Protein AF-A0AA45W1L5-F1 (afdb_monomer_lite)

pLDDT: mean 71.57, std 27.4, range [21.08, 98.69]

Sequence (403 aa):
MCGDDVSGTFRVSSAVKREMTAEKDEILPAVSLFKTLARWLWGRVYPRSNLKRFGGHRFRHRVNFQGKWWATLESNQAWVSPAELQSAAAPCSTSPAERHRRVGVISGLIHGRQADFQGLRDNVQTRREGRATKGSEMADTPRKSKKPNWVIDKERARRAAGAETLWLFGLHAVRDALANPEREKLRLVVTRNALDRLGDLHGMTPELTDPRVFMKTVPLSDENVHQGAALEVKPLKWGSLSEVALREAPGEARPLLVALDRVSDPHNVGAILRSAEVFGARAVIAPARHSAPETGALAKTASGALERQPYLRVPNLAEALSQLKQMGFILIGLDGSGDTVLPDLLTGLSGRAVCLVMGSEGPGMRELTMKSCDHIARIPFAADFGSLNVSNAAAVALYVAAR

Secondary structure (DSSP, 8-state):
------------------SS-S-SSSHHHHHHHHHHHHHHHHHHH--TT---------------SSS------SS------HHHHHTT---S---HHHHHHHHHHHHHHHHHHHHHHHHHHHHHHHHHHTT-------------PPPPHHHHHHHHHHHHHTT--EEEESHHHHHHHHH-TTS-EEEEEE-HHHHHHH---TTPPEEE--TTTHHHHS---TTS--TTEEEEEPPP----HHHHHT---TT-SS-EEEEEES---HHHHHHHHHHHHHTT-SEEEEESSSS--SSHHHHHHHTTGGGTS-EEEES-HHHHHHHHHHTT-EEEEE-TT-SEEHHHHHHHTTT--EEEEEEBTTTBS-HHHHHH-SEEEE---SSS-----HHHHHHHHHHHHT-

Organism: NCBI:txid405559

InterPro domains:
  IPR001537 tRNA/rRNA methyltransferase, SpoU type [PF00588] (256-399)
  IPR004441 RNA methyltransferase TrmH [PTHR46429] (142-403)
  IPR013123 RNA 2-O ribose methyltransferase, substrate binding [SM00967] (167-239)
  IPR029026 tRNA (guanine-N1-)-methyltransferase, N-terminal [G3DSA:3.40.1280.10] (245-403)
  IPR029028 Alpha/beta knot methyltransferases [SSF75217] (228-402)
  IPR029064 Ribosomal protein eL30-like superfamily [SSF55315] (163-236)

Radius of gyration: 34.51 Å; chains: 1; bounding box: 106×79×68 Å

Foldseek 3Di:
DDDDDDDDDDDDDDDDDDDPDDPDPPPVVVVVVVVVVVVVVVPPPDDDDDPDDDDDDDDDDDDDDDPDDDDDDPDDDDDDDPVNVVVVDDDDDDDPVVVVVVVVVVVVVVVVVVVVVVVVVVVVVVVVVVPPDDDDDDDDDPDDDDDPVVVVVVVVVVVVLQVDKAKAADQLLQLLLQPQPQWAWDAKEFEPVSVVVNPDSNPDDYDYDDPVCSCVVDVDDPPDPRVGIMTITHQGCLDDLCCLQVPDDPPQFAAEEEEEELQADLLLVLLLLLLCVVLVHSAYEYALPNHHDPHNSNSVSVSSSSSPHHYHHHNDRLVSLVVVVVVQEAEEEEDLPFPAALLVVLVVQGRGHYYYYWYYPPPIHDPSSVVSHPGYHYHDDDDPPRDDRRSVVSNVSSVSNSD

Structure (mmCIF, N/CA/C/O backbone):
data_AF-A0AA45W1L5-F1
#
_entry.id   AF-A0AA45W1L5-F1
#
loop_
_atom_site.group_PDB
_atom_site.id
_atom_site.type_symbol
_atom_site.label_atom_id
_atom_site.label_alt_id
_atom_site.label_comp_id
_atom_site.label_asym_id
_atom_site.label_entity_id
_atom_site.label_seq_id
_atom_site.pdbx_PDB_ins_code
_atom_site.Cartn_x
_atom_site.Cartn_y
_atom_site.Cartn_z
_atom_site.occupancy
_atom_site.B_iso_or_equiv
_atom_site.auth_seq_id
_atom_site.auth_comp_id
_atom_site.auth_asym_id
_atom_site.auth_atom_id
_atom_site.pdbx_PDB_model_num
ATOM 1 N N . MET A 1 1 ? 83.461 19.642 -15.919 1.00 28.61 1 MET A N 1
ATOM 2 C CA . MET A 1 1 ? 84.311 20.304 -16.932 1.00 28.61 1 MET A CA 1
ATOM 3 C C . MET A 1 1 ? 83.868 19.789 -18.285 1.00 28.61 1 MET A C 1
ATOM 5 O O . MET A 1 1 ? 83.824 18.574 -18.377 1.00 28.61 1 MET A O 1
ATOM 9 N N . CYS A 1 2 ? 83.556 20.698 -19.224 1.00 22.66 2 CYS A N 1
ATOM 10 C CA . CYS A 1 2 ? 83.270 20.509 -20.667 1.00 22.66 2 CYS A CA 1
ATOM 11 C C . CYS A 1 2 ? 82.205 19.439 -21.045 1.00 22.66 2 CYS A C 1
ATOM 13 O O . CYS A 1 2 ? 82.014 18.458 -20.340 1.00 22.66 2 CYS A O 1
ATOM 15 N N . GLY A 1 3 ? 81.377 19.604 -22.079 1.00 23.05 3 GLY A N 1
ATOM 16 C CA . GLY A 1 3 ? 81.607 20.304 -23.354 1.00 23.05 3 GLY A CA 1
ATOM 17 C C . GLY A 1 3 ? 82.257 19.323 -24.342 1.00 23.05 3 GLY A C 1
ATOM 18 O O . GLY A 1 3 ? 83.157 18.595 -23.929 1.00 23.05 3 GLY A O 1
ATOM 19 N N . ASP A 1 4 ? 81.850 19.171 -25.604 1.00 25.53 4 ASP A N 1
ATOM 20 C CA . ASP A 1 4 ? 80.906 19.905 -26.474 1.00 25.53 4 ASP A CA 1
ATOM 21 C C . ASP A 1 4 ? 80.333 18.866 -27.492 1.00 25.53 4 ASP A C 1
ATOM 23 O O . ASP A 1 4 ? 80.993 17.862 -27.751 1.00 25.53 4 ASP A O 1
ATOM 27 N N . ASP A 1 5 ? 79.051 18.839 -27.886 1.00 24.56 5 ASP A N 1
ATOM 28 C CA . ASP A 1 5 ? 78.290 19.696 -28.829 1.00 24.56 5 ASP A CA 1
ATOM 29 C C . ASP A 1 5 ? 78.360 19.254 -30.324 1.00 24.56 5 ASP A C 1
ATOM 31 O O . ASP A 1 5 ? 79.289 18.576 -30.756 1.00 24.56 5 ASP A O 1
ATOM 35 N N . VAL A 1 6 ? 77.371 19.714 -31.108 1.00 25.06 6 VAL A N 1
ATOM 36 C CA . VAL A 1 6 ? 77.283 19.817 -32.586 1.00 25.06 6 VAL A CA 1
ATOM 37 C C . VAL A 1 6 ? 76.597 18.695 -33.412 1.00 25.06 6 VAL A C 1
ATOM 39 O O . VAL A 1 6 ? 76.945 17.519 -33.392 1.00 25.06 6 VAL A O 1
ATOM 42 N N . SER A 1 7 ? 75.701 19.176 -34.298 1.00 25.56 7 SER A N 1
ATOM 43 C CA . SER A 1 7 ? 75.003 18.550 -35.450 1.00 25.56 7 SER A CA 1
ATOM 44 C C . SER A 1 7 ? 73.735 17.712 -35.159 1.00 25.56 7 SER A C 1
ATOM 46 O O . SER A 1 7 ? 73.786 16.668 -34.528 1.00 25.56 7 SER A O 1
ATOM 48 N N . GLY A 1 8 ? 72.524 18.073 -35.608 1.00 22.89 8 GLY A N 1
ATOM 49 C CA . GLY A 1 8 ? 72.040 19.330 -36.201 1.00 22.89 8 GLY A CA 1
ATOM 50 C C . GLY A 1 8 ? 71.534 19.215 -37.647 1.00 22.89 8 GLY A C 1
ATOM 51 O O . GLY A 1 8 ? 72.327 19.266 -38.579 1.00 22.89 8 GLY A O 1
ATOM 52 N N . THR A 1 9 ? 70.205 19.193 -37.834 1.00 23.38 9 THR A N 1
ATOM 53 C CA . THR A 1 9 ? 69.555 19.528 -39.120 1.00 23.38 9 THR A CA 1
ATOM 54 C C . THR A 1 9 ? 68.146 20.106 -38.912 1.00 23.38 9 THR A C 1
ATOM 56 O O . THR A 1 9 ? 67.370 19.607 -38.102 1.00 23.38 9 THR A O 1
ATOM 59 N N . PHE A 1 10 ? 67.830 21.179 -39.646 1.00 21.08 10 PHE A N 1
ATOM 60 C CA . PHE A 1 10 ? 66.522 21.861 -39.710 1.00 21.08 10 PHE A CA 1
ATOM 61 C C . PHE A 1 10 ? 65.491 21.003 -40.506 1.00 21.08 10 PHE A C 1
ATOM 63 O O . PHE A 1 10 ? 65.891 20.047 -41.157 1.00 21.08 10 PHE A O 1
ATOM 70 N N . ARG A 1 11 ? 64.170 21.258 -40.575 1.00 21.80 11 ARG A N 1
ATOM 71 C CA . ARG A 1 11 ? 63.353 22.479 -40.375 1.00 21.80 11 ARG A CA 1
ATOM 72 C C . ARG A 1 11 ? 61.875 22.077 -40.168 1.00 21.80 11 ARG A C 1
ATOM 74 O O . ARG A 1 11 ? 61.400 21.215 -40.899 1.00 21.80 11 ARG A O 1
ATOM 81 N N . VAL A 1 12 ? 61.112 22.756 -39.301 1.00 23.58 12 VAL A N 1
ATOM 82 C CA . VAL A 1 12 ? 59.628 22.725 -39.333 1.00 23.58 12 VAL A CA 1
ATOM 83 C C . VAL A 1 12 ? 59.075 24.150 -39.237 1.00 23.58 12 VAL A C 1
ATOM 85 O O . VAL A 1 12 ? 59.485 24.936 -38.389 1.00 23.58 12 VAL A O 1
ATOM 88 N N . SER A 1 13 ? 58.146 24.466 -40.135 1.00 25.34 13 SER A N 1
ATOM 89 C CA . SER A 1 13 ? 57.371 25.706 -40.270 1.00 25.34 13 SER A CA 1
ATOM 90 C C . SER A 1 13 ? 55.988 25.265 -40.773 1.00 25.34 13 SER A C 1
ATOM 92 O O . SER A 1 13 ? 55.947 24.420 -41.661 1.00 25.34 13 SER A O 1
ATOM 94 N N . SER A 1 14 ? 54.829 25.711 -40.284 1.00 25.27 14 SER A N 1
ATOM 95 C CA . SER A 1 14 ? 54.469 26.620 -39.174 1.00 25.27 14 SER A CA 1
ATOM 96 C C . SER A 1 14 ? 53.050 26.207 -38.666 1.00 25.27 14 SER A C 1
ATOM 98 O O . SER A 1 14 ? 52.548 25.178 -39.107 1.00 25.27 14 SER A O 1
ATOM 100 N N . ALA A 1 15 ? 52.331 26.848 -37.733 1.00 24.42 15 ALA A N 1
ATOM 101 C CA . ALA A 1 15 ? 52.474 28.152 -37.079 1.00 24.42 15 ALA A CA 1
ATOM 102 C C . ALA A 1 15 ? 51.809 28.183 -35.672 1.00 24.42 15 ALA A C 1
ATOM 104 O O . ALA A 1 15 ? 51.267 27.187 -35.204 1.00 24.42 15 ALA A O 1
ATOM 105 N N . VAL A 1 16 ? 51.861 29.359 -35.030 1.00 26.44 16 VAL A N 1
ATOM 106 C CA . VAL A 1 16 ? 51.043 29.875 -33.902 1.00 26.44 16 VAL A CA 1
ATOM 107 C C . VAL A 1 16 ? 50.407 28.852 -32.939 1.00 26.44 16 VAL A C 1
ATOM 109 O O . VAL A 1 16 ? 49.287 28.385 -33.139 1.00 26.44 16 VAL A O 1
ATOM 112 N N . LYS A 1 17 ? 51.069 28.624 -31.794 1.00 27.92 17 LYS A N 1
ATOM 113 C CA . LYS A 1 17 ? 50.449 28.023 -30.599 1.00 27.92 17 LYS A CA 1
ATOM 114 C C . LYS A 1 17 ? 51.223 28.383 -29.319 1.00 27.92 17 LYS A C 1
ATOM 116 O O . LYS A 1 17 ? 52.175 27.682 -28.990 1.00 27.92 17 LYS A O 1
ATOM 121 N N . ARG A 1 18 ? 50.835 29.459 -28.612 1.00 29.17 18 ARG A N 1
ATOM 122 C CA . ARG A 1 18 ? 51.177 29.737 -27.190 1.00 29.17 18 ARG A CA 1
ATOM 123 C C . ARG A 1 18 ? 50.499 31.018 -26.675 1.00 29.17 18 ARG A C 1
ATOM 125 O O . ARG A 1 18 ? 51.095 32.082 -26.680 1.00 29.17 18 ARG A O 1
ATOM 132 N N . GLU A 1 19 ? 49.271 30.875 -26.190 1.00 31.97 19 GLU A N 1
ATOM 133 C CA . GLU A 1 19 ? 48.678 31.722 -25.145 1.00 31.97 19 GLU A CA 1
ATOM 134 C C . GLU A 1 19 ? 47.468 30.974 -24.546 1.00 31.97 19 GLU A C 1
ATOM 136 O O . GLU A 1 19 ? 46.910 30.088 -25.195 1.00 31.97 19 GLU A O 1
ATOM 141 N N . MET A 1 20 ? 47.083 31.297 -23.305 1.00 30.50 20 MET A N 1
ATOM 142 C CA . MET A 1 20 ? 45.884 30.783 -22.606 1.00 30.50 20 MET A CA 1
ATOM 143 C C . MET A 1 20 ? 45.813 29.288 -22.187 1.00 30.50 20 MET A C 1
ATOM 145 O O . MET A 1 20 ? 44.763 28.667 -22.337 1.00 30.50 20 MET A O 1
ATOM 149 N N . THR A 1 21 ? 46.834 28.726 -21.522 1.00 33.84 21 THR A N 1
ATOM 150 C CA . THR A 1 21 ? 46.635 27.571 -20.597 1.00 33.84 21 THR A CA 1
ATOM 151 C C . THR A 1 21 ? 47.593 27.595 -19.393 1.00 33.84 21 THR A C 1
ATOM 153 O O . THR A 1 21 ? 48.450 26.722 -19.278 1.00 33.84 21 THR A O 1
ATOM 156 N N . ALA A 1 22 ? 47.468 28.587 -18.501 1.00 33.34 22 ALA A N 1
ATOM 157 C CA . ALA A 1 22 ? 48.218 28.634 -17.234 1.00 33.34 22 ALA A CA 1
ATOM 158 C C . ALA A 1 22 ? 47.567 29.548 -16.164 1.00 33.34 22 ALA A C 1
ATOM 160 O O . ALA A 1 22 ? 48.253 30.351 -15.548 1.00 33.34 22 ALA A O 1
ATOM 161 N N . GLU A 1 23 ? 46.245 29.472 -15.953 1.00 40.09 23 GLU A N 1
ATOM 162 C CA . GLU A 1 23 ? 45.568 30.306 -14.935 1.00 40.09 23 GLU A CA 1
ATOM 163 C C . GLU A 1 23 ? 44.289 29.641 -14.378 1.00 40.09 23 GLU A C 1
ATOM 165 O O . GLU A 1 23 ? 43.169 30.123 -14.554 1.00 40.09 23 GLU A O 1
ATOM 170 N N . LYS A 1 24 ? 44.428 28.462 -13.749 1.00 36.38 24 LYS A N 1
ATOM 171 C CA . LYS A 1 24 ? 43.299 27.775 -13.081 1.00 36.38 24 LYS A CA 1
ATOM 172 C C . LYS A 1 24 ? 43.568 27.207 -11.686 1.00 36.38 24 LYS A C 1
ATOM 174 O O . LYS A 1 24 ? 42.598 27.018 -10.954 1.00 36.38 24 LYS A O 1
ATOM 179 N N . ASP A 1 25 ? 44.823 27.017 -11.286 1.00 37.97 25 ASP A N 1
ATOM 180 C CA . ASP A 1 25 ? 45.139 26.329 -10.024 1.00 37.97 25 ASP A CA 1
ATOM 181 C C . ASP A 1 25 ? 45.321 27.261 -8.804 1.00 37.97 25 ASP A C 1
ATOM 183 O O . ASP A 1 25 ? 45.333 26.788 -7.671 1.00 37.97 25 ASP A O 1
ATOM 187 N N . GLU A 1 26 ? 45.338 28.590 -8.984 1.00 42.00 26 GLU A N 1
ATOM 188 C CA . GLU A 1 26 ? 45.457 29.555 -7.867 1.00 42.00 26 GLU A CA 1
ATOM 189 C C . GLU A 1 26 ? 44.114 30.080 -7.310 1.00 42.00 26 GLU A C 1
ATOM 191 O O . GLU A 1 26 ? 44.074 30.723 -6.260 1.00 42.00 26 GLU A O 1
ATOM 196 N N . ILE A 1 27 ? 42.979 29.801 -7.962 1.00 40.66 27 ILE A N 1
ATOM 197 C CA . ILE A 1 27 ? 41.685 30.433 -7.612 1.00 40.66 27 ILE A CA 1
ATOM 198 C C . ILE A 1 27 ? 40.943 29.696 -6.474 1.00 40.66 27 ILE A C 1
ATOM 200 O O . ILE A 1 27 ? 40.120 30.285 -5.765 1.00 40.66 27 ILE A O 1
ATOM 204 N N . LEU A 1 28 ? 41.238 28.413 -6.242 1.00 37.81 28 LEU A N 1
ATOM 205 C CA . LEU A 1 28 ? 40.533 27.589 -5.248 1.00 37.81 28 LEU A CA 1
ATOM 206 C C . LEU A 1 28 ? 40.857 27.918 -3.767 1.00 37.81 28 LEU A C 1
ATOM 208 O O . LEU A 1 28 ? 39.914 27.922 -2.965 1.00 37.81 28 LEU A O 1
ATOM 212 N N . PRO A 1 29 ? 42.099 28.265 -3.365 1.00 35.72 29 PRO A N 1
ATOM 213 C CA . PRO A 1 29 ? 42.401 28.646 -1.978 1.00 35.72 29 PRO A CA 1
ATOM 214 C C . PRO A 1 29 ? 41.716 29.951 -1.528 1.00 35.72 29 PRO A C 1
ATOM 216 O O . PRO A 1 29 ? 41.206 30.040 -0.406 1.00 35.72 29 PRO A O 1
ATOM 219 N N . ALA A 1 30 ? 41.637 30.955 -2.411 1.00 35.06 30 ALA A N 1
ATOM 220 C CA . ALA A 1 30 ? 41.132 32.293 -2.080 1.00 35.06 30 ALA A CA 1
ATOM 221 C C . ALA A 1 30 ? 39.644 32.300 -1.672 1.00 35.06 30 ALA A C 1
ATOM 223 O O . ALA A 1 30 ? 39.245 32.982 -0.721 1.00 35.06 30 ALA A O 1
ATOM 224 N N . VAL A 1 31 ? 38.816 31.484 -2.334 1.00 36.06 31 VAL A N 1
ATOM 225 C CA . VAL A 1 31 ? 37.373 31.367 -2.039 1.00 36.06 31 VAL A CA 1
ATOM 226 C C . VAL A 1 31 ? 37.118 30.721 -0.666 1.00 36.06 31 VAL A C 1
ATOM 228 O O . VAL A 1 31 ? 36.102 31.011 -0.026 1.00 36.06 31 VAL A O 1
ATOM 231 N N . SER A 1 32 ? 38.036 29.876 -0.185 1.00 37.44 32 SER A N 1
ATOM 232 C CA . SER A 1 32 ? 37.969 29.277 1.155 1.00 37.44 32 SER A CA 1
ATOM 233 C C . SER A 1 32 ? 38.319 30.293 2.251 1.00 37.44 32 SER A C 1
ATOM 235 O O . SER A 1 32 ? 37.590 30.423 3.244 1.00 37.44 32 SER A O 1
ATOM 237 N N . LEU A 1 33 ? 39.372 31.094 2.033 1.00 35.19 33 LEU A N 1
ATOM 238 C CA . LEU A 1 33 ? 39.775 32.160 2.957 1.00 35.19 33 LEU A CA 1
ATOM 239 C C . LEU A 1 33 ? 38.658 33.198 3.144 1.00 35.19 33 LEU A C 1
ATOM 241 O O . LEU A 1 33 ? 38.297 33.523 4.276 1.00 35.19 33 LEU A O 1
ATOM 245 N N . PHE A 1 34 ? 38.046 33.658 2.047 1.00 34.62 34 PHE A N 1
ATOM 246 C CA . PHE A 1 34 ? 37.012 34.701 2.088 1.00 34.62 34 PHE A CA 1
ATOM 247 C C . PHE A 1 34 ? 35.747 34.253 2.847 1.00 34.62 34 PHE A C 1
ATOM 249 O O . PHE A 1 34 ? 35.188 35.009 3.644 1.00 34.62 34 PHE A O 1
ATOM 256 N N . LYS A 1 35 ? 35.325 32.990 2.675 1.00 37.06 35 LYS A N 1
ATOM 257 C CA . LYS A 1 35 ? 34.198 32.394 3.426 1.00 37.06 35 LYS A CA 1
ATOM 258 C C . LYS A 1 35 ? 34.492 32.261 4.923 1.00 37.06 35 LYS A C 1
ATOM 260 O O . LYS A 1 35 ? 33.581 32.405 5.740 1.00 37.06 35 LYS A O 1
ATOM 265 N N . THR A 1 36 ? 35.747 31.998 5.279 1.00 38.28 36 THR A N 1
ATOM 266 C CA . THR A 1 36 ? 36.187 31.861 6.674 1.00 38.28 36 THR A CA 1
ATOM 267 C C . THR A 1 36 ? 36.270 33.228 7.360 1.00 38.28 36 THR A C 1
ATOM 269 O O . THR A 1 36 ? 35.719 33.396 8.450 1.00 38.28 36 THR A O 1
ATOM 272 N N . LEU A 1 37 ? 36.829 34.238 6.681 1.00 33.84 37 LEU A N 1
ATOM 273 C CA . LEU A 1 37 ? 36.889 35.618 7.176 1.00 33.84 37 LEU A CA 1
ATOM 274 C C . LEU A 1 37 ? 35.486 36.219 7.375 1.00 33.84 37 LEU A C 1
ATOM 276 O O . LEU A 1 37 ? 35.209 36.814 8.415 1.00 33.84 37 LEU A O 1
ATOM 280 N N . ALA A 1 38 ? 34.574 36.004 6.419 1.00 37.00 38 ALA A N 1
ATOM 281 C CA . ALA A 1 38 ? 33.192 36.476 6.511 1.00 37.00 38 ALA A CA 1
ATOM 282 C C . ALA A 1 38 ? 32.430 35.846 7.693 1.00 37.00 38 ALA A C 1
ATOM 284 O O . ALA A 1 38 ? 31.716 36.548 8.408 1.00 37.00 38 ALA A O 1
ATOM 285 N N . ARG A 1 39 ? 32.619 34.541 7.954 1.00 39.69 39 ARG A N 1
ATOM 286 C CA . ARG A 1 39 ? 32.043 33.864 9.133 1.00 39.69 39 ARG A CA 1
ATOM 287 C C . ARG A 1 39 ? 32.611 34.394 10.452 1.00 39.69 39 ARG A C 1
ATOM 289 O O . ARG A 1 39 ? 31.851 34.564 11.403 1.00 39.69 39 ARG A O 1
ATOM 296 N N . TRP A 1 40 ? 33.914 34.675 10.506 1.00 36.47 40 TRP A N 1
ATOM 297 C CA . TRP A 1 40 ? 34.573 35.222 11.696 1.00 36.47 40 TRP A CA 1
ATOM 298 C C . TRP A 1 40 ? 34.117 36.657 12.009 1.00 36.47 40 TRP A C 1
ATOM 300 O O . TRP A 1 40 ? 33.777 36.960 13.152 1.00 36.47 40 TRP A O 1
ATOM 310 N N . LEU A 1 41 ? 34.014 37.516 10.987 1.00 34.31 41 LEU A N 1
ATOM 311 C CA . LEU A 1 41 ? 33.507 38.887 11.126 1.00 34.31 41 LEU A CA 1
ATOM 312 C C . LEU A 1 41 ? 32.035 38.918 11.569 1.00 34.31 41 LEU A C 1
ATOM 314 O O . LEU A 1 41 ? 31.684 39.668 12.479 1.00 34.31 41 LEU A O 1
ATOM 318 N N . TRP A 1 42 ? 31.178 38.066 10.992 1.00 37.66 42 TRP A N 1
ATOM 319 C CA . TRP A 1 42 ? 29.750 38.030 11.337 1.00 37.66 42 TRP A CA 1
ATOM 320 C C . TRP A 1 42 ? 29.492 37.584 12.786 1.00 37.66 42 TRP A C 1
ATOM 322 O O . TRP A 1 42 ? 28.558 38.063 13.428 1.00 37.66 42 TRP A O 1
ATOM 332 N N . GLY A 1 43 ? 30.344 36.708 13.330 1.00 36.84 43 GLY A N 1
ATOM 333 C CA . GLY A 1 43 ? 30.249 36.232 14.714 1.00 36.84 43 GLY A CA 1
ATOM 334 C C . GLY A 1 43 ? 30.612 37.269 15.784 1.00 36.84 43 GLY A C 1
ATOM 335 O O . GLY A 1 43 ? 30.306 37.046 16.953 1.00 36.84 43 GLY A O 1
ATOM 336 N N . ARG A 1 44 ? 31.248 38.390 15.411 1.00 36.06 44 ARG A N 1
ATOM 337 C CA . ARG A 1 44 ? 31.757 39.401 16.360 1.00 36.06 44 ARG A CA 1
ATOM 338 C C . ARG A 1 44 ? 30.909 40.677 16.442 1.00 36.06 44 ARG A C 1
ATOM 340 O O . ARG A 1 44 ? 31.107 41.461 17.361 1.00 36.06 44 ARG A O 1
ATOM 347 N N . VAL A 1 45 ? 29.978 40.877 15.504 1.00 37.62 45 VAL A N 1
ATOM 348 C CA . VAL A 1 45 ? 29.142 42.094 15.399 1.00 37.62 45 VAL A CA 1
ATOM 349 C C . VAL A 1 45 ? 27.731 41.902 15.982 1.00 37.62 45 VAL A C 1
ATOM 351 O O . VAL A 1 45 ? 27.100 42.880 16.368 1.00 37.62 45 VAL A O 1
ATOM 354 N N . TYR A 1 46 ? 27.246 40.660 16.115 1.00 33.50 46 TYR A N 1
ATOM 355 C CA . TYR A 1 46 ? 25.903 40.360 16.636 1.00 33.50 46 TYR A CA 1
ATOM 356 C C . TYR A 1 46 ? 25.926 39.312 17.768 1.00 33.50 46 TYR A C 1
ATOM 358 O O . TYR A 1 46 ? 26.030 38.114 17.486 1.00 33.50 46 TYR A O 1
ATOM 366 N N . PRO A 1 47 ? 25.788 39.711 19.051 1.00 32.94 47 PRO A N 1
ATOM 367 C CA . PRO A 1 47 ? 25.571 38.765 20.144 1.00 32.94 47 PRO A CA 1
ATOM 368 C C . PRO A 1 47 ? 24.197 38.075 20.031 1.00 32.94 47 PRO A C 1
ATOM 370 O O . PRO A 1 47 ? 23.208 38.657 19.588 1.00 32.94 47 PRO A O 1
ATOM 373 N N . ARG A 1 48 ? 24.135 36.801 20.438 1.00 35.88 48 ARG A N 1
ATOM 374 C CA . ARG A 1 48 ? 23.058 35.837 20.112 1.00 35.88 48 ARG A CA 1
ATOM 375 C C . ARG A 1 48 ? 21.681 36.055 20.779 1.00 35.88 48 ARG A C 1
ATOM 377 O O . ARG A 1 48 ? 20.834 35.173 20.676 1.00 35.88 48 ARG A O 1
ATOM 384 N N . SER A 1 49 ? 21.421 37.172 21.455 1.00 37.00 49 SER A N 1
ATOM 385 C CA . SER A 1 49 ? 20.253 37.320 22.345 1.00 37.00 49 SER A CA 1
ATOM 386 C C . SER A 1 49 ? 18.958 37.863 21.713 1.00 37.00 49 SER A C 1
ATOM 388 O O . SER A 1 49 ? 17.923 37.776 22.363 1.00 37.00 49 SER A O 1
ATOM 390 N N . ASN A 1 50 ? 18.958 38.365 20.468 1.00 31.11 50 ASN A N 1
ATOM 391 C CA . ASN A 1 50 ? 17.780 39.019 19.857 1.00 31.11 50 ASN A CA 1
ATOM 392 C C . ASN A 1 50 ? 17.357 38.457 18.478 1.00 31.11 50 ASN A C 1
ATOM 394 O O . ASN A 1 50 ? 17.164 39.204 17.523 1.00 31.11 50 ASN A O 1
ATOM 398 N N . LEU A 1 51 ? 17.140 37.138 18.367 1.00 31.89 51 LEU A N 1
ATOM 399 C CA . LEU A 1 51 ? 16.361 36.553 17.257 1.00 31.89 51 LEU A CA 1
ATOM 400 C C . LEU A 1 51 ? 14.943 36.147 17.703 1.00 31.89 51 LEU A C 1
ATOM 402 O O . LEU A 1 51 ? 14.639 34.972 17.906 1.00 31.89 51 LEU A O 1
ATOM 406 N N . LYS A 1 52 ? 14.039 37.129 17.772 1.00 30.55 52 LYS A N 1
ATOM 407 C CA . LYS A 1 52 ? 12.587 36.915 17.634 1.00 30.55 52 LYS A CA 1
ATOM 408 C C . LYS A 1 52 ? 12.013 37.968 16.682 1.00 30.55 52 LYS A C 1
ATOM 410 O O . LYS A 1 52 ? 12.287 39.146 16.853 1.00 30.55 52 LYS A O 1
ATOM 415 N N . ARG A 1 53 ? 11.179 37.507 15.737 1.00 32.25 53 ARG A N 1
ATOM 416 C CA . ARG A 1 53 ? 10.546 38.257 14.626 1.00 32.25 53 ARG A CA 1
ATOM 417 C C . ARG A 1 53 ? 11.524 38.868 13.607 1.00 32.25 53 ARG A C 1
ATOM 419 O O . ARG A 1 53 ? 12.074 39.930 13.835 1.00 32.25 53 ARG A O 1
ATOM 426 N N . PHE A 1 54 ? 11.624 38.251 12.430 1.00 25.36 54 PHE A N 1
ATOM 427 C CA . PHE A 1 54 ? 11.035 38.786 11.189 1.00 25.36 54 PHE A CA 1
ATOM 428 C C . PHE A 1 54 ? 10.924 37.663 10.136 1.00 25.36 54 PHE A C 1
ATOM 430 O O . PHE A 1 54 ? 11.515 36.597 10.305 1.00 25.36 54 PHE A O 1
ATOM 437 N N . GLY A 1 55 ? 10.067 37.851 9.126 1.00 27.06 55 GLY A N 1
ATOM 438 C CA . GLY A 1 55 ? 9.648 36.804 8.182 1.00 27.06 55 GLY A CA 1
ATOM 439 C C . GLY A 1 55 ? 10.762 36.273 7.271 1.00 27.06 55 GLY A C 1
ATOM 440 O O . GLY A 1 55 ? 11.737 36.960 6.981 1.00 27.06 55 GLY A O 1
ATOM 441 N N . GLY A 1 56 ? 10.619 35.023 6.825 1.00 29.50 56 GLY A N 1
ATOM 442 C CA . GLY A 1 56 ? 11.651 34.330 6.054 1.00 29.50 56 GLY A CA 1
ATOM 443 C C . GLY A 1 56 ? 11.621 34.623 4.552 1.00 29.50 56 GLY A C 1
ATOM 444 O O . GLY A 1 56 ? 10.583 34.492 3.910 1.00 29.50 56 GLY A O 1
ATOM 445 N N . HIS A 1 57 ? 12.799 34.872 3.976 1.00 30.95 57 HIS A N 1
ATOM 446 C CA . HIS A 1 57 ? 13.042 34.873 2.531 1.00 30.95 57 HIS A CA 1
ATOM 447 C C . HIS A 1 57 ? 14.243 33.960 2.222 1.00 30.95 57 HIS A C 1
ATOM 449 O O . HIS A 1 57 ? 15.253 33.998 2.925 1.00 30.95 57 HIS A O 1
ATOM 455 N N . ARG A 1 58 ? 14.135 33.095 1.201 1.00 27.77 58 ARG A N 1
ATOM 456 C CA . ARG A 1 58 ? 15.197 32.152 0.793 1.00 27.77 58 ARG A CA 1
ATOM 457 C C . ARG A 1 58 ? 15.802 32.561 -0.549 1.00 27.77 58 ARG A C 1
ATOM 459 O O . ARG A 1 58 ? 15.087 32.638 -1.542 1.00 27.77 58 ARG A O 1
ATOM 466 N N . PHE A 1 59 ? 17.123 32.724 -0.588 1.00 28.06 59 PHE A N 1
ATOM 467 C CA . PHE A 1 59 ? 17.886 32.889 -1.829 1.00 28.06 59 PHE A CA 1
ATOM 468 C C . PHE A 1 59 ? 17.958 31.572 -2.630 1.00 28.06 59 PHE A C 1
ATOM 470 O O . PHE A 1 59 ? 18.022 30.483 -2.056 1.00 28.06 59 PHE A O 1
ATOM 477 N N . ARG A 1 60 ? 18.008 31.670 -3.966 1.00 26.67 60 ARG A N 1
ATOM 478 C CA . ARG A 1 60 ? 18.349 30.573 -4.892 1.00 26.67 60 ARG A CA 1
ATOM 479 C C . ARG A 1 60 ? 19.422 31.053 -5.870 1.00 26.67 60 ARG A C 1
ATOM 481 O O . ARG A 1 60 ? 19.247 32.089 -6.499 1.00 26.67 60 ARG A O 1
ATOM 488 N N . HIS A 1 61 ? 20.492 30.278 -6.036 1.00 28.12 61 HIS A N 1
ATOM 489 C CA . HIS A 1 61 ? 21.521 30.534 -7.047 1.00 28.12 61 HIS A CA 1
ATOM 490 C C . HIS A 1 61 ? 21.223 29.794 -8.362 1.00 28.12 61 HIS A C 1
ATOM 492 O O . HIS A 1 61 ? 20.756 28.654 -8.355 1.00 28.12 61 HIS A O 1
ATOM 498 N N . ARG A 1 62 ? 21.579 30.422 -9.486 1.00 26.06 62 ARG A N 1
ATOM 499 C CA . ARG A 1 62 ? 21.863 29.785 -10.783 1.00 26.06 62 ARG A CA 1
ATOM 500 C C . ARG A 1 62 ? 23.112 30.444 -11.371 1.00 26.06 62 ARG A C 1
ATOM 502 O O . ARG A 1 62 ? 23.374 31.610 -11.093 1.00 26.06 62 ARG A O 1
ATOM 509 N N . VAL A 1 63 ? 23.864 29.694 -12.169 1.00 31.50 63 VAL A N 1
ATOM 510 C CA . VAL A 1 63 ? 25.103 30.132 -12.831 1.00 31.50 63 VAL A CA 1
ATOM 511 C C . VAL A 1 63 ? 24.923 29.980 -14.337 1.00 31.50 63 VAL A C 1
ATOM 513 O O . VAL A 1 63 ? 24.435 28.933 -14.761 1.00 31.50 63 VAL A O 1
ATOM 516 N N . ASN A 1 64 ? 25.353 30.963 -15.139 1.00 27.56 64 ASN A N 1
ATOM 517 C CA . ASN A 1 64 ? 25.965 30.667 -16.438 1.00 27.56 64 ASN A CA 1
ATOM 518 C C . ASN A 1 64 ? 26.902 31.788 -16.950 1.00 27.56 64 ASN A C 1
ATOM 520 O O . ASN A 1 64 ? 26.988 32.859 -16.355 1.00 27.56 64 ASN A O 1
ATOM 524 N N . PHE A 1 65 ? 27.626 31.457 -18.021 1.00 34.72 65 PHE A N 1
ATOM 525 C CA . PHE A 1 65 ? 28.785 32.099 -18.656 1.00 34.72 65 PHE A CA 1
ATOM 526 C C . PHE A 1 65 ? 28.688 33.591 -19.060 1.00 34.72 65 PHE A C 1
ATOM 528 O O . PHE A 1 65 ? 27.612 34.167 -19.161 1.00 34.72 65 PHE A O 1
ATOM 535 N N . GLN A 1 66 ? 29.863 34.153 -19.402 1.00 31.48 66 GLN A N 1
ATOM 536 C CA . GLN A 1 66 ? 30.133 35.511 -19.932 1.00 31.48 66 GLN A CA 1
ATOM 537 C C . GLN A 1 66 ? 30.229 36.682 -18.927 1.00 31.48 66 GLN A C 1
ATOM 539 O O . GLN A 1 66 ? 29.869 37.814 -19.239 1.00 31.48 66 GLN A O 1
ATOM 544 N N . GLY A 1 67 ? 30.808 36.449 -17.744 1.00 33.53 67 GLY A N 1
ATOM 545 C CA . GLY A 1 67 ? 31.544 37.497 -17.007 1.00 33.53 67 GLY A CA 1
ATOM 546 C C . GLY A 1 67 ? 30.754 38.702 -16.471 1.00 33.53 67 GLY A C 1
ATOM 547 O O . GLY A 1 67 ? 31.369 39.681 -16.057 1.00 33.53 67 GLY A O 1
ATOM 548 N N . LYS A 1 68 ? 29.416 38.657 -16.446 1.00 28.98 68 LYS A N 1
ATOM 549 C CA . LYS A 1 68 ? 28.562 39.706 -15.863 1.00 28.98 68 LYS A CA 1
ATOM 550 C C . LYS A 1 68 ? 27.738 39.150 -14.704 1.00 28.98 68 LYS A C 1
ATOM 552 O O . LYS A 1 68 ? 27.033 38.156 -14.858 1.00 28.98 68 LYS A O 1
ATOM 557 N N . TRP A 1 69 ? 27.815 39.812 -13.552 1.00 28.34 69 TRP A N 1
ATOM 558 C CA . TRP A 1 69 ? 27.029 39.470 -12.367 1.00 28.34 69 TRP A CA 1
ATOM 559 C C . TRP A 1 69 ? 25.646 40.121 -12.424 1.00 28.34 69 TRP A C 1
ATOM 561 O O . TRP A 1 69 ? 25.510 41.274 -12.823 1.00 28.34 69 TRP A O 1
ATOM 571 N N . TRP A 1 70 ? 24.630 39.383 -11.980 1.00 28.53 70 TRP A N 1
ATOM 572 C CA . TRP A 1 70 ? 23.253 39.855 -11.846 1.00 28.53 70 TRP A CA 1
ATOM 573 C C . TRP A 1 70 ? 22.841 39.699 -10.383 1.00 28.53 70 TRP A C 1
ATOM 575 O O . TRP A 1 70 ? 22.999 38.618 -9.814 1.00 28.53 70 TRP A O 1
ATOM 585 N N . ALA A 1 71 ? 22.289 40.751 -9.783 1.00 30.64 71 ALA A N 1
ATOM 586 C CA . ALA A 1 71 ? 21.686 40.697 -8.457 1.00 30.64 71 ALA A CA 1
ATOM 587 C C . ALA A 1 71 ? 20.272 41.279 -8.530 1.00 30.64 71 ALA A C 1
ATOM 589 O O . ALA A 1 71 ? 20.093 42.466 -8.790 1.00 30.64 71 ALA A O 1
ATOM 590 N N . THR A 1 72 ? 19.263 40.440 -8.307 1.00 27.55 72 THR A N 1
ATOM 591 C CA . THR A 1 72 ? 17.873 40.873 -8.130 1.00 27.55 72 THR A CA 1
ATOM 592 C C . THR A 1 72 ? 17.544 40.935 -6.647 1.00 27.55 72 THR A C 1
ATOM 594 O O . THR A 1 72 ? 17.340 39.902 -6.009 1.00 27.55 72 THR A O 1
ATOM 597 N N . LEU A 1 73 ? 17.452 42.154 -6.123 1.00 30.25 73 LEU A N 1
ATOM 598 C CA . LEU A 1 73 ? 16.498 42.479 -5.067 1.00 30.25 73 LEU A CA 1
ATOM 599 C C . LEU A 1 73 ? 15.159 42.782 -5.750 1.00 30.25 73 LEU A C 1
ATOM 601 O O . LEU A 1 73 ? 15.137 43.377 -6.830 1.00 30.25 73 LEU A O 1
ATOM 605 N N . GLU A 1 74 ? 14.042 42.340 -5.171 1.00 32.78 74 GLU A N 1
ATOM 606 C CA . GLU A 1 74 ? 12.734 42.751 -5.682 1.00 32.78 74 GLU A CA 1
ATOM 607 C C . GLU A 1 74 ? 12.529 44.242 -5.379 1.00 32.78 74 GLU A C 1
ATOM 609 O O . GLU A 1 74 ? 12.633 44.672 -4.233 1.00 32.78 74 GLU A O 1
ATOM 614 N N . SER A 1 75 ? 12.224 45.001 -6.438 1.00 35.16 75 SER A N 1
ATOM 615 C CA . SER A 1 75 ? 12.199 46.471 -6.560 1.00 35.16 75 SER A CA 1
ATOM 616 C C . SER A 1 75 ? 13.557 47.176 -6.789 1.00 35.16 75 SER A C 1
ATOM 618 O O . SER A 1 75 ? 14.513 47.034 -6.037 1.00 35.16 75 SER A O 1
ATOM 620 N N . ASN A 1 76 ? 13.564 47.992 -7.854 1.00 33.12 76 ASN A N 1
ATOM 621 C CA . ASN A 1 76 ? 14.608 48.898 -8.367 1.00 33.12 76 ASN A CA 1
ATOM 622 C C . ASN A 1 76 ? 15.878 48.270 -8.983 1.00 33.12 76 ASN A C 1
ATOM 624 O O . ASN A 1 76 ? 16.788 47.805 -8.306 1.00 33.12 76 ASN A O 1
ATOM 628 N N . GLN A 1 77 ? 15.968 48.367 -10.316 1.00 33.62 77 GLN A N 1
ATOM 629 C CA . GLN A 1 77 ? 17.194 48.137 -11.084 1.00 33.62 77 GLN A CA 1
ATOM 630 C C . GLN A 1 77 ? 18.017 49.430 -11.152 1.00 33.62 77 GLN A C 1
ATOM 632 O O . GLN A 1 77 ? 17.502 50.461 -11.581 1.00 33.62 77 GLN A O 1
ATOM 637 N N . ALA A 1 78 ? 19.301 49.362 -10.806 1.00 37.47 78 ALA A N 1
ATOM 638 C CA . ALA A 1 78 ? 20.279 50.409 -11.087 1.00 37.47 78 ALA A CA 1
ATOM 639 C C . ALA A 1 78 ? 21.584 49.765 -11.573 1.00 37.47 78 ALA A C 1
ATOM 641 O O . ALA A 1 78 ? 22.024 48.755 -11.025 1.00 37.47 78 ALA A O 1
ATOM 642 N N . TRP A 1 79 ? 22.190 50.341 -12.611 1.00 36.16 79 TRP A N 1
ATOM 643 C CA . TRP A 1 79 ? 23.488 49.906 -13.123 1.00 36.16 79 TRP A CA 1
ATOM 644 C C . TRP A 1 79 ? 24.600 50.624 -12.354 1.00 36.16 79 TRP A C 1
ATOM 646 O O . TRP A 1 79 ? 24.554 51.845 -12.223 1.00 36.16 79 TRP A O 1
ATOM 656 N N . VAL A 1 80 ? 25.592 49.872 -11.876 1.00 39.72 80 VAL A N 1
ATOM 657 C CA . VAL A 1 80 ? 26.816 50.403 -11.255 1.00 39.72 80 VAL A CA 1
ATOM 658 C C . VAL A 1 80 ? 28.009 49.762 -11.956 1.00 39.72 80 VAL A C 1
ATOM 660 O O . VAL A 1 80 ? 28.033 48.546 -12.170 1.00 39.72 80 VAL A O 1
ATOM 663 N N . SER A 1 81 ? 28.978 50.577 -12.356 1.00 37.66 81 SER A N 1
ATOM 664 C CA . SER A 1 81 ? 30.183 50.133 -13.053 1.00 37.66 81 SER A CA 1
ATOM 665 C C . SER A 1 81 ? 31.262 49.626 -12.076 1.00 37.66 81 SER A C 1
ATOM 667 O O . SER A 1 81 ? 31.311 50.055 -10.919 1.00 37.66 81 SER A O 1
ATOM 669 N N . PRO A 1 82 ? 32.186 48.748 -12.516 1.00 38.69 82 PRO A N 1
ATOM 670 C CA . PRO A 1 82 ? 33.291 48.287 -11.668 1.00 38.69 82 PRO A CA 1
ATOM 671 C C . PRO A 1 82 ? 34.188 49.417 -11.131 1.00 38.69 82 PRO A C 1
ATOM 673 O O . PRO A 1 82 ? 34.705 49.308 -10.022 1.00 38.69 82 PRO A O 1
ATOM 676 N N . ALA A 1 83 ? 34.327 50.520 -11.877 1.00 43.62 83 ALA A N 1
ATOM 677 C CA . ALA A 1 83 ? 35.113 51.686 -11.469 1.00 43.62 83 ALA A CA 1
ATOM 678 C C . ALA A 1 83 ? 34.479 52.454 -10.290 1.00 43.62 83 ALA A C 1
ATOM 680 O O . ALA A 1 83 ? 35.192 52.929 -9.405 1.00 43.62 83 ALA A O 1
ATOM 681 N N . GLU A 1 84 ? 33.145 52.526 -10.227 1.00 44.12 84 GLU A N 1
ATOM 682 C CA . GLU A 1 84 ? 32.413 53.149 -9.110 1.00 44.12 84 GLU A CA 1
ATOM 683 C C . GLU A 1 84 ? 32.509 52.323 -7.815 1.00 44.12 84 GLU A C 1
ATOM 685 O O . GLU A 1 84 ? 32.466 52.881 -6.722 1.00 44.12 84 GLU A O 1
ATOM 690 N N . LEU A 1 85 ? 32.693 51.002 -7.922 1.00 43.84 85 LEU A N 1
ATOM 691 C CA . LEU A 1 85 ? 32.973 50.135 -6.772 1.00 43.84 85 LEU A CA 1
ATOM 692 C C . LEU A 1 85 ? 34.431 50.240 -6.295 1.00 43.84 85 LEU A C 1
ATOM 694 O O . LEU A 1 85 ? 34.688 50.118 -5.098 1.00 43.84 85 LEU A O 1
ATOM 698 N N . GLN A 1 86 ? 35.382 50.490 -7.200 1.00 43.56 86 GLN A N 1
ATOM 699 C CA . GLN A 1 86 ? 36.800 50.632 -6.850 1.00 43.56 86 GLN A CA 1
ATOM 700 C C . GLN A 1 86 ? 37.130 51.977 -6.186 1.00 43.56 86 GLN A C 1
ATOM 702 O O . GLN A 1 86 ? 37.951 52.004 -5.271 1.00 43.56 86 GLN A O 1
ATOM 707 N N . SER A 1 87 ? 36.455 53.078 -6.539 1.00 42.75 87 SER A N 1
ATOM 708 C CA . SER A 1 87 ? 36.670 54.381 -5.875 1.00 42.75 87 SER A CA 1
ATOM 709 C C . SER A 1 87 ? 36.234 54.410 -4.398 1.00 42.75 87 SER A C 1
ATOM 711 O O . SER A 1 87 ? 36.658 55.285 -3.642 1.00 42.75 87 SER A O 1
ATOM 713 N N . ALA A 1 88 ? 35.437 53.429 -3.960 1.00 42.69 88 ALA A N 1
ATOM 714 C CA . ALA A 1 88 ? 35.041 53.237 -2.566 1.00 42.69 88 ALA A CA 1
ATOM 715 C C . ALA A 1 88 ? 36.061 52.434 -1.725 1.00 42.69 88 ALA A C 1
ATOM 717 O O . ALA A 1 88 ? 35.896 52.340 -0.506 1.00 42.69 88 ALA A O 1
ATOM 718 N N . ALA A 1 89 ? 37.105 51.862 -2.339 1.00 42.97 89 ALA A N 1
ATOM 719 C CA . ALA A 1 89 ? 38.071 50.976 -1.688 1.00 42.97 89 ALA A CA 1
ATOM 720 C C . ALA A 1 89 ? 39.504 51.542 -1.745 1.00 42.97 89 ALA A C 1
ATOM 722 O O . ALA A 1 89 ? 40.249 51.308 -2.692 1.00 42.97 89 ALA A O 1
ATOM 723 N N . ALA A 1 90 ? 39.907 52.252 -0.688 1.00 37.22 90 ALA A N 1
ATOM 724 C CA . ALA A 1 90 ? 41.271 52.745 -0.474 1.00 37.22 90 ALA A CA 1
ATOM 725 C C . ALA A 1 90 ? 41.713 52.480 0.988 1.00 37.22 90 ALA A C 1
ATOM 727 O O . ALA A 1 90 ? 40.847 52.316 1.853 1.00 37.22 90 ALA A O 1
ATOM 728 N N . PRO A 1 91 ? 43.027 52.357 1.273 1.00 39.44 91 PRO A N 1
ATOM 729 C CA . PRO A 1 91 ? 43.519 51.652 2.460 1.00 39.44 91 PRO A CA 1
ATOM 730 C C . PRO A 1 91 ? 43.425 52.427 3.791 1.00 39.44 91 PRO A C 1
ATOM 732 O O . PRO A 1 91 ? 42.957 53.558 3.886 1.00 39.44 91 PRO A O 1
ATOM 735 N N . CYS A 1 92 ? 43.831 51.737 4.858 1.00 46.53 92 CYS A N 1
ATOM 736 C CA . CYS A 1 92 ? 43.520 52.033 6.253 1.00 46.53 92 CYS A CA 1
ATOM 737 C C . CYS A 1 92 ? 44.205 53.294 6.834 1.00 46.53 92 CYS A C 1
ATOM 739 O O . CYS A 1 92 ? 45.263 53.175 7.448 1.00 46.53 92 CYS A O 1
ATOM 741 N N . SER A 1 93 ? 43.565 54.471 6.740 1.00 49.44 93 SER A N 1
ATOM 742 C CA . SER A 1 93 ? 43.806 55.620 7.650 1.00 49.44 93 SER A CA 1
ATOM 743 C C . SER A 1 93 ? 42.789 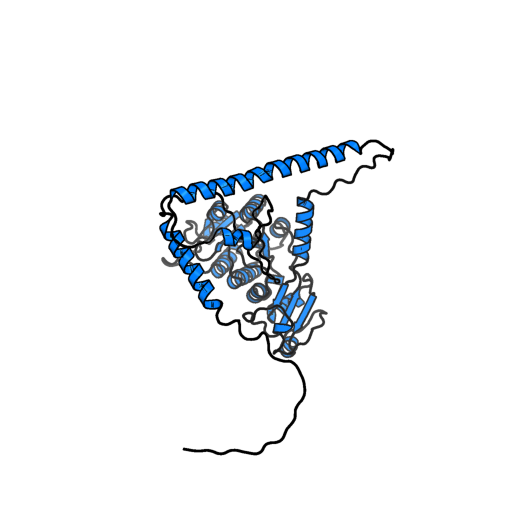56.776 7.500 1.00 49.44 93 SER A C 1
ATOM 745 O O . SER A 1 93 ? 43.112 57.847 7.000 1.00 49.44 93 SER A O 1
ATOM 747 N N . THR A 1 94 ? 41.549 56.623 7.989 1.00 47.38 94 THR A N 1
ATOM 748 C CA . THR A 1 94 ? 40.599 57.764 8.114 1.00 47.38 94 THR A CA 1
ATOM 749 C C . THR A 1 94 ? 39.746 57.694 9.378 1.00 47.38 94 THR A C 1
ATOM 751 O O . THR A 1 94 ? 39.312 56.604 9.781 1.00 47.38 94 THR A O 1
ATOM 754 N N . SER A 1 95 ? 39.454 58.854 9.971 1.00 53.00 95 SER A N 1
ATOM 755 C CA . SER A 1 95 ? 38.704 58.980 11.226 1.00 53.00 95 SER A CA 1
ATOM 756 C C . SER A 1 95 ? 37.251 58.457 11.126 1.00 53.00 95 SER A C 1
ATOM 758 O O . SER A 1 95 ? 36.696 58.343 10.025 1.00 53.00 95 SER A O 1
ATOM 760 N N . PRO A 1 96 ? 36.581 58.130 12.252 1.00 48.03 96 PRO A N 1
ATOM 761 C CA . PRO A 1 96 ? 35.161 57.760 12.238 1.00 48.03 96 PRO A CA 1
ATOM 762 C C . PRO A 1 96 ? 34.235 58.865 11.693 1.00 48.03 96 PRO A C 1
ATOM 764 O O . PRO A 1 96 ? 33.229 58.562 11.050 1.00 48.03 96 PRO A O 1
ATOM 767 N N . ALA A 1 97 ? 34.592 60.140 11.891 1.00 49.62 97 ALA A N 1
ATOM 768 C CA . ALA A 1 97 ? 33.789 61.288 11.463 1.00 49.62 97 ALA A CA 1
ATOM 769 C C . ALA A 1 97 ? 33.721 61.440 9.929 1.00 49.62 97 ALA A C 1
ATOM 771 O O . ALA A 1 97 ? 32.672 61.779 9.376 1.00 49.62 97 ALA A O 1
ATOM 772 N N . GLU A 1 98 ? 34.807 61.133 9.215 1.00 48.78 98 GLU A N 1
ATOM 773 C CA . GLU A 1 98 ? 34.844 61.205 7.745 1.00 48.78 98 GLU A CA 1
ATOM 774 C C . GLU A 1 98 ? 34.085 60.059 7.071 1.00 48.78 98 GLU A C 1
ATOM 776 O O . GLU A 1 98 ? 33.486 60.255 6.009 1.00 48.78 98 GLU A O 1
ATOM 781 N N . ARG A 1 99 ? 34.019 58.887 7.718 1.00 45.72 99 ARG A N 1
ATOM 782 C CA . ARG A 1 99 ? 33.173 57.775 7.257 1.00 45.72 99 ARG A CA 1
ATOM 783 C C . ARG A 1 99 ? 31.687 58.146 7.280 1.00 45.72 99 ARG A C 1
ATOM 785 O O . ARG A 1 99 ? 30.999 57.895 6.293 1.00 45.72 99 ARG A O 1
ATOM 792 N N . HIS A 1 100 ? 31.211 58.824 8.327 1.00 46.31 100 HIS A N 1
ATOM 793 C CA . HIS A 1 100 ? 29.818 59.289 8.384 1.00 46.31 100 HIS A CA 1
ATOM 794 C C . HIS A 1 100 ? 29.483 60.339 7.310 1.00 46.31 100 HIS A C 1
ATOM 796 O O . HIS A 1 100 ? 28.428 60.236 6.680 1.00 46.31 100 HIS A O 1
ATOM 802 N N . ARG A 1 101 ? 30.381 61.297 7.022 1.00 47.19 101 ARG A N 1
ATOM 803 C CA . ARG A 1 101 ? 30.159 62.268 5.928 1.00 47.19 101 ARG A CA 1
ATOM 804 C C . ARG A 1 101 ? 30.042 61.586 4.560 1.00 47.19 101 ARG A C 1
ATOM 806 O O . ARG A 1 101 ? 29.161 61.945 3.783 1.00 47.19 101 ARG A O 1
ATOM 813 N N . ARG A 1 102 ? 30.881 60.583 4.263 1.00 49.31 102 ARG A N 1
ATOM 814 C CA . ARG A 1 102 ? 30.860 59.887 2.959 1.00 49.31 102 ARG A CA 1
ATOM 815 C C . ARG A 1 102 ? 29.615 59.017 2.744 1.00 49.31 102 ARG A C 1
ATOM 817 O O . ARG A 1 102 ? 29.097 58.998 1.630 1.00 49.31 102 ARG A O 1
ATOM 824 N N . VAL A 1 103 ? 29.077 58.380 3.788 1.00 46.50 103 VAL A N 1
ATOM 825 C CA . VAL A 1 103 ? 27.788 57.656 3.695 1.00 46.50 103 VAL A CA 1
ATOM 826 C C . VAL A 1 103 ? 26.630 58.614 3.372 1.00 46.50 103 VAL A C 1
ATOM 828 O O . VAL A 1 103 ? 25.766 58.278 2.562 1.00 46.50 103 VAL A O 1
ATOM 831 N N . GLY A 1 104 ? 26.647 59.836 3.922 1.00 45.56 104 GLY A N 1
ATOM 832 C CA . GLY A 1 104 ? 25.662 60.876 3.598 1.00 45.56 104 GLY A CA 1
ATOM 833 C C . GLY A 1 104 ? 25.659 61.283 2.118 1.00 45.56 104 GLY A C 1
ATOM 834 O O . GLY A 1 104 ? 24.594 61.374 1.510 1.00 45.56 104 GLY A O 1
ATOM 835 N N . VAL A 1 105 ? 26.841 61.454 1.512 1.00 50.34 105 VAL A N 1
ATOM 836 C CA . VAL A 1 105 ? 26.978 61.832 0.088 1.00 50.34 105 VAL A CA 1
ATOM 837 C C . VAL A 1 105 ? 26.441 60.743 -0.850 1.00 50.34 105 VAL A C 1
ATOM 839 O O . VAL A 1 105 ? 25.730 61.052 -1.806 1.00 50.34 105 VAL A O 1
ATOM 842 N N . ILE A 1 106 ? 26.712 59.467 -0.554 1.00 44.28 106 ILE A N 1
ATOM 843 C CA . ILE A 1 106 ? 26.202 58.338 -1.353 1.00 44.28 106 ILE A CA 1
ATOM 844 C C . ILE A 1 106 ? 24.672 58.228 -1.228 1.00 44.28 106 ILE A C 1
ATOM 846 O O . ILE A 1 106 ? 23.989 58.028 -2.231 1.00 44.28 106 ILE A O 1
ATOM 850 N N . SER A 1 107 ? 24.114 58.435 -0.028 1.00 40.81 107 SER A N 1
ATOM 851 C CA . SER A 1 107 ? 22.657 58.454 0.175 1.00 40.81 107 SER A CA 1
ATOM 852 C C . SER A 1 107 ? 21.968 59.588 -0.604 1.00 40.81 107 SER A C 1
ATOM 854 O O . SER A 1 107 ? 20.924 59.367 -1.221 1.00 40.81 107 SER A O 1
ATOM 856 N N . GLY A 1 108 ? 22.575 60.782 -0.647 1.00 43.00 108 GLY A N 1
ATOM 857 C CA . GLY A 1 108 ? 22.060 61.925 -1.413 1.00 43.00 108 GLY A CA 1
ATOM 858 C C . GLY A 1 108 ? 22.038 61.689 -2.929 1.00 43.00 108 GLY A C 1
ATOM 859 O O . GLY A 1 108 ? 21.044 61.997 -3.585 1.00 43.00 108 GLY A O 1
ATOM 860 N N . LEU A 1 109 ? 23.087 61.068 -3.480 1.00 44.97 109 LEU A N 1
ATOM 861 C CA . LEU A 1 109 ? 23.167 60.709 -4.905 1.00 44.97 109 LEU A CA 1
ATOM 862 C C . LEU A 1 109 ? 22.107 59.679 -5.335 1.00 44.97 109 LEU A C 1
ATOM 864 O O . LEU A 1 109 ? 21.660 59.704 -6.483 1.00 44.97 109 LEU A O 1
ATOM 868 N N . ILE A 1 110 ? 21.688 58.795 -4.423 1.00 41.66 110 ILE A N 1
ATOM 869 C CA . ILE A 1 110 ? 20.645 57.790 -4.678 1.00 41.66 110 ILE A CA 1
ATOM 870 C C . ILE A 1 110 ? 19.246 58.427 -4.646 1.00 41.66 110 ILE A C 1
ATOM 872 O O . ILE A 1 110 ? 18.441 58.157 -5.537 1.00 41.66 110 ILE A O 1
ATOM 876 N N . HIS A 1 111 ? 18.969 59.314 -3.683 1.00 42.06 111 HIS A N 1
ATOM 877 C CA . HIS A 1 111 ? 17.669 59.995 -3.587 1.00 42.06 111 HIS A CA 1
ATOM 878 C C . HIS A 1 111 ? 17.459 61.040 -4.695 1.00 42.06 111 HIS A C 1
ATOM 880 O O . HIS A 1 111 ? 16.348 61.160 -5.209 1.00 42.06 111 HIS A O 1
ATOM 886 N N . GLY A 1 112 ? 18.512 61.746 -5.129 1.00 44.50 112 GLY A N 1
ATOM 887 C CA . GLY A 1 112 ? 18.411 62.728 -6.219 1.00 44.50 112 GLY A CA 1
ATOM 888 C C . GLY A 1 112 ? 17.897 62.124 -7.533 1.00 44.50 112 GLY A C 1
ATOM 889 O O . GLY A 1 112 ? 16.991 62.672 -8.151 1.00 44.50 112 GLY A O 1
ATOM 890 N N . ARG A 1 113 ? 18.387 60.933 -7.912 1.00 45.50 113 ARG A N 1
ATOM 891 C CA . ARG A 1 113 ? 17.955 60.232 -9.141 1.00 45.50 113 ARG A CA 1
ATOM 892 C C . ARG A 1 113 ? 16.576 59.565 -9.035 1.00 45.50 113 ARG A C 1
ATOM 894 O O . ARG A 1 113 ? 16.063 59.073 -10.038 1.00 45.50 113 ARG A O 1
ATOM 901 N N . GLN A 1 114 ? 15.973 59.524 -7.845 1.00 40.50 114 GLN A N 1
ATOM 902 C CA . GLN A 1 114 ? 14.618 58.998 -7.658 1.00 40.50 114 GLN A CA 1
ATOM 903 C C . GLN A 1 114 ? 13.548 59.996 -8.129 1.00 40.50 114 GLN A C 1
ATOM 905 O O . GLN A 1 114 ? 12.534 59.570 -8.681 1.00 40.50 114 GLN A O 1
ATOM 910 N N . ALA A 1 115 ? 13.799 61.304 -7.994 1.00 40.78 115 ALA A N 1
ATOM 911 C CA . ALA A 1 115 ? 12.885 62.355 -8.447 1.00 40.78 115 ALA A CA 1
ATOM 912 C C . ALA A 1 115 ? 12.708 62.360 -9.980 1.00 40.78 115 ALA A C 1
ATOM 914 O O . ALA A 1 115 ? 11.578 62.384 -10.474 1.00 40.78 115 ALA A O 1
ATOM 915 N N . ASP A 1 116 ? 13.807 62.234 -10.732 1.00 43.31 116 ASP A N 1
ATOM 916 C CA . ASP A 1 116 ? 13.794 62.247 -12.205 1.00 43.31 116 ASP A CA 1
ATOM 917 C C . ASP A 1 116 ? 13.010 61.065 -12.811 1.00 43.31 116 ASP A C 1
ATOM 919 O O . ASP A 1 116 ? 12.384 61.183 -13.867 1.00 43.31 116 ASP A O 1
ATOM 923 N N . PHE A 1 117 ? 12.991 59.916 -12.125 1.00 38.69 117 PHE A N 1
ATOM 924 C CA . PHE A 1 117 ? 12.249 58.729 -12.565 1.00 38.69 117 PHE A CA 1
ATOM 925 C C . PHE A 1 117 ? 10.738 58.807 -12.306 1.00 38.69 117 PHE A C 1
ATOM 927 O O . PHE A 1 117 ? 9.980 58.068 -12.943 1.00 38.69 117 PHE A O 1
ATOM 934 N N . GLN A 1 118 ? 10.292 59.683 -11.401 1.00 44.94 118 GLN A N 1
ATOM 935 C CA . GLN A 1 118 ? 8.871 59.897 -11.122 1.00 44.94 118 GLN A CA 1
ATOM 936 C C . GLN A 1 118 ? 8.230 60.706 -12.265 1.00 44.94 118 GLN A C 1
ATOM 938 O O . GLN A 1 118 ? 7.282 60.236 -12.895 1.00 44.94 118 GLN A O 1
ATOM 943 N N . GLY A 1 119 ? 8.843 61.838 -12.644 1.00 40.78 119 GLY A N 1
ATOM 944 C CA . GLY A 1 119 ? 8.360 62.696 -13.738 1.00 40.78 119 GLY A CA 1
ATOM 945 C C . GLY A 1 119 ? 8.326 62.014 -15.115 1.00 40.78 119 GLY A C 1
ATOM 946 O O . GLY A 1 119 ? 7.509 62.366 -15.968 1.00 40.78 119 GLY A O 1
ATOM 947 N N . LEU A 1 120 ? 9.153 60.983 -15.331 1.00 43.75 120 LEU A N 1
ATOM 948 C CA . LEU A 1 120 ? 9.110 60.177 -16.556 1.00 43.75 120 LEU A CA 1
ATOM 949 C C . LEU A 1 120 ? 7.918 59.200 -16.614 1.00 43.75 120 LEU A C 1
ATOM 951 O O . LEU A 1 120 ? 7.528 58.796 -17.711 1.00 43.75 120 LEU A O 1
ATOM 955 N N . ARG A 1 121 ? 7.327 58.807 -15.473 1.00 39.16 121 ARG A N 1
ATOM 956 C CA . ARG A 1 121 ? 6.147 57.917 -15.440 1.00 39.16 121 ARG A CA 1
ATOM 957 C C . ARG A 1 121 ? 4.855 58.673 -15.736 1.00 39.16 121 ARG A C 1
ATOM 959 O O . ARG A 1 121 ? 4.063 58.210 -16.558 1.00 39.16 121 ARG A O 1
ATOM 966 N N . ASP A 1 122 ? 4.684 59.853 -15.151 1.00 44.94 122 ASP A N 1
ATOM 967 C CA . ASP A 1 122 ? 3.452 60.646 -15.281 1.00 44.94 122 ASP A CA 1
ATOM 968 C C . ASP A 1 122 ? 3.210 61.106 -16.738 1.00 44.94 122 ASP A C 1
ATOM 970 O O . ASP A 1 122 ? 2.078 61.142 -17.234 1.00 44.94 122 ASP A O 1
ATOM 974 N N . ASN A 1 123 ? 4.295 61.334 -17.487 1.00 42.62 123 ASN A N 1
ATOM 975 C CA . ASN A 1 123 ? 4.272 61.709 -18.908 1.00 42.62 123 ASN A CA 1
ATOM 976 C C . ASN A 1 123 ? 3.938 60.527 -19.859 1.00 42.62 123 ASN A C 1
ATOM 978 O O . ASN A 1 123 ? 3.544 60.719 -21.011 1.00 42.62 123 ASN A O 1
ATOM 982 N N . VAL A 1 124 ? 4.066 59.278 -19.389 1.00 46.56 124 VAL A N 1
ATOM 983 C CA . VAL A 1 124 ? 3.661 58.068 -20.138 1.00 46.56 124 VAL A CA 1
ATOM 984 C C . VAL A 1 124 ? 2.187 57.729 -19.893 1.00 46.56 124 VAL A C 1
ATOM 986 O O . VAL A 1 124 ? 1.523 57.188 -20.782 1.00 46.56 124 VAL A O 1
ATOM 989 N N . GLN A 1 125 ? 1.659 58.068 -18.716 1.00 43.50 125 GLN A N 1
ATOM 990 C CA . GLN A 1 125 ? 0.274 57.787 -18.339 1.00 43.50 125 GLN A CA 1
ATOM 991 C C . GLN A 1 125 ? -0.705 58.728 -19.065 1.00 43.50 125 GLN A C 1
ATOM 993 O O . GLN A 1 125 ? -1.617 58.263 -19.750 1.00 43.50 125 GLN A O 1
ATOM 998 N N . THR A 1 126 ? -0.411 60.030 -19.073 1.00 39.72 126 THR A N 1
ATOM 999 C CA . THR A 1 126 ? -1.177 61.062 -19.805 1.00 39.72 126 THR A CA 1
ATOM 1000 C C . THR A 1 126 ? -1.238 60.833 -21.326 1.00 39.72 126 THR A C 1
ATOM 1002 O O . THR A 1 126 ? -2.261 61.096 -21.959 1.00 39.72 126 THR A O 1
ATOM 1005 N N . ARG A 1 127 ? -0.197 60.244 -21.940 1.00 40.34 127 ARG A N 1
ATOM 1006 C CA . ARG A 1 127 ? -0.213 59.858 -23.369 1.00 40.34 127 ARG A CA 1
ATOM 1007 C C . ARG A 1 127 ? -1.095 58.646 -23.705 1.00 40.34 127 ARG A C 1
ATOM 1009 O O . ARG A 1 127 ? -1.353 58.417 -24.888 1.00 40.34 127 ARG A O 1
ATOM 1016 N N . ARG A 1 128 ? -1.551 57.861 -22.721 1.00 39.09 128 ARG A N 1
ATOM 1017 C CA . ARG A 1 128 ? -2.476 56.732 -22.954 1.00 39.09 128 ARG A CA 1
ATOM 1018 C C . ARG A 1 128 ? -3.945 57.142 -22.932 1.00 39.09 128 ARG A C 1
ATOM 1020 O O . ARG A 1 128 ? -4.734 56.540 -23.654 1.00 39.09 128 ARG A O 1
ATOM 1027 N N . GLU A 1 129 ? -4.297 58.164 -22.163 1.00 40.62 129 GLU A N 1
ATOM 1028 C CA . GLU A 1 129 ? -5.687 58.607 -21.992 1.00 40.62 129 GLU A CA 1
ATOM 1029 C C . GLU A 1 129 ? -6.175 59.446 -23.190 1.00 40.62 129 GLU A C 1
ATOM 1031 O O . GLU A 1 129 ? -7.323 59.325 -23.613 1.00 40.62 129 GLU A O 1
ATOM 1036 N N . GLY A 1 130 ? -5.279 60.192 -23.848 1.00 36.94 130 GLY A N 1
ATOM 1037 C CA . GLY A 1 130 ? -5.598 61.024 -25.019 1.00 36.94 130 GLY A CA 1
ATOM 1038 C C . GLY A 1 130 ? -5.830 60.295 -26.356 1.00 36.94 130 GLY A C 1
ATOM 1039 O O . GLY A 1 130 ? -5.943 60.962 -27.382 1.00 36.94 130 GLY A O 1
ATOM 1040 N N . ARG A 1 131 ? -5.868 58.951 -26.401 1.00 36.03 131 ARG A N 1
ATOM 1041 C CA . ARG A 1 131 ? -6.013 58.173 -27.659 1.00 36.03 131 ARG A CA 1
ATOM 1042 C C . ARG A 1 131 ? -7.276 57.303 -27.725 1.00 36.03 131 ARG A C 1
ATOM 1044 O O . ARG A 1 131 ? -7.322 56.349 -28.496 1.00 36.03 131 ARG A O 1
ATOM 1051 N N . ALA A 1 132 ? -8.297 57.644 -26.937 1.00 39.88 132 ALA A N 1
ATOM 1052 C CA . ALA A 1 132 ? -9.544 56.887 -26.798 1.00 39.88 132 ALA A CA 1
ATOM 1053 C C . ALA A 1 132 ? -10.782 57.567 -27.431 1.00 39.88 132 ALA A C 1
ATOM 1055 O O . ALA A 1 132 ? -11.890 57.416 -26.928 1.00 39.88 132 ALA A O 1
ATOM 1056 N N . THR A 1 133 ? -10.629 58.294 -28.545 1.00 40.91 133 THR A N 1
ATOM 1057 C CA . THR A 1 133 ? -11.761 58.874 -29.301 1.00 40.91 133 THR A CA 1
ATOM 1058 C C . THR A 1 133 ? -11.554 58.825 -30.821 1.00 40.91 133 THR A C 1
ATOM 1060 O O . THR A 1 133 ? -11.159 59.816 -31.433 1.00 40.91 133 THR A O 1
ATOM 1063 N N . LYS A 1 134 ? -11.858 57.673 -31.447 1.00 35.19 134 LYS A N 1
ATOM 1064 C CA . LYS A 1 134 ? -12.459 57.568 -32.802 1.00 35.19 134 LYS A CA 1
ATOM 1065 C C . LYS A 1 134 ? -12.697 56.112 -33.236 1.00 35.19 134 LYS A C 1
ATOM 1067 O O . LYS A 1 134 ? -11.746 55.360 -33.401 1.00 35.19 134 LYS A O 1
ATOM 1072 N N . GLY A 1 135 ? -13.962 55.792 -33.526 1.00 31.56 135 GLY A N 1
ATOM 1073 C CA . GLY A 1 135 ? -14.372 54.784 -34.514 1.00 31.56 135 GLY A CA 1
ATOM 1074 C C . GLY A 1 135 ? -14.327 53.305 -34.112 1.00 31.56 135 GLY A C 1
ATOM 1075 O O . GLY A 1 135 ? -13.330 52.629 -34.339 1.00 31.56 135 GLY A O 1
ATOM 1076 N N . SER A 1 136 ? -15.459 52.756 -33.668 1.00 34.12 136 SER A N 1
ATOM 1077 C CA . SER A 1 136 ? -16.305 51.866 -34.498 1.00 34.12 136 SER A CA 1
ATOM 1078 C C . SER A 1 136 ? -17.351 51.143 -33.643 1.00 34.12 136 SER A C 1
ATOM 1080 O O . SER A 1 136 ? -17.039 50.590 -32.591 1.00 34.12 136 SER A O 1
ATOM 1082 N N . GLU A 1 137 ? -18.599 51.136 -34.106 1.00 46.91 137 GLU A N 1
ATOM 1083 C CA . GLU A 1 137 ? -19.629 50.243 -33.577 1.00 46.91 137 GLU A CA 1
ATOM 1084 C C . GLU A 1 137 ? -19.320 48.811 -34.034 1.00 46.91 137 GLU A C 1
ATOM 1086 O O . GLU A 1 137 ? -19.290 48.516 -35.228 1.00 46.91 137 GLU A O 1
ATOM 1091 N N . MET A 1 138 ? -19.095 47.908 -33.082 1.00 39.69 138 MET A N 1
ATOM 1092 C CA . MET A 1 138 ? -19.102 46.465 -33.314 1.00 39.69 138 MET A CA 1
ATOM 1093 C C . MET A 1 138 ? -19.942 45.803 -32.228 1.00 39.69 138 MET A C 1
ATOM 1095 O O . MET A 1 138 ? -19.764 46.083 -31.043 1.00 39.69 138 MET A O 1
ATOM 1099 N N . ALA A 1 139 ? -20.865 44.939 -32.651 1.00 44.47 139 ALA A N 1
ATOM 1100 C CA . ALA A 1 139 ? -21.850 44.307 -31.783 1.00 44.47 139 ALA A CA 1
ATOM 1101 C C . ALA A 1 139 ? -21.198 43.529 -30.627 1.00 44.47 139 ALA A C 1
ATOM 1103 O O . ALA A 1 139 ? -20.293 42.714 -30.841 1.00 44.47 139 ALA A O 1
ATOM 1104 N N . ASP A 1 140 ? -21.692 43.752 -29.406 1.00 40.75 140 ASP A N 1
ATOM 1105 C CA . ASP A 1 140 ? -21.191 43.090 -28.202 1.00 40.75 140 ASP A CA 1
ATOM 1106 C C . ASP A 1 140 ? -21.567 41.602 -28.206 1.00 40.75 140 ASP A C 1
ATOM 1108 O O . ASP A 1 140 ? -22.654 41.186 -27.808 1.00 40.75 140 ASP A O 1
ATOM 1112 N N . THR A 1 141 ? -20.649 40.780 -28.711 1.00 47.25 141 THR A N 1
ATOM 1113 C CA . THR A 1 141 ? -20.751 39.324 -28.615 1.00 47.25 141 THR A CA 1
ATOM 1114 C C . THR A 1 141 ? -20.267 38.912 -27.224 1.00 47.25 141 THR A C 1
ATOM 1116 O O . THR A 1 141 ? -19.110 39.201 -26.897 1.00 47.25 141 THR A O 1
ATOM 1119 N N . PRO A 1 142 ? -21.075 38.203 -26.409 1.00 43.81 142 PRO A N 1
ATOM 1120 C CA . PRO A 1 142 ? -20.736 37.930 -25.017 1.00 43.81 142 PRO A CA 1
ATOM 1121 C C . PRO A 1 142 ? -19.406 37.179 -24.924 1.00 43.81 142 PRO A C 1
ATOM 1123 O O . PRO A 1 142 ? -19.274 36.021 -25.337 1.00 43.81 142 PRO A O 1
ATOM 1126 N N . ARG A 1 143 ? -18.391 37.860 -24.380 1.00 51.66 143 ARG A N 1
ATOM 1127 C CA . ARG A 1 143 ? -17.040 37.310 -24.234 1.00 51.66 143 ARG A CA 1
ATOM 1128 C C . ARG A 1 143 ? -17.103 36.073 -23.344 1.00 51.66 143 ARG A C 1
ATOM 1130 O O . ARG A 1 143 ? -17.274 36.203 -22.134 1.00 51.66 143 ARG A O 1
ATOM 1137 N N . LYS A 1 144 ? -16.916 34.884 -23.941 1.00 50.09 144 LYS A N 1
ATOM 1138 C CA . LYS A 1 144 ? -16.796 33.601 -23.225 1.00 50.09 144 LYS A CA 1
ATOM 1139 C C . LYS A 1 144 ? -15.911 33.794 -21.996 1.00 50.09 144 LYS A C 1
ATOM 1141 O O . LYS A 1 144 ? -14.731 34.130 -22.129 1.00 50.09 144 LYS A O 1
ATOM 1146 N N . SER A 1 145 ? -16.494 33.613 -20.814 1.00 60.38 145 SER A N 1
ATOM 1147 C CA . SER A 1 145 ? -15.817 33.862 -19.547 1.00 60.38 145 SER A CA 1
ATOM 1148 C C . SER A 1 145 ? -14.546 33.014 -19.472 1.00 60.38 145 SER A C 1
ATOM 1150 O O . SER A 1 145 ? -14.568 31.792 -19.638 1.00 60.38 145 SER A O 1
ATOM 1152 N N . LYS A 1 146 ? -13.395 33.668 -19.269 1.00 67.31 146 LYS A N 1
ATOM 1153 C CA . LYS A 1 146 ? -12.133 32.948 -19.084 1.00 67.31 146 LYS A CA 1
ATOM 1154 C C . LYS A 1 146 ? -12.265 32.086 -17.831 1.00 67.31 146 LYS A C 1
ATOM 1156 O O . LYS A 1 146 ? -12.550 32.616 -16.758 1.00 67.31 146 LYS A O 1
ATOM 1161 N N . LYS A 1 147 ? -12.037 30.773 -17.970 1.00 68.31 147 LYS A N 1
ATOM 1162 C CA . LYS A 1 147 ? -11.956 29.848 -16.830 1.00 68.31 147 LYS A CA 1
ATOM 1163 C C . LYS A 1 147 ? -11.029 30.449 -15.758 1.00 68.31 147 LYS A C 1
ATOM 1165 O O . LYS A 1 147 ? -9.942 30.905 -16.122 1.00 68.31 147 LYS A O 1
ATOM 1170 N N . PRO A 1 148 ? -11.407 30.439 -14.467 1.00 82.75 148 PRO A N 1
ATOM 1171 C CA . PRO A 1 148 ? -10.534 30.915 -13.398 1.00 82.75 148 PRO A CA 1
ATOM 1172 C C . PRO A 1 148 ? -9.181 30.196 -13.408 1.00 82.75 148 PRO A C 1
ATOM 1174 O O . PRO A 1 148 ? -9.128 28.994 -13.679 1.00 82.75 148 PRO A O 1
ATOM 1177 N N . ASN A 1 149 ? -8.097 30.897 -13.054 1.00 74.50 149 ASN A N 1
ATOM 1178 C CA . ASN A 1 149 ? -6.747 30.315 -13.063 1.00 74.50 149 ASN A CA 1
ATOM 1179 C C . ASN A 1 149 ? -6.661 29.018 -12.244 1.00 74.50 149 ASN A C 1
ATOM 1181 O O . ASN A 1 149 ? -6.081 28.055 -12.723 1.00 74.50 149 ASN A O 1
ATOM 1185 N N . TRP A 1 150 ? -7.340 28.927 -11.093 1.00 71.00 150 TRP A N 1
ATOM 1186 C CA . TRP A 1 150 ? -7.357 27.702 -10.283 1.00 71.00 150 TRP A CA 1
ATOM 1187 C C . TRP A 1 150 ? -7.942 26.481 -11.020 1.00 71.00 150 TRP A C 1
ATOM 1189 O O . TRP A 1 150 ? -7.502 25.357 -10.782 1.00 71.00 150 TRP A O 1
ATOM 1199 N N . VAL A 1 151 ? -8.892 26.677 -11.946 1.00 75.56 151 VAL A N 1
ATOM 1200 C CA . VAL A 1 151 ? -9.429 25.603 -12.802 1.00 75.56 151 VAL A CA 1
ATOM 1201 C C . VAL A 1 151 ? -8.384 25.191 -13.834 1.00 75.56 151 VAL A C 1
ATOM 1203 O O . VAL A 1 151 ? -8.160 24.002 -14.041 1.00 75.56 151 VAL A O 1
ATOM 1206 N N . ILE A 1 152 ? -7.712 26.168 -14.447 1.00 74.31 152 ILE A N 1
ATOM 1207 C CA . ILE A 1 152 ? -6.655 25.941 -15.442 1.00 74.31 152 ILE A CA 1
ATOM 1208 C C . ILE A 1 152 ? -5.458 25.227 -14.800 1.00 74.31 152 ILE A C 1
ATOM 1210 O O . ILE A 1 152 ? -4.927 24.287 -15.385 1.00 74.31 152 ILE A O 1
ATOM 1214 N N . ASP A 1 153 ? -5.058 25.618 -13.593 1.00 67.44 153 ASP A N 1
ATOM 1215 C CA . ASP A 1 153 ? -3.951 25.008 -12.858 1.00 67.44 153 ASP A CA 1
ATOM 1216 C C . ASP A 1 153 ? -4.315 23.600 -12.363 1.00 67.44 153 ASP A C 1
ATOM 1218 O O . ASP A 1 153 ? -3.490 22.692 -12.460 1.00 67.44 153 ASP A O 1
ATOM 1222 N N . LYS A 1 154 ? -5.570 23.365 -11.949 1.00 66.06 154 LYS A N 1
ATOM 1223 C CA . LYS A 1 154 ? -6.093 22.018 -11.649 1.00 66.06 154 LYS A CA 1
ATOM 1224 C C . LYS A 1 154 ? -6.133 21.128 -12.901 1.00 66.06 154 LYS A C 1
ATOM 1226 O O . LYS A 1 154 ? -5.753 19.960 -12.828 1.00 66.06 154 LYS A O 1
ATOM 1231 N N . GLU A 1 155 ? -6.523 21.668 -14.059 1.00 62.09 155 GLU A N 1
ATOM 1232 C CA . GLU A 1 155 ? -6.465 20.969 -15.353 1.00 62.09 155 GLU A CA 1
ATOM 1233 C C . GLU A 1 155 ? -5.017 20.680 -15.790 1.00 62.09 155 GLU A C 1
ATOM 1235 O O . GLU A 1 155 ? -4.737 19.575 -16.259 1.00 62.09 155 GLU A O 1
ATOM 1240 N N . ARG A 1 156 ? -4.074 21.614 -15.593 1.00 62.56 156 ARG A N 1
ATOM 1241 C CA . ARG A 1 156 ? -2.640 21.400 -15.870 1.00 62.56 156 ARG A CA 1
ATOM 1242 C C . ARG A 1 156 ? -2.020 20.371 -14.935 1.00 62.56 156 ARG A C 1
ATOM 1244 O O . ARG A 1 156 ? -1.318 19.496 -15.423 1.00 62.56 156 ARG A O 1
ATOM 1251 N N . ALA A 1 157 ? -2.299 20.431 -13.634 1.00 60.34 157 ALA A N 1
ATOM 1252 C CA . ALA A 1 157 ? -1.816 19.449 -12.664 1.00 60.34 157 ALA A CA 1
ATOM 1253 C C . ALA A 1 157 ? -2.350 18.043 -12.983 1.00 60.34 157 ALA A C 1
ATOM 1255 O O . ALA A 1 157 ? -1.582 17.086 -12.996 1.00 60.34 157 ALA A O 1
ATOM 1256 N N . ARG A 1 158 ? -3.636 17.926 -13.349 1.00 59.31 158 ARG A N 1
ATOM 1257 C CA . ARG A 1 158 ? -4.239 16.670 -13.827 1.00 59.31 158 ARG A CA 1
ATOM 1258 C C . ARG A 1 158 ? -3.591 16.161 -15.122 1.00 59.31 158 ARG A C 1
ATOM 1260 O O . ARG A 1 158 ? -3.403 14.958 -15.262 1.00 59.31 158 ARG A O 1
ATOM 1267 N N . ARG A 1 159 ? -3.239 17.048 -16.062 1.00 52.59 159 ARG A N 1
ATOM 1268 C CA . ARG A 1 159 ? -2.513 16.678 -17.294 1.00 52.59 159 ARG A CA 1
ATOM 1269 C C . ARG A 1 159 ? -1.064 16.270 -17.024 1.00 52.59 159 ARG A C 1
ATOM 1271 O O . ARG A 1 159 ? -0.612 15.314 -17.632 1.00 52.59 159 ARG A O 1
ATOM 1278 N N . ALA A 1 160 ? -0.367 16.952 -16.116 1.00 55.28 160 ALA A N 1
ATOM 1279 C CA . ALA A 1 160 ? 1.003 16.624 -15.728 1.00 55.28 160 ALA A CA 1
ATOM 1280 C C . ALA A 1 160 ? 1.071 15.272 -15.001 1.00 55.28 160 ALA A C 1
ATOM 1282 O O . ALA A 1 160 ? 1.845 14.415 -15.405 1.00 55.28 160 ALA A O 1
ATOM 1283 N N . ALA A 1 161 ? 0.188 15.030 -14.025 1.00 55.56 161 ALA A N 1
ATOM 1284 C CA . ALA A 1 161 ? 0.069 13.730 -13.359 1.00 55.56 161 ALA A CA 1
ATOM 1285 C C . ALA A 1 161 ? -0.360 12.601 -14.321 1.00 55.56 161 ALA A C 1
ATOM 1287 O O . ALA A 1 161 ? 0.019 11.454 -14.137 1.00 55.56 161 ALA A O 1
ATOM 1288 N N . GLY A 1 162 ? -1.125 12.919 -15.374 1.00 51.94 162 GLY A N 1
ATOM 1289 C CA . GLY A 1 162 ? -1.457 11.977 -16.452 1.00 51.94 162 GLY A CA 1
ATOM 1290 C C . GLY A 1 162 ? -0.360 11.783 -17.512 1.00 51.94 162 GLY A C 1
ATOM 1291 O O . GLY A 1 162 ? -0.534 10.950 -18.402 1.00 51.94 162 GLY A O 1
ATOM 1292 N N . ALA A 1 163 ? 0.730 12.552 -17.439 1.00 54.31 163 ALA A N 1
ATOM 1293 C CA . ALA A 1 163 ? 1.896 12.482 -18.323 1.00 54.31 163 ALA A CA 1
ATOM 1294 C C . ALA A 1 163 ? 3.167 11.995 -17.599 1.00 54.31 163 ALA A C 1
ATOM 1296 O O . ALA A 1 163 ? 4.187 11.780 -18.245 1.00 54.31 163 ALA A O 1
ATOM 1297 N N . GLU A 1 164 ? 3.112 11.822 -16.276 1.00 77.25 164 GLU A N 1
ATOM 1298 C CA . GLU A 1 164 ? 4.187 11.246 -15.474 1.00 77.25 164 GLU A CA 1
ATOM 1299 C C . GLU A 1 164 ? 4.184 9.722 -15.676 1.00 77.25 164 GLU A C 1
ATOM 1301 O O . GLU A 1 164 ? 3.326 9.006 -15.157 1.00 77.25 164 GLU A O 1
ATOM 1306 N N . THR A 1 165 ? 5.107 9.237 -16.509 1.00 90.44 165 THR A N 1
ATOM 1307 C CA . THR A 1 165 ? 5.376 7.805 -16.671 1.00 90.44 165 THR A CA 1
ATOM 1308 C C . THR A 1 165 ? 6.239 7.307 -15.516 1.00 90.44 165 THR A C 1
ATOM 1310 O O . THR A 1 165 ? 6.967 8.073 -14.879 1.00 90.44 165 THR A O 1
ATOM 1313 N N . LEU A 1 166 ? 6.158 6.011 -15.225 1.00 90.88 166 LEU A N 1
ATOM 1314 C CA . LEU A 1 166 ? 6.970 5.370 -14.198 1.00 90.88 166 LEU A CA 1
ATOM 1315 C C . LEU A 1 166 ? 7.597 4.088 -14.737 1.00 90.88 166 LEU A C 1
ATOM 1317 O O . LEU A 1 166 ? 6.992 3.355 -15.519 1.00 90.88 166 LEU A O 1
ATOM 1321 N N . TRP A 1 167 ? 8.823 3.822 -14.296 1.00 93.19 167 TRP A N 1
ATOM 1322 C CA . TRP A 1 167 ? 9.571 2.631 -14.678 1.00 93.19 167 TRP A CA 1
ATOM 1323 C C . TRP A 1 167 ? 9.456 1.560 -13.596 1.00 93.19 167 TRP A C 1
ATOM 1325 O O . TRP A 1 167 ? 9.946 1.724 -12.476 1.00 93.19 167 TRP A O 1
ATOM 1335 N N . LEU A 1 168 ? 8.807 0.457 -13.954 1.00 94.19 168 LEU A N 1
ATOM 1336 C CA . LEU A 1 168 ? 8.779 -0.795 -13.205 1.00 94.19 168 LEU A CA 1
ATOM 1337 C C . LEU A 1 168 ? 10.022 -1.619 -13.546 1.00 94.19 168 LEU A C 1
ATOM 1339 O O . LEU A 1 168 ? 10.514 -1.548 -14.670 1.00 94.19 168 LEU A O 1
ATOM 1343 N N . PHE A 1 169 ? 10.539 -2.408 -12.603 1.00 93.75 169 PHE A N 1
ATOM 1344 C CA . PHE A 1 169 ? 11.722 -3.244 -12.834 1.00 93.75 169 PHE A CA 1
ATOM 1345 C C . PHE A 1 169 ? 11.752 -4.494 -11.950 1.00 93.75 169 PHE A C 1
ATOM 1347 O O . PHE A 1 169 ? 11.143 -4.544 -10.880 1.00 93.75 169 PHE A O 1
ATOM 1354 N N . GLY A 1 170 ? 12.515 -5.499 -12.385 1.00 91.81 170 GLY A N 1
ATOM 1355 C CA . GLY A 1 170 ? 12.521 -6.830 -11.777 1.00 91.81 170 GLY A CA 1
ATOM 1356 C C . GLY A 1 170 ? 11.415 -7.726 -12.343 1.00 91.81 170 GLY A C 1
ATOM 1357 O O . GLY A 1 170 ? 10.344 -7.257 -12.724 1.00 91.81 170 GLY A O 1
ATOM 1358 N N . LEU A 1 171 ? 11.682 -9.033 -12.408 1.00 93.19 171 LEU A N 1
ATOM 1359 C CA . LEU A 1 171 ? 10.890 -9.959 -13.228 1.00 93.19 171 LEU A CA 1
ATOM 1360 C C . LEU A 1 171 ? 9.425 -10.074 -12.783 1.00 93.19 171 LEU A C 1
ATOM 1362 O O . LEU A 1 171 ? 8.548 -10.088 -13.636 1.00 93.19 171 LEU A O 1
ATOM 1366 N N . HIS A 1 172 ? 9.152 -10.122 -11.474 1.00 92.88 172 HIS A N 1
ATOM 1367 C CA . HIS A 1 172 ? 7.779 -10.219 -10.961 1.00 92.88 172 HIS A CA 1
ATOM 1368 C C . HIS A 1 172 ? 6.972 -8.952 -11.262 1.00 92.88 172 HIS A C 1
ATOM 1370 O O . HIS A 1 172 ? 5.977 -9.030 -11.965 1.00 92.88 172 HIS A O 1
ATOM 1376 N N . ALA A 1 173 ? 7.459 -7.777 -10.844 1.00 93.94 173 ALA A N 1
ATOM 1377 C CA . ALA A 1 173 ? 6.766 -6.508 -11.075 1.00 93.94 173 ALA A CA 1
ATOM 1378 C C . ALA A 1 173 ? 6.510 -6.228 -12.567 1.00 93.94 173 ALA A C 1
ATOM 1380 O O . ALA A 1 173 ? 5.435 -5.756 -12.920 1.00 93.94 173 ALA A O 1
ATOM 1381 N N . VAL A 1 174 ? 7.466 -6.555 -13.448 1.00 95.44 174 VAL A N 1
ATOM 1382 C CA . VAL A 1 174 ? 7.269 -6.434 -14.901 1.00 95.44 174 VAL A CA 1
ATOM 1383 C C . VAL A 1 174 ? 6.249 -7.457 -15.414 1.00 95.44 174 VAL A C 1
ATOM 1385 O O . VAL A 1 174 ? 5.372 -7.074 -16.178 1.00 95.44 174 VAL A O 1
ATOM 1388 N N . ARG A 1 175 ? 6.306 -8.728 -14.988 1.00 95.38 175 ARG A N 1
ATOM 1389 C CA . ARG A 1 175 ? 5.351 -9.765 -15.424 1.00 95.38 175 ARG A CA 1
ATOM 1390 C C . ARG A 1 175 ? 3.920 -9.472 -14.963 1.00 95.38 175 ARG A C 1
ATOM 1392 O O . ARG A 1 175 ? 3.012 -9.517 -15.784 1.00 95.38 175 ARG A O 1
ATOM 1399 N N . ASP A 1 176 ? 3.721 -9.139 -13.687 1.00 95.12 176 ASP A N 1
ATOM 1400 C CA . ASP A 1 176 ? 2.408 -8.764 -13.146 1.00 95.12 176 ASP A CA 1
ATOM 1401 C C . ASP A 1 176 ? 1.823 -7.559 -13.910 1.00 95.12 176 ASP A C 1
ATOM 1403 O O . ASP A 1 176 ? 0.655 -7.576 -14.299 1.00 95.12 176 ASP A O 1
ATOM 1407 N N . ALA A 1 177 ? 2.644 -6.541 -14.197 1.00 95.81 177 ALA A N 1
ATOM 1408 C CA . ALA A 1 177 ? 2.211 -5.361 -14.945 1.00 95.81 177 ALA A CA 1
ATOM 1409 C C . ALA A 1 177 ? 1.940 -5.644 -16.431 1.00 95.81 177 ALA A C 1
ATOM 1411 O O . ALA A 1 177 ? 1.042 -5.032 -17.006 1.00 95.81 177 ALA A O 1
ATOM 1412 N N . LEU A 1 178 ? 2.673 -6.573 -17.061 1.00 96.38 178 LEU A N 1
ATOM 1413 C CA . LEU A 1 178 ? 2.381 -7.050 -18.418 1.00 96.38 178 LEU A CA 1
ATOM 1414 C C . LEU A 1 178 ? 1.046 -7.809 -18.471 1.00 96.38 178 LEU A C 1
ATOM 1416 O O . LEU A 1 178 ? 0.291 -7.610 -19.422 1.00 96.38 178 LEU A O 1
ATOM 1420 N N . ALA A 1 179 ? 0.731 -8.611 -17.450 1.00 95.69 179 ALA A N 1
ATOM 1421 C CA . ALA A 1 179 ? -0.520 -9.368 -17.357 1.00 95.69 179 ALA A CA 1
ATOM 1422 C C . ALA A 1 179 ? -1.755 -8.492 -17.074 1.00 95.69 179 ALA A C 1
ATOM 1424 O O . ALA A 1 179 ? -2.865 -8.851 -17.460 1.00 95.69 179 ALA A O 1
ATOM 1425 N N . ASN A 1 180 ? -1.585 -7.331 -16.434 1.00 96.19 180 ASN A N 1
ATOM 1426 C CA . ASN A 1 180 ? -2.691 -6.434 -16.098 1.00 96.19 180 ASN A CA 1
ATOM 1427 C C . ASN A 1 180 ? -3.266 -5.721 -17.348 1.00 96.19 180 ASN A C 1
ATOM 1429 O O . ASN A 1 180 ? -2.528 -4.969 -17.995 1.00 96.19 180 ASN A O 1
ATOM 1433 N N . PRO A 1 181 ? -4.552 -5.898 -17.717 1.00 95.06 181 PRO A N 1
ATOM 1434 C CA . PRO A 1 181 ? -5.147 -5.217 -18.872 1.00 95.06 181 PRO A CA 1
ATOM 1435 C C . PRO A 1 181 ? -5.385 -3.715 -18.639 1.00 95.06 181 PRO A C 1
ATOM 1437 O O . PRO A 1 181 ? -5.283 -2.938 -19.585 1.00 95.06 181 PRO A O 1
ATOM 1440 N N . GLU A 1 182 ? -5.619 -3.287 -17.394 1.00 94.88 182 GLU A N 1
ATOM 1441 C CA . GLU A 1 182 ? -5.865 -1.876 -17.037 1.00 94.88 182 GLU A CA 1
ATOM 1442 C C . GLU A 1 182 ? -4.579 -1.027 -17.041 1.00 94.88 182 GLU A C 1
ATOM 1444 O O . GLU A 1 182 ? -4.619 0.209 -16.997 1.00 94.88 182 GLU A O 1
ATOM 1449 N N . ARG A 1 183 ? -3.407 -1.676 -17.086 1.00 94.94 183 ARG A N 1
ATOM 1450 C CA . ARG A 1 183 ? -2.104 -1.011 -17.064 1.00 94.94 183 ARG A CA 1
ATOM 1451 C C . ARG A 1 183 ? -1.705 -0.559 -18.471 1.00 94.94 183 ARG A C 1
ATOM 1453 O O . ARG A 1 183 ? -1.366 -1.368 -19.332 1.00 94.94 183 ARG A O 1
ATOM 1460 N N . GLU A 1 184 ? -1.662 0.757 -18.684 1.00 95.06 184 GLU A N 1
ATOM 1461 C CA . GLU A 1 184 ? -1.146 1.348 -19.925 1.00 95.06 184 GLU A CA 1
ATOM 1462 C C . GLU A 1 184 ? 0.381 1.154 -20.008 1.00 95.06 184 GLU A C 1
ATOM 1464 O O . GLU A 1 184 ? 1.145 1.834 -19.314 1.00 95.06 184 GLU A O 1
ATOM 1469 N N . LYS A 1 185 ? 0.809 0.198 -20.841 1.00 95.75 185 LYS A N 1
ATOM 1470 C CA . LYS A 1 185 ? 2.212 -0.162 -21.105 1.00 95.75 185 LYS A CA 1
ATOM 1471 C C . LYS A 1 185 ? 2.757 0.686 -22.253 1.00 95.75 185 LYS A C 1
ATOM 1473 O O . LYS A 1 185 ? 2.077 0.849 -23.262 1.00 95.75 185 LYS A O 1
ATOM 1478 N N . LEU A 1 186 ? 3.974 1.208 -22.108 1.00 95.75 186 LEU A N 1
ATOM 1479 C CA . LEU A 1 186 ? 4.571 2.141 -23.072 1.00 95.75 186 LEU A CA 1
ATOM 1480 C C . LEU A 1 186 ? 5.838 1.580 -23.724 1.00 95.75 186 LEU A C 1
ATOM 1482 O O . LEU A 1 186 ? 5.950 1.591 -24.948 1.00 95.75 186 LEU A O 1
ATOM 1486 N N . ARG A 1 187 ? 6.787 1.068 -22.929 1.00 96.31 187 ARG A N 1
ATOM 1487 C CA . ARG A 1 187 ? 8.079 0.573 -23.436 1.00 96.31 187 ARG A CA 1
ATOM 1488 C C . ARG A 1 187 ? 8.628 -0.543 -22.554 1.00 96.31 187 ARG A C 1
ATOM 1490 O O . ARG A 1 187 ? 8.869 -0.331 -21.371 1.00 96.31 187 ARG A O 1
ATOM 1497 N N . LEU A 1 188 ? 8.847 -1.724 -23.128 1.00 97.19 188 LEU A N 1
ATOM 1498 C CA . LEU A 1 188 ? 9.458 -2.872 -22.451 1.00 97.19 188 LEU A CA 1
ATOM 1499 C C . LEU A 1 188 ? 10.928 -2.982 -22.873 1.00 97.19 188 LEU A C 1
ATOM 1501 O O . LEU A 1 188 ? 11.196 -3.220 -24.045 1.00 97.19 188 LEU A O 1
ATOM 1505 N N . VAL A 1 189 ? 11.867 -2.844 -21.935 1.00 96.81 189 VAL A N 1
ATOM 1506 C CA . VAL A 1 189 ? 13.314 -2.987 -22.176 1.00 96.81 189 VAL A CA 1
ATOM 1507 C C . VAL A 1 189 ? 13.843 -4.184 -21.393 1.00 96.81 189 VAL A C 1
ATOM 1509 O O . VAL A 1 189 ? 13.713 -4.249 -20.166 1.00 96.81 189 VAL A O 1
ATOM 1512 N N . VAL A 1 190 ? 14.444 -5.146 -22.091 1.00 97.06 190 VAL A N 1
ATOM 1513 C CA . VAL A 1 190 ? 14.856 -6.431 -21.509 1.00 97.06 190 VAL A CA 1
ATOM 1514 C C . VAL A 1 190 ? 16.201 -6.910 -22.050 1.00 97.06 190 VAL A C 1
ATOM 1516 O O . VAL A 1 190 ? 16.561 -6.685 -23.202 1.00 97.06 190 VAL A O 1
ATOM 1519 N N . THR A 1 191 ? 16.954 -7.624 -21.219 1.00 96.50 191 THR A N 1
ATOM 1520 C CA . THR A 1 191 ? 18.076 -8.452 -21.684 1.00 96.50 191 THR A CA 1
ATOM 1521 C C . THR A 1 191 ? 17.552 -9.804 -22.173 1.00 96.50 191 THR A C 1
ATOM 1523 O O . THR A 1 191 ? 16.470 -10.228 -21.763 1.00 96.50 191 THR A O 1
ATOM 1526 N N . ARG A 1 192 ? 18.322 -10.526 -23.000 1.00 95.00 192 ARG A N 1
ATOM 1527 C CA . ARG A 1 192 ? 17.923 -11.850 -23.522 1.00 95.00 192 ARG A CA 1
ATOM 1528 C C . ARG A 1 192 ? 17.494 -12.822 -22.408 1.00 95.00 192 ARG A C 1
ATOM 1530 O O . ARG A 1 192 ? 16.374 -13.311 -22.426 1.00 95.00 192 ARG A O 1
ATOM 1537 N N . ASN A 1 193 ? 18.333 -12.983 -21.383 1.00 94.69 193 ASN A N 1
ATOM 1538 C CA . ASN A 1 193 ? 18.054 -13.831 -20.215 1.00 94.69 193 ASN A CA 1
ATOM 1539 C C . ASN A 1 193 ? 16.806 -13.391 -19.422 1.00 94.69 193 ASN A C 1
ATOM 1541 O O . ASN A 1 193 ? 16.137 -14.210 -18.801 1.00 94.69 193 ASN A O 1
ATOM 1545 N N . ALA A 1 194 ? 16.485 -12.095 -19.410 1.00 95.12 194 ALA A N 1
ATOM 1546 C CA . ALA A 1 194 ? 15.273 -11.616 -18.756 1.00 95.12 194 ALA A CA 1
ATOM 1547 C C . ALA A 1 194 ? 14.022 -11.909 -19.596 1.00 95.12 194 ALA A C 1
ATOM 1549 O O . ALA A 1 194 ? 13.025 -12.359 -19.038 1.00 95.12 194 ALA A O 1
ATOM 1550 N N . LEU A 1 195 ? 14.094 -11.727 -20.921 1.00 95.62 195 LEU A N 1
ATOM 1551 C CA . LEU A 1 195 ? 13.028 -12.089 -21.861 1.00 95.62 195 LEU A CA 1
ATOM 1552 C C . LEU A 1 195 ? 12.661 -13.574 -21.739 1.00 95.62 195 LEU A C 1
ATOM 1554 O O . LEU A 1 195 ? 11.497 -13.893 -21.511 1.00 95.62 195 LEU A O 1
ATOM 1558 N N . ASP A 1 196 ? 13.661 -14.459 -21.777 1.00 94.31 196 ASP A N 1
ATOM 1559 C CA . ASP A 1 196 ? 13.473 -15.915 -21.665 1.00 94.31 196 ASP A CA 1
ATOM 1560 C C . ASP A 1 196 ? 12.841 -16.339 -20.315 1.00 94.31 196 ASP A C 1
ATOM 1562 O O . ASP A 1 196 ? 12.315 -17.442 -20.185 1.00 94.31 196 ASP A O 1
ATOM 1566 N N . ARG A 1 197 ? 12.855 -15.454 -19.305 1.00 95.00 197 ARG A N 1
ATOM 1567 C CA . ARG A 1 197 ? 12.268 -15.667 -17.969 1.00 95.00 197 ARG A CA 1
ATOM 1568 C C . ARG A 1 197 ? 10.961 -14.912 -17.719 1.00 95.00 197 ARG A C 1
ATOM 1570 O O . ARG A 1 197 ? 10.316 -15.178 -16.701 1.00 95.00 197 ARG A O 1
ATOM 1577 N N . LEU A 1 198 ? 10.569 -13.957 -18.565 1.00 92.06 198 LEU A N 1
ATOM 1578 C CA . LEU A 1 198 ? 9.342 -13.180 -18.351 1.00 92.06 198 LEU A CA 1
ATOM 1579 C C . LEU A 1 198 ? 8.091 -14.013 -18.641 1.00 92.06 198 LEU A C 1
ATOM 1581 O O . LEU A 1 198 ? 7.167 -13.975 -17.830 1.00 92.06 198 LEU A O 1
ATOM 1585 N N . GLY A 1 199 ? 8.111 -14.831 -19.696 1.00 90.81 199 GLY A N 1
ATOM 1586 C CA . GLY A 1 199 ? 6.958 -15.609 -20.151 1.00 90.81 199 GLY A CA 1
ATOM 1587 C C . GLY A 1 199 ? 6.176 -14.860 -21.229 1.00 90.81 199 GLY A C 1
ATOM 1588 O O . GLY A 1 199 ? 6.782 -14.283 -22.130 1.00 90.81 199 GLY A O 1
ATOM 1589 N N . ASP A 1 200 ? 4.844 -14.877 -21.141 1.00 92.88 200 ASP A N 1
ATOM 1590 C CA . ASP A 1 200 ? 3.986 -14.103 -22.043 1.00 92.88 200 ASP A CA 1
ATOM 1591 C C . ASP A 1 200 ? 4.228 -12.591 -21.868 1.00 92.88 200 ASP A C 1
ATOM 1593 O O . ASP A 1 200 ? 4.407 -12.084 -20.758 1.00 92.88 200 ASP A O 1
ATOM 1597 N N . LEU A 1 201 ? 4.255 -11.874 -22.991 1.00 94.06 201 LEU A N 1
ATOM 1598 C CA . LEU A 1 201 ? 4.398 -10.419 -23.049 1.00 94.06 201 LEU A CA 1
ATOM 1599 C C . LEU A 1 201 ? 3.059 -9.708 -23.282 1.00 94.06 201 LEU A C 1
ATOM 1601 O O . LEU A 1 201 ? 3.027 -8.478 -23.333 1.00 94.06 201 LEU A O 1
ATOM 1605 N N . HIS A 1 202 ? 1.965 -10.458 -23.446 1.00 94.31 202 HIS A N 1
ATOM 1606 C CA . HIS A 1 202 ? 0.604 -9.947 -23.612 1.00 94.31 202 HIS A CA 1
ATOM 1607 C C . HIS A 1 202 ? 0.497 -8.891 -24.729 1.00 94.31 202 HIS A C 1
ATOM 1609 O O . HIS A 1 202 ? -0.106 -7.830 -24.568 1.00 94.31 202 HIS A O 1
ATOM 1615 N N . GLY A 1 203 ? 1.141 -9.177 -25.867 1.00 91.25 203 GLY A N 1
ATOM 1616 C CA . GLY A 1 203 ? 1.174 -8.314 -27.052 1.00 91.25 203 GLY A CA 1
ATOM 1617 C C . GLY A 1 203 ? 2.245 -7.214 -27.056 1.00 91.25 203 GLY A C 1
ATOM 1618 O O . GLY A 1 203 ? 2.391 -6.537 -28.071 1.00 91.25 203 GLY A O 1
ATOM 1619 N N . MET A 1 204 ? 3.025 -7.032 -25.981 1.00 94.19 204 MET A N 1
ATOM 1620 C CA . MET A 1 204 ? 4.147 -6.082 -25.983 1.00 94.19 204 MET A CA 1
ATOM 1621 C C . MET A 1 204 ? 5.343 -6.604 -26.786 1.00 94.19 204 MET A C 1
ATOM 1623 O O . MET A 1 204 ? 5.855 -7.692 -26.527 1.00 94.19 204 MET A O 1
ATOM 1627 N N . THR A 1 205 ? 5.864 -5.775 -27.691 1.00 95.31 205 THR A N 1
ATOM 1628 C CA . THR A 1 205 ? 7.148 -6.021 -28.363 1.00 95.31 205 THR A CA 1
ATOM 1629 C C . THR A 1 205 ? 8.308 -5.577 -27.456 1.00 95.31 205 THR A C 1
ATOM 1631 O O . THR A 1 205 ? 8.329 -4.416 -27.040 1.00 95.31 205 THR A O 1
ATOM 1634 N N . PRO A 1 206 ? 9.281 -6.452 -27.138 1.00 96.50 206 PRO A N 1
ATOM 1635 C CA . PRO A 1 206 ? 10.409 -6.112 -26.275 1.00 96.50 206 PRO A CA 1
ATOM 1636 C C . PRO A 1 206 ? 11.543 -5.410 -27.038 1.00 96.50 206 PRO A C 1
ATOM 1638 O O . PRO A 1 206 ? 11.971 -5.860 -28.101 1.00 96.50 206 PRO A O 1
ATOM 1641 N N . GLU A 1 207 ? 12.113 -4.367 -26.442 1.00 96.19 207 GLU A N 1
ATOM 1642 C CA . GLU A 1 207 ? 13.406 -3.806 -26.834 1.00 96.19 207 GLU A CA 1
ATOM 1643 C C . GLU A 1 207 ? 14.532 -4.615 -26.172 1.00 96.19 207 GLU A C 1
ATOM 1645 O O . GLU A 1 207 ? 14.704 -4.591 -24.949 1.00 96.19 207 GLU A O 1
ATOM 1650 N N . LEU A 1 208 ? 15.294 -5.353 -26.982 1.00 95.69 208 LEU A N 1
ATOM 1651 C CA . LEU A 1 208 ? 16.450 -6.121 -26.521 1.00 95.69 208 LEU A CA 1
ATOM 1652 C C . LEU A 1 208 ? 17.673 -5.216 -26.325 1.00 95.69 208 LEU A C 1
ATOM 1654 O O . LEU A 1 208 ? 18.082 -4.514 -27.247 1.00 95.69 208 LEU A O 1
ATOM 1658 N N . THR A 1 209 ? 18.301 -5.288 -25.150 1.00 94.81 209 THR A N 1
ATOM 1659 C CA . THR A 1 209 ? 19.530 -4.541 -24.824 1.00 94.81 209 THR A CA 1
ATOM 1660 C C . THR A 1 209 ? 20.589 -5.428 -24.151 1.00 94.81 209 THR A C 1
ATOM 1662 O O . THR A 1 209 ? 20.265 -6.432 -23.506 1.00 94.81 209 THR A O 1
ATOM 1665 N N . ASP A 1 210 ? 21.872 -5.080 -24.300 1.00 92.44 210 ASP A N 1
ATOM 1666 C CA . ASP A 1 210 ? 22.980 -5.787 -23.639 1.00 92.44 210 ASP A CA 1
ATOM 1667 C C . ASP A 1 210 ? 23.042 -5.411 -22.141 1.00 92.44 210 ASP A C 1
ATOM 1669 O O . ASP A 1 210 ? 22.900 -4.230 -21.795 1.00 92.44 210 ASP A O 1
ATOM 1673 N N . PRO A 1 211 ? 23.291 -6.370 -21.224 1.00 89.88 211 PRO A N 1
ATOM 1674 C CA . PRO A 1 211 ? 23.372 -6.097 -19.788 1.00 89.88 211 PRO A CA 1
ATOM 1675 C C . PRO A 1 211 ? 24.318 -4.951 -19.394 1.00 89.88 211 PRO A C 1
ATOM 1677 O O . PRO A 1 211 ? 24.036 -4.247 -18.427 1.00 89.88 211 PRO A O 1
ATOM 1680 N N . ARG A 1 212 ? 25.411 -4.721 -20.138 1.00 88.25 212 ARG A N 1
ATOM 1681 C CA . ARG A 1 212 ? 26.410 -3.669 -19.861 1.00 88.25 212 ARG A CA 1
ATOM 1682 C C . ARG A 1 212 ? 25.931 -2.259 -20.213 1.00 88.25 212 ARG A C 1
ATOM 1684 O O . ARG A 1 212 ? 26.535 -1.287 -19.761 1.00 88.25 212 ARG A O 1
ATOM 1691 N N . VAL A 1 213 ? 24.892 -2.127 -21.041 1.00 89.50 213 VAL A N 1
ATOM 1692 C CA . VAL A 1 213 ? 24.326 -0.826 -21.445 1.00 89.50 213 VAL A CA 1
ATOM 1693 C C . VAL A 1 213 ? 22.889 -0.617 -20.971 1.00 89.50 213 VAL A C 1
ATOM 1695 O O . VAL A 1 213 ? 22.393 0.497 -21.095 1.00 89.50 213 VAL A O 1
ATOM 1698 N N . PHE A 1 214 ? 22.259 -1.622 -20.351 1.00 88.75 214 PHE A N 1
ATOM 1699 C CA . PHE A 1 214 ? 20.890 -1.564 -19.821 1.00 88.75 214 PHE A CA 1
ATOM 1700 C C . PHE A 1 214 ? 20.596 -0.269 -19.039 1.00 88.75 214 PHE A C 1
ATOM 1702 O O . PHE A 1 214 ? 19.651 0.447 -19.361 1.00 88.75 214 PHE A O 1
ATOM 1709 N N . MET A 1 215 ? 21.459 0.091 -18.082 1.00 84.62 215 MET A N 1
ATOM 1710 C CA . MET A 1 215 ? 21.320 1.298 -17.242 1.00 84.62 215 MET A CA 1
ATOM 1711 C C . MET A 1 215 ? 21.514 2.630 -17.994 1.00 84.62 215 MET A C 1
ATOM 1713 O O . MET A 1 215 ? 21.251 3.694 -17.448 1.00 84.62 215 MET A O 1
ATOM 1717 N N . LYS A 1 216 ? 21.962 2.594 -19.257 1.00 85.81 216 LYS A N 1
ATOM 1718 C CA . LYS A 1 216 ? 21.984 3.752 -20.170 1.00 85.81 216 LYS A CA 1
ATOM 1719 C C . LYS A 1 216 ? 20.717 3.829 -21.031 1.00 85.81 216 LYS A C 1
ATOM 1721 O O . LYS A 1 216 ? 20.401 4.895 -21.547 1.00 85.81 216 LYS A O 1
ATOM 1726 N N . THR A 1 217 ? 20.012 2.708 -21.203 1.00 85.00 217 THR A N 1
ATOM 1727 C CA . THR A 1 217 ? 18.776 2.588 -21.995 1.00 85.00 217 THR A CA 1
ATOM 1728 C C . THR A 1 217 ? 17.525 2.984 -21.198 1.00 85.00 217 THR A C 1
ATOM 1730 O O . THR A 1 217 ? 16.544 3.446 -21.794 1.00 85.00 217 THR A O 1
ATOM 1733 N N . VAL A 1 218 ? 17.554 2.819 -19.867 1.00 87.62 218 VAL A N 1
ATOM 1734 C CA . VAL A 1 218 ? 16.439 3.122 -18.949 1.00 87.62 218 VAL A CA 1
ATOM 1735 C C . VAL A 1 218 ? 16.867 4.062 -17.809 1.00 87.62 218 VAL A C 1
ATOM 1737 O O . VAL A 1 218 ? 17.978 3.924 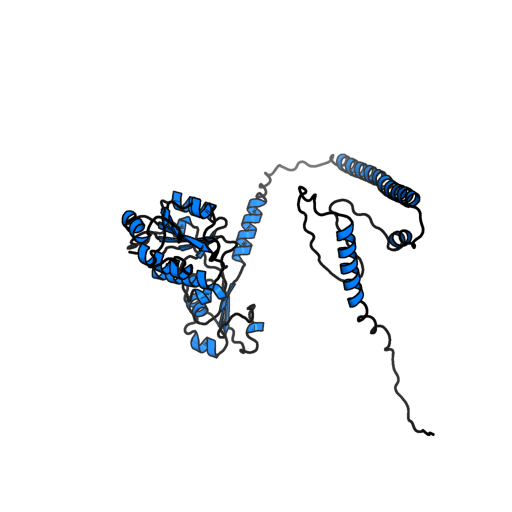-17.303 1.00 87.62 218 VAL A O 1
ATOM 1740 N N . PRO A 1 219 ? 16.010 5.003 -17.364 1.00 85.81 219 PRO A N 1
ATOM 1741 C CA . PRO A 1 219 ? 16.346 6.002 -16.346 1.00 85.81 219 PRO A CA 1
ATOM 1742 C C . PRO A 1 219 ? 16.198 5.446 -14.915 1.00 85.81 219 PRO A C 1
ATOM 1744 O O . PRO A 1 219 ? 15.394 5.934 -14.120 1.00 85.81 219 PRO A O 1
ATOM 1747 N N . LEU A 1 220 ? 16.962 4.403 -14.586 1.00 84.31 220 LEU A N 1
ATOM 1748 C CA . LEU A 1 220 ? 17.019 3.800 -13.248 1.00 84.31 220 LEU A CA 1
ATOM 1749 C C . LEU A 1 220 ? 18.317 4.199 -12.524 1.00 84.31 220 LEU A C 1
ATOM 1751 O O . LEU A 1 220 ? 19.329 4.450 -13.170 1.00 84.31 220 LEU A O 1
ATOM 1755 N N . SER A 1 221 ? 18.310 4.235 -11.187 1.00 80.00 221 SER A N 1
ATOM 1756 C CA . SER A 1 221 ? 19.549 4.326 -10.390 1.00 80.00 221 SER A CA 1
ATOM 1757 C C . SER A 1 221 ? 20.182 2.948 -10.165 1.00 80.00 221 SER A C 1
ATOM 1759 O O . SER A 1 221 ? 19.465 1.946 -10.105 1.00 80.00 221 SER A O 1
ATOM 1761 N N . ASP A 1 222 ? 21.508 2.903 -10.000 1.00 74.31 222 ASP A N 1
ATOM 1762 C CA . ASP A 1 222 ? 22.304 1.665 -9.874 1.00 74.31 222 ASP A CA 1
ATOM 1763 C C . ASP A 1 222 ? 21.929 0.789 -8.663 1.00 74.31 222 ASP A C 1
ATOM 1765 O O . ASP A 1 222 ? 22.131 -0.423 -8.673 1.00 74.31 222 ASP A O 1
ATOM 1769 N N . GLU A 1 223 ? 21.318 1.380 -7.634 1.00 74.06 223 GLU A N 1
ATOM 1770 C CA . GLU A 1 223 ? 20.804 0.680 -6.446 1.00 74.06 223 GLU A CA 1
ATOM 1771 C C . GLU A 1 223 ? 19.602 -0.238 -6.767 1.00 74.06 223 GLU A C 1
ATOM 1773 O O . GLU A 1 223 ? 19.272 -1.159 -6.011 1.00 74.06 223 GLU A O 1
ATOM 1778 N N . ASN A 1 224 ? 18.936 -0.030 -7.909 1.00 80.31 224 ASN A N 1
ATOM 1779 C CA . ASN A 1 224 ? 17.776 -0.818 -8.311 1.00 80.31 224 ASN A CA 1
ATOM 1780 C C . ASN A 1 224 ? 18.204 -2.144 -8.942 1.00 80.31 224 ASN A C 1
ATOM 1782 O O . ASN A 1 224 ? 18.485 -2.217 -10.136 1.00 80.31 224 ASN A O 1
ATOM 1786 N N . VAL A 1 225 ? 18.147 -3.240 -8.179 1.00 82.44 225 VAL A N 1
ATOM 1787 C CA . VAL A 1 225 ? 18.335 -4.592 -8.740 1.00 82.44 225 VAL A CA 1
ATOM 1788 C C . VAL A 1 225 ? 17.167 -4.933 -9.688 1.00 82.44 225 VAL A C 1
ATOM 1790 O O . VAL A 1 225 ? 16.141 -5.477 -9.268 1.00 82.44 225 VAL A O 1
ATOM 1793 N N . HIS A 1 226 ? 17.342 -4.583 -10.963 1.00 84.94 226 HIS A N 1
ATOM 1794 C CA . HIS A 1 226 ? 16.363 -4.631 -12.057 1.00 84.94 226 HIS A CA 1
ATOM 1795 C C . HIS A 1 226 ? 16.252 -6.006 -12.742 1.00 84.94 226 HIS A C 1
ATOM 1797 O O . HIS A 1 226 ? 15.332 -6.239 -13.519 1.00 84.94 226 HIS A O 1
ATOM 1803 N N . GLN A 1 227 ? 17.181 -6.932 -12.466 1.00 89.00 227 GLN A N 1
ATOM 1804 C CA . GLN A 1 227 ? 17.199 -8.304 -13.014 1.00 89.00 227 GLN A CA 1
ATOM 1805 C C . GLN A 1 227 ? 17.167 -8.378 -14.556 1.00 89.00 227 GLN A C 1
ATOM 1807 O O . GLN A 1 227 ? 16.761 -9.386 -15.129 1.00 89.00 227 GLN A O 1
ATOM 1812 N N . GLY A 1 228 ? 17.598 -7.309 -15.231 1.00 92.38 228 GLY A N 1
ATOM 1813 C CA . GLY A 1 228 ? 17.599 -7.216 -16.688 1.00 92.38 228 GLY A CA 1
ATOM 1814 C C . GLY A 1 228 ? 16.227 -6.996 -17.335 1.00 92.38 228 GLY A C 1
ATOM 1815 O O . GLY A 1 228 ? 16.153 -7.162 -18.547 1.00 92.38 228 GLY A O 1
ATOM 1816 N N . ALA A 1 229 ? 15.178 -6.635 -16.586 1.00 95.31 229 ALA A N 1
ATOM 1817 C CA . ALA A 1 229 ? 13.867 -6.263 -17.129 1.00 95.31 229 ALA A CA 1
ATOM 1818 C C . ALA A 1 229 ? 13.373 -4.936 -16.539 1.00 95.31 229 ALA A C 1
ATOM 1820 O O . ALA A 1 229 ? 13.403 -4.745 -15.320 1.00 95.31 229 ALA A O 1
ATOM 1821 N N . ALA A 1 230 ? 12.887 -4.047 -17.403 1.00 95.75 230 ALA A N 1
ATOM 1822 C CA . ALA A 1 230 ? 12.224 -2.812 -17.017 1.00 95.75 230 ALA A CA 1
ATOM 1823 C C . ALA A 1 230 ? 11.076 -2.478 -17.982 1.00 95.75 230 ALA A C 1
ATOM 1825 O O . ALA A 1 230 ? 11.165 -2.736 -19.182 1.00 95.75 230 ALA A O 1
ATOM 1826 N N . LEU A 1 231 ? 9.998 -1.908 -17.453 1.00 95.81 231 LEU A N 1
ATOM 1827 C CA . LEU A 1 231 ? 8.782 -1.579 -18.191 1.00 95.81 231 LEU A CA 1
ATOM 1828 C C . LEU A 1 231 ? 8.335 -0.162 -17.829 1.00 95.81 231 LEU A C 1
ATOM 1830 O O . LEU A 1 231 ? 8.036 0.124 -16.670 1.00 95.81 231 LEU A O 1
ATOM 1834 N N . GLU A 1 232 ? 8.273 0.712 -18.825 1.00 95.88 232 GLU A N 1
ATOM 1835 C CA . GLU A 1 232 ? 7.658 2.028 -18.710 1.00 95.88 232 GLU A CA 1
ATOM 1836 C C . GLU A 1 232 ? 6.137 1.900 -18.821 1.00 95.88 232 GLU A C 1
ATOM 1838 O O . GLU A 1 232 ? 5.619 1.324 -19.785 1.00 95.88 232 GLU A O 1
ATOM 1843 N N . VAL A 1 233 ? 5.426 2.444 -17.835 1.00 95.31 233 VAL A N 1
ATOM 1844 C CA . VAL A 1 233 ? 3.960 2.424 -17.747 1.00 95.31 233 VAL A CA 1
ATOM 1845 C C . VAL A 1 233 ? 3.419 3.772 -17.274 1.00 95.31 233 VAL A C 1
ATOM 1847 O O . VAL A 1 233 ? 4.172 4.635 -16.814 1.00 95.31 233 VAL A O 1
ATOM 1850 N N . LYS A 1 234 ? 2.094 3.938 -17.311 1.00 94.25 234 LYS A N 1
ATOM 1851 C CA . LYS A 1 234 ? 1.406 4.970 -16.515 1.00 94.25 234 LYS A CA 1
ATOM 1852 C C . LYS A 1 234 ? 0.897 4.420 -15.169 1.00 94.25 234 LYS A C 1
ATOM 1854 O O . LYS A 1 234 ? 0.661 3.211 -15.056 1.00 94.25 234 LYS A O 1
ATOM 1859 N N . PRO A 1 235 ? 0.689 5.286 -14.155 1.00 91.94 235 PRO A N 1
ATOM 1860 C CA . PRO A 1 235 ? -0.014 4.925 -12.922 1.00 91.94 235 PRO A CA 1
ATOM 1861 C C . PRO A 1 235 ? -1.401 4.321 -13.191 1.00 91.94 235 PRO A C 1
ATOM 1863 O O . PRO A 1 235 ? -2.093 4.746 -14.123 1.00 91.94 235 PRO A O 1
ATOM 1866 N N . LEU A 1 236 ? -1.833 3.373 -12.353 1.00 93.12 236 LEU A N 1
ATOM 1867 C CA . LEU A 1 236 ? -3.196 2.834 -12.416 1.00 93.12 236 LEU A CA 1
ATOM 1868 C C . LEU A 1 236 ? -4.224 3.872 -11.956 1.00 93.12 236 LEU A C 1
ATOM 1870 O O . LEU A 1 236 ? -3.992 4.675 -11.050 1.00 93.12 236 LEU A O 1
ATOM 1874 N N . LYS A 1 237 ? -5.401 3.843 -12.585 1.00 92.25 237 LYS A N 1
ATOM 1875 C CA . LYS A 1 237 ? -6.511 4.758 -12.292 1.00 92.25 237 LYS A CA 1
ATOM 1876 C C . LYS A 1 237 ? -7.520 4.069 -11.382 1.00 92.25 237 LYS A C 1
ATOM 1878 O O . LYS A 1 237 ? -8.583 3.656 -11.822 1.00 92.25 237 LYS A O 1
ATOM 1883 N N . TRP A 1 238 ? -7.187 3.989 -10.099 1.00 93.56 238 TRP A N 1
ATOM 1884 C CA . TRP A 1 238 ? -8.000 3.308 -9.085 1.00 93.56 238 TRP A CA 1
ATOM 1885 C C . TRP A 1 238 ? -9.385 3.918 -8.812 1.00 93.56 238 TRP A C 1
ATOM 1887 O O . TRP A 1 238 ? -10.221 3.261 -8.198 1.00 93.56 238 TRP A O 1
ATOM 1897 N N . GLY A 1 239 ? -9.620 5.158 -9.247 1.00 93.69 239 GLY A N 1
ATOM 1898 C CA . GLY A 1 239 ? -10.806 5.943 -8.903 1.00 93.69 239 GLY A CA 1
ATOM 1899 C C . GLY A 1 239 ? -10.582 6.863 -7.700 1.00 93.69 239 GLY A C 1
ATOM 1900 O O . GLY A 1 239 ? -9.458 7.072 -7.233 1.00 93.69 239 GLY A O 1
ATOM 1901 N N . SER A 1 240 ? -11.665 7.471 -7.232 1.00 95.69 240 SER A N 1
ATOM 1902 C CA . SER A 1 240 ? -11.719 8.304 -6.031 1.00 95.69 240 SER A CA 1
ATOM 1903 C C . SER A 1 240 ? -11.819 7.466 -4.753 1.00 95.69 240 SER A C 1
ATOM 1905 O O . SER A 1 240 ? -12.215 6.302 -4.774 1.00 95.69 240 SER A O 1
ATOM 1907 N N . LEU A 1 241 ? -11.512 8.088 -3.609 1.00 96.50 241 LEU A N 1
ATOM 1908 C CA . LEU A 1 241 ? -11.639 7.451 -2.297 1.00 96.50 241 LEU A CA 1
ATOM 1909 C C . LEU A 1 241 ? -13.041 6.869 -2.068 1.00 96.50 241 LEU A C 1
ATOM 1911 O O . LEU A 1 241 ? -13.147 5.736 -1.621 1.00 96.50 241 LEU A O 1
ATOM 1915 N N . SER A 1 242 ? -14.096 7.607 -2.422 1.00 96.31 242 SER A N 1
ATOM 1916 C CA . SER A 1 242 ? -15.489 7.161 -2.306 1.00 96.31 242 SER A CA 1
ATOM 1917 C C . SER A 1 242 ? -15.813 5.957 -3.191 1.00 96.31 242 SER A C 1
ATOM 1919 O O . SER A 1 242 ? -16.439 5.017 -2.716 1.00 96.31 242 SER A O 1
ATOM 1921 N N . GLU A 1 243 ? -15.372 5.954 -4.453 1.00 95.69 243 GLU A N 1
ATOM 1922 C CA . GLU A 1 243 ? -15.652 4.859 -5.401 1.00 95.69 243 GLU A CA 1
ATOM 1923 C C . GLU A 1 243 ? -14.973 3.548 -4.984 1.00 95.69 243 GLU A C 1
ATOM 1925 O O . GLU A 1 243 ? -15.520 2.468 -5.194 1.00 95.69 243 GLU A O 1
ATOM 1930 N N . VAL A 1 244 ? -13.788 3.627 -4.371 1.00 95.81 244 VAL A N 1
ATOM 1931 C CA . VAL A 1 244 ? -13.085 2.445 -3.854 1.00 95.81 244 VAL A CA 1
ATOM 1932 C C . VAL A 1 244 ? -13.627 2.024 -2.486 1.00 95.81 244 VAL A C 1
ATOM 1934 O O . VAL A 1 244 ? -13.886 0.842 -2.272 1.00 95.81 244 VAL A O 1
ATOM 1937 N N . ALA A 1 245 ? -13.851 2.974 -1.573 1.00 95.81 245 ALA A N 1
ATOM 1938 C CA . ALA A 1 245 ? -14.328 2.692 -0.221 1.00 95.81 245 ALA A CA 1
ATOM 1939 C C . ALA A 1 245 ? -15.752 2.119 -0.197 1.00 95.81 245 ALA A C 1
ATOM 1941 O O . ALA A 1 245 ? -16.024 1.251 0.626 1.00 95.81 245 ALA A O 1
ATOM 1942 N N . LEU A 1 246 ? -16.640 2.552 -1.099 1.00 94.00 246 LEU A N 1
ATOM 1943 C CA . LEU A 1 246 ? -18.045 2.119 -1.161 1.00 94.00 246 LEU A CA 1
ATOM 1944 C C . LEU A 1 246 ? -18.319 1.008 -2.189 1.00 94.00 246 LEU A C 1
ATOM 1946 O O . LEU A 1 246 ? -19.470 0.612 -2.349 1.00 94.00 246 LEU A O 1
ATOM 1950 N N . ARG A 1 247 ? -17.292 0.487 -2.873 1.00 91.56 247 ARG A N 1
ATOM 1951 C CA . ARG A 1 247 ? -17.432 -0.590 -3.869 1.00 91.56 247 ARG A CA 1
ATOM 1952 C C . ARG A 1 247 ? -18.166 -1.802 -3.284 1.00 91.56 247 ARG A C 1
ATOM 1954 O O . ARG A 1 247 ? -17.902 -2.188 -2.152 1.00 91.56 247 ARG A O 1
ATOM 1961 N N . GLU A 1 248 ? -19.052 -2.435 -4.040 1.00 86.31 248 GLU A N 1
ATOM 1962 C CA . GLU A 1 248 ? -19.654 -3.700 -3.609 1.00 86.31 248 GLU A CA 1
ATOM 1963 C C . GLU A 1 248 ? -18.638 -4.848 -3.713 1.00 86.31 248 GLU A C 1
ATOM 1965 O O . GLU A 1 248 ? -17.907 -4.960 -4.698 1.00 86.31 248 GLU A O 1
ATOM 1970 N N . ALA A 1 249 ? -18.593 -5.699 -2.687 1.00 85.44 249 ALA A N 1
ATOM 1971 C CA . ALA A 1 249 ? -17.714 -6.861 -2.605 1.00 85.44 249 ALA A CA 1
ATOM 1972 C C . ALA A 1 249 ? -18.519 -8.063 -2.064 1.00 85.44 249 ALA A C 1
ATOM 1974 O O . ALA A 1 249 ? -18.618 -8.246 -0.849 1.00 85.44 249 ALA A O 1
ATOM 1975 N N . PRO A 1 250 ? -19.170 -8.856 -2.937 1.00 77.56 250 PRO A N 1
ATOM 1976 C CA . PRO A 1 250 ? -19.981 -9.993 -2.509 1.00 77.56 250 PRO A CA 1
ATOM 1977 C C . PRO A 1 250 ? -19.160 -11.011 -1.706 1.00 77.56 250 PRO A C 1
ATOM 1979 O O . PRO A 1 250 ? -18.106 -11.454 -2.155 1.00 77.56 250 PRO A O 1
ATOM 1982 N N . GLY A 1 251 ? -19.651 -11.389 -0.522 1.00 76.81 251 GLY A N 1
ATOM 1983 C CA . GLY A 1 251 ? -18.959 -12.314 0.385 1.00 76.81 251 GLY A CA 1
ATOM 1984 C C . GLY A 1 251 ? -17.876 -11.681 1.272 1.00 76.81 251 GLY A C 1
ATOM 1985 O O . GLY A 1 251 ? -17.241 -12.398 2.041 1.00 76.81 251 GLY A O 1
ATOM 1986 N N . GLU A 1 252 ? -17.665 -10.364 1.209 1.00 82.94 252 GLU A N 1
ATOM 1987 C CA . GLU A 1 252 ? -16.770 -9.655 2.129 1.00 82.94 252 GLU A CA 1
ATOM 1988 C C . GLU A 1 252 ? -17.351 -9.640 3.558 1.00 82.94 252 GLU A C 1
ATOM 1990 O O . GLU A 1 252 ? -18.483 -9.208 3.774 1.00 82.94 252 GLU A O 1
ATOM 1995 N N . ALA A 1 253 ? -16.571 -10.092 4.547 1.00 80.94 253 ALA A N 1
ATOM 1996 C CA . ALA A 1 253 ? -17.006 -10.149 5.948 1.00 80.94 253 ALA A CA 1
ATOM 1997 C C . ALA A 1 253 ? -17.205 -8.756 6.578 1.00 80.94 253 ALA A C 1
ATOM 1999 O O . ALA A 1 253 ? -18.106 -8.561 7.397 1.00 80.94 253 ALA A O 1
ATOM 2000 N N . ARG A 1 254 ? -16.365 -7.782 6.196 1.00 90.75 254 ARG A N 1
ATOM 2001 C CA . ARG A 1 254 ? -16.532 -6.355 6.502 1.00 90.75 254 ARG A CA 1
ATOM 2002 C C . ARG A 1 254 ? -15.723 -5.481 5.526 1.00 90.75 254 ARG A C 1
ATOM 2004 O O . ARG A 1 254 ? -14.602 -5.869 5.197 1.00 90.75 254 ARG A O 1
ATOM 2011 N N . PRO A 1 255 ? -16.204 -4.281 5.145 1.00 94.88 255 PRO A N 1
ATOM 2012 C CA . PRO A 1 255 ? -15.411 -3.316 4.386 1.00 94.88 255 PRO A CA 1
ATOM 2013 C C . PRO A 1 255 ? -14.146 -2.921 5.148 1.00 94.88 255 PRO A C 1
ATOM 2015 O O . PRO A 1 255 ? -14.231 -2.288 6.203 1.00 94.88 255 PRO A O 1
ATOM 2018 N N . LEU A 1 256 ? -12.977 -3.279 4.620 1.00 96.38 256 LEU A N 1
ATOM 2019 C CA . LEU A 1 256 ? -11.693 -3.064 5.290 1.00 96.38 256 LEU A CA 1
ATOM 2020 C C . LEU A 1 256 ? -10.802 -2.105 4.494 1.00 96.38 256 LEU A C 1
ATOM 2022 O O . LEU A 1 256 ? -10.588 -2.276 3.296 1.00 96.38 256 LEU A O 1
ATOM 2026 N N . LEU A 1 257 ? -10.266 -1.088 5.164 1.00 98.31 257 LEU A N 1
ATOM 2027 C CA . LEU A 1 257 ? -9.322 -0.118 4.606 1.00 98.31 257 LEU A CA 1
ATOM 2028 C C . LEU A 1 257 ? -8.076 -0.002 5.484 1.00 98.31 257 LEU A C 1
ATOM 2030 O O . LEU A 1 257 ? -8.127 -0.214 6.696 1.00 98.31 257 LEU A O 1
ATOM 2034 N N . VAL A 1 258 ? -6.962 0.401 4.875 1.00 98.69 258 VAL A N 1
ATOM 2035 C CA . VAL A 1 258 ? -5.726 0.750 5.587 1.00 98.69 258 VAL A CA 1
ATOM 2036 C C . VAL A 1 258 ? -5.358 2.198 5.290 1.00 98.69 258 VAL A C 1
ATOM 2038 O O . VAL A 1 258 ? -5.331 2.599 4.131 1.00 98.69 258 VAL A O 1
ATOM 2041 N N . ALA A 1 259 ? -5.016 2.975 6.314 1.00 98.62 259 ALA A N 1
ATOM 2042 C CA . ALA A 1 259 ? -4.534 4.347 6.189 1.00 98.62 259 ALA A CA 1
ATOM 2043 C C . ALA A 1 259 ? -3.148 4.505 6.833 1.00 98.62 259 ALA A C 1
ATOM 2045 O O . ALA A 1 259 ? -2.944 4.147 7.990 1.00 98.62 259 ALA A O 1
ATOM 2046 N N . LEU A 1 260 ? -2.192 5.060 6.087 1.00 98.38 260 LEU A N 1
ATOM 2047 C CA . LEU A 1 260 ? -0.785 5.170 6.479 1.00 98.38 260 LEU A CA 1
ATOM 2048 C C . LEU A 1 260 ? -0.377 6.636 6.673 1.00 98.38 260 LEU A C 1
ATOM 2050 O O . LEU A 1 260 ? -0.291 7.395 5.707 1.00 98.38 260 LEU A O 1
ATOM 2054 N N . ASP A 1 261 ? -0.049 7.045 7.898 1.00 97.19 261 ASP A N 1
ATOM 2055 C CA . ASP A 1 261 ? 0.480 8.383 8.189 1.00 97.19 261 ASP A CA 1
ATOM 2056 C C . ASP A 1 261 ? 2.013 8.402 8.126 1.00 97.19 261 ASP A C 1
ATOM 2058 O O . ASP A 1 261 ? 2.708 8.063 9.081 1.00 97.19 261 ASP A O 1
ATOM 2062 N N . ARG A 1 262 ? 2.536 8.849 6.978 1.00 94.44 262 ARG A N 1
ATOM 2063 C CA . ARG A 1 262 ? 3.974 8.998 6.667 1.00 94.44 262 ARG A CA 1
ATOM 2064 C C . ARG A 1 262 ? 4.809 7.715 6.638 1.00 94.44 262 ARG A C 1
ATOM 2066 O O . ARG A 1 262 ? 6.019 7.772 6.847 1.00 94.44 262 ARG A O 1
ATOM 2073 N N . VAL A 1 263 ? 4.221 6.563 6.321 1.00 96.44 263 VAL A N 1
ATOM 2074 C CA . VAL A 1 263 ? 5.029 5.379 5.982 1.00 96.44 263 VAL A CA 1
ATOM 2075 C C . VAL A 1 263 ? 5.735 5.644 4.642 1.00 96.44 263 VAL A C 1
ATOM 2077 O O . VAL A 1 263 ? 5.129 5.582 3.570 1.00 96.44 263 VAL A O 1
ATOM 2080 N N . SER A 1 264 ? 7.003 6.059 4.712 1.00 93.81 264 SER A N 1
ATOM 2081 C CA . SER A 1 264 ? 7.779 6.550 3.566 1.00 93.81 264 SER A CA 1
ATOM 2082 C C . SER A 1 264 ? 8.659 5.499 2.897 1.00 93.81 264 SER A C 1
ATOM 2084 O O . SER A 1 264 ? 9.066 5.701 1.757 1.00 93.81 264 SER A O 1
ATOM 2086 N N . ASP A 1 265 ? 8.960 4.405 3.592 1.00 94.44 265 ASP A N 1
ATOM 2087 C CA . ASP A 1 265 ? 9.778 3.306 3.079 1.00 94.44 265 ASP A CA 1
ATOM 2088 C C . ASP A 1 265 ? 8.979 2.417 2.093 1.00 94.44 265 ASP A C 1
ATOM 2090 O O . ASP A 1 265 ? 7.946 1.854 2.477 1.00 94.44 265 ASP A O 1
ATOM 2094 N N . PRO A 1 266 ? 9.440 2.247 0.835 1.00 93.69 266 PRO A N 1
ATOM 2095 C CA . PRO A 1 266 ? 8.811 1.352 -0.133 1.00 93.69 266 PRO A CA 1
ATOM 2096 C C . PRO A 1 266 ? 8.790 -0.125 0.277 1.00 93.69 266 PRO A C 1
ATOM 2098 O O . PRO A 1 266 ? 7.911 -0.850 -0.192 1.00 93.69 266 PRO A O 1
ATOM 2101 N N . HIS A 1 267 ? 9.710 -0.602 1.124 1.00 94.69 267 HIS A N 1
ATOM 2102 C CA . HIS A 1 267 ? 9.688 -1.990 1.600 1.00 94.69 267 HIS A CA 1
ATOM 2103 C C . HIS A 1 267 ? 8.483 -2.225 2.512 1.00 94.69 267 HIS A C 1
ATOM 2105 O O . HIS A 1 267 ? 7.656 -3.091 2.214 1.00 94.69 267 HIS A O 1
ATOM 2111 N N . ASN A 1 268 ? 8.322 -1.385 3.534 1.00 96.88 268 ASN A N 1
ATOM 2112 C CA . ASN A 1 268 ? 7.151 -1.377 4.404 1.00 96.88 268 ASN A CA 1
ATOM 2113 C C . ASN A 1 268 ? 5.835 -1.209 3.625 1.00 96.88 268 ASN A C 1
ATOM 2115 O O . ASN A 1 268 ? 4.941 -2.041 3.768 1.00 96.88 268 ASN A O 1
ATOM 2119 N N . VAL A 1 269 ? 5.701 -0.190 2.762 1.00 97.50 269 VAL A N 1
ATOM 2120 C CA . VAL A 1 269 ? 4.442 0.018 2.008 1.00 97.50 269 VAL A CA 1
ATOM 2121 C C . VAL A 1 269 ? 4.157 -1.143 1.045 1.00 97.50 269 VAL A C 1
ATOM 2123 O O . VAL A 1 269 ? 3.010 -1.568 0.939 1.00 97.50 269 VAL A O 1
ATOM 2126 N N . GLY A 1 270 ? 5.175 -1.716 0.396 1.00 97.12 270 GLY A N 1
ATOM 2127 C CA . GLY A 1 270 ? 5.005 -2.881 -0.480 1.00 97.12 270 GLY A CA 1
ATOM 2128 C C . GLY A 1 270 ? 4.539 -4.135 0.267 1.00 97.12 270 GLY A C 1
ATOM 2129 O O . GLY A 1 270 ? 3.643 -4.837 -0.201 1.00 97.12 270 GLY A O 1
ATOM 2130 N N . ALA A 1 271 ? 5.083 -4.392 1.459 1.00 97.38 271 ALA A N 1
ATOM 2131 C CA . ALA A 1 271 ? 4.634 -5.482 2.327 1.00 97.38 271 ALA A CA 1
ATOM 2132 C C . ALA A 1 271 ? 3.204 -5.259 2.866 1.00 97.38 271 ALA A C 1
ATOM 2134 O O . ALA A 1 271 ? 2.418 -6.209 2.937 1.00 97.38 271 ALA A O 1
ATOM 2135 N N . ILE A 1 272 ? 2.829 -4.008 3.160 1.00 98.38 272 ILE A N 1
ATOM 2136 C CA . ILE A 1 272 ? 1.454 -3.639 3.534 1.00 98.38 272 ILE A CA 1
ATOM 2137 C C . ILE A 1 272 ? 0.493 -3.866 2.361 1.00 98.38 272 ILE A C 1
ATOM 2139 O O . ILE A 1 272 ? -0.533 -4.503 2.565 1.00 98.38 272 ILE A O 1
ATOM 2143 N N . LEU A 1 273 ? 0.830 -3.435 1.138 1.00 98.25 273 LEU A N 1
ATOM 2144 C CA . LEU A 1 273 ? 0.009 -3.676 -0.062 1.00 98.25 273 LEU A CA 1
ATOM 2145 C C . LEU A 1 273 ? -0.233 -5.173 -0.297 1.00 98.25 273 LEU A C 1
ATOM 2147 O O . LEU A 1 273 ? -1.361 -5.576 -0.566 1.00 98.25 273 LEU A O 1
ATOM 2151 N N . ARG A 1 274 ? 0.801 -6.008 -0.135 1.00 97.38 274 ARG A N 1
ATOM 2152 C CA . ARG A 1 274 ? 0.680 -7.474 -0.235 1.00 97.38 274 ARG A CA 1
ATOM 2153 C C . ARG A 1 274 ? -0.233 -8.065 0.834 1.00 97.38 274 ARG A C 1
ATOM 2155 O O . ARG A 1 274 ? -1.044 -8.926 0.522 1.00 97.38 274 ARG A O 1
ATOM 2162 N N . SER A 1 275 ? -0.105 -7.608 2.076 1.00 97.94 275 SER A N 1
ATOM 2163 C CA . SER A 1 275 ? -0.949 -8.081 3.179 1.00 97.94 275 SER A CA 1
ATOM 2164 C C . SER A 1 275 ? -2.401 -7.635 2.991 1.00 97.94 275 SER A C 1
ATOM 2166 O O . SER A 1 275 ? -3.320 -8.421 3.181 1.00 97.94 275 SER A O 1
ATOM 2168 N N . ALA A 1 276 ? -2.605 -6.389 2.561 1.00 97.81 276 ALA A N 1
ATOM 2169 C CA . ALA A 1 276 ? -3.912 -5.811 2.275 1.00 97.81 276 ALA A CA 1
ATOM 2170 C C . ALA A 1 276 ? -4.627 -6.558 1.140 1.00 97.81 276 ALA A C 1
ATOM 2172 O O . ALA A 1 276 ? -5.807 -6.857 1.274 1.00 97.81 276 ALA A O 1
ATOM 2173 N N . GLU A 1 277 ? -3.918 -6.898 0.055 1.00 96.06 277 GLU A N 1
ATOM 2174 C CA . GLU A 1 277 ? -4.415 -7.766 -1.027 1.00 96.06 277 GLU A CA 1
ATOM 2175 C C . GLU A 1 277 ? -4.855 -9.140 -0.492 1.00 96.06 277 GLU A C 1
ATOM 2177 O O . GLU A 1 277 ? -5.990 -9.558 -0.701 1.00 96.06 277 GLU A O 1
ATOM 2182 N N . VAL A 1 278 ? -3.974 -9.829 0.245 1.00 95.19 278 VAL A N 1
ATOM 2183 C CA . VAL A 1 278 ? -4.223 -11.192 0.754 1.00 95.19 278 VAL A CA 1
ATOM 2184 C C . VAL A 1 278 ? -5.392 -11.249 1.743 1.00 95.19 278 VAL A C 1
ATOM 2186 O O . VAL A 1 278 ? -6.127 -12.232 1.755 1.00 95.19 278 VAL A O 1
ATOM 2189 N N . PHE A 1 279 ? -5.578 -10.207 2.556 1.00 95.06 279 PHE A N 1
ATOM 2190 C CA . PHE A 1 279 ? -6.665 -10.115 3.538 1.00 95.06 279 PHE A CA 1
ATOM 2191 C C . PHE A 1 279 ? -7.884 -9.316 3.042 1.00 95.06 279 PHE A C 1
ATOM 2193 O O . PHE A 1 279 ? -8.741 -8.956 3.846 1.00 95.06 279 PHE A O 1
ATOM 2200 N N . GLY A 1 280 ? -7.984 -9.044 1.735 1.00 93.31 280 GLY A N 1
ATOM 2201 C CA . GLY A 1 280 ? -9.191 -8.484 1.117 1.00 93.31 280 GLY A CA 1
ATOM 2202 C C . GLY A 1 280 ? -9.523 -7.037 1.499 1.00 93.31 280 GLY A C 1
ATOM 2203 O O . GLY A 1 280 ? -10.678 -6.634 1.396 1.00 93.31 280 GLY A O 1
ATOM 2204 N N . ALA A 1 281 ? -8.547 -6.236 1.934 1.00 96.44 281 ALA A N 1
ATOM 2205 C CA . ALA A 1 281 ? -8.775 -4.808 2.137 1.00 96.44 281 ALA A CA 1
ATOM 2206 C C . ALA A 1 281 ? -9.026 -4.106 0.790 1.00 96.44 281 ALA A C 1
ATOM 2208 O O . ALA A 1 281 ? -8.345 -4.375 -0.197 1.00 96.44 281 ALA A O 1
ATOM 2209 N N . ARG A 1 282 ? -9.975 -3.167 0.751 1.00 96.75 282 ARG A N 1
ATOM 2210 C CA . ARG A 1 282 ? -10.416 -2.467 -0.469 1.00 96.75 282 ARG A CA 1
ATOM 2211 C C . ARG A 1 282 ? -9.389 -1.465 -1.009 1.00 96.75 282 ARG A C 1
ATOM 2213 O O . ARG A 1 282 ? -9.417 -1.157 -2.199 1.00 96.75 282 ARG A O 1
ATOM 2220 N N . ALA A 1 283 ? -8.550 -0.903 -0.134 1.00 97.94 283 ALA A N 1
ATOM 2221 C CA . ALA A 1 283 ? -7.464 0.012 -0.485 1.00 97.94 283 ALA A CA 1
ATOM 2222 C C . ALA A 1 283 ? -6.436 0.176 0.643 1.00 97.94 283 ALA A C 1
ATOM 2224 O O . ALA A 1 283 ? -6.759 0.085 1.834 1.00 97.94 283 ALA A O 1
ATOM 2225 N N . VAL A 1 284 ? -5.229 0.586 0.250 1.00 98.56 284 VAL A N 1
ATOM 2226 C CA . VAL A 1 284 ? -4.239 1.236 1.117 1.00 98.56 284 VAL A CA 1
ATOM 2227 C C . VAL A 1 284 ? -4.172 2.723 0.761 1.00 98.56 284 VAL A C 1
ATOM 2229 O O . VAL A 1 284 ? -3.930 3.097 -0.385 1.00 98.56 284 VAL A O 1
ATOM 2232 N N . ILE A 1 285 ? -4.375 3.591 1.745 1.00 98.50 285 ILE A N 1
ATOM 2233 C CA . ILE A 1 285 ? -4.467 5.047 1.601 1.00 98.50 285 ILE A CA 1
ATOM 2234 C C . ILE A 1 285 ? -3.248 5.690 2.262 1.00 98.50 285 ILE A C 1
ATOM 2236 O O . ILE A 1 285 ? -2.885 5.342 3.384 1.00 98.50 285 ILE A O 1
ATOM 2240 N N . ALA A 1 286 ? -2.622 6.662 1.605 1.00 97.75 286 ALA A N 1
ATOM 2241 C CA . ALA A 1 286 ? -1.479 7.393 2.155 1.00 97.75 286 ALA A CA 1
ATOM 2242 C C . ALA A 1 286 ? -1.480 8.859 1.690 1.00 97.75 286 ALA A C 1
ATOM 2244 O O . ALA A 1 286 ? -1.981 9.154 0.603 1.00 97.75 286 ALA A O 1
ATOM 2245 N N . PRO A 1 287 ? -0.915 9.816 2.447 1.00 96.19 287 PRO A N 1
ATOM 2246 C CA . PRO A 1 287 ? -0.748 11.172 1.956 1.00 96.19 287 PRO A CA 1
ATOM 2247 C C . PRO A 1 287 ? 0.216 11.202 0.759 1.00 96.19 287 PRO A C 1
ATOM 2249 O O . PRO A 1 287 ? 1.274 10.578 0.749 1.00 96.19 287 PRO A O 1
ATOM 2252 N N . ALA A 1 288 ? -0.107 11.997 -0.259 1.00 92.31 288 ALA A N 1
ATOM 2253 C CA . ALA A 1 288 ? 0.692 12.130 -1.476 1.00 92.31 288 ALA A CA 1
ATOM 2254 C C . ALA A 1 288 ? 2.111 12.677 -1.217 1.00 92.31 288 ALA A C 1
ATOM 2256 O O . ALA A 1 288 ? 2.997 12.517 -2.058 1.00 92.31 288 ALA A O 1
ATOM 2257 N N . ARG A 1 289 ? 2.343 13.297 -0.052 1.00 90.44 289 ARG A N 1
ATOM 2258 C CA . ARG A 1 289 ? 3.651 13.761 0.427 1.00 90.44 289 ARG A CA 1
ATOM 2259 C C . ARG A 1 289 ? 4.037 13.007 1.695 1.00 90.44 289 ARG A C 1
ATOM 2261 O O . ARG A 1 289 ? 3.192 12.795 2.556 1.00 90.44 289 ARG A O 1
ATOM 2268 N N . HIS A 1 290 ? 5.334 12.734 1.842 1.00 89.88 290 HIS A N 1
ATOM 2269 C CA . HIS A 1 290 ? 5.927 12.026 2.986 1.00 89.88 290 HIS A CA 1
ATOM 2270 C C . HIS A 1 290 ? 5.530 10.542 3.117 1.00 89.88 290 HIS A C 1
ATOM 2272 O O . HIS A 1 290 ? 5.742 9.960 4.172 1.00 89.88 290 HIS A O 1
ATOM 2278 N N . SER A 1 291 ? 5.030 9.929 2.043 1.00 92.12 291 SER A N 1
ATOM 2279 C CA . SER A 1 291 ? 4.800 8.483 1.921 1.00 92.12 291 SER A CA 1
ATOM 2280 C C . SER A 1 291 ? 5.503 7.935 0.681 1.00 92.12 291 SER A C 1
ATOM 2282 O O . SER A 1 291 ? 5.869 8.718 -0.203 1.00 92.12 291 SER A O 1
ATOM 2284 N N . ALA A 1 292 ? 5.674 6.613 0.598 1.00 92.12 292 ALA A N 1
ATOM 2285 C CA . ALA A 1 292 ? 6.315 5.970 -0.550 1.00 92.12 292 ALA A CA 1
ATOM 2286 C C . ALA A 1 292 ? 5.574 6.315 -1.867 1.00 92.12 292 ALA A C 1
ATOM 2288 O O . ALA A 1 292 ? 4.359 6.099 -1.956 1.00 92.12 292 ALA A O 1
ATOM 2289 N N . PRO A 1 293 ? 6.249 6.871 -2.890 1.00 91.38 293 PRO A N 1
ATOM 2290 C CA . PRO A 1 293 ? 5.643 7.114 -4.197 1.00 91.38 293 PRO A CA 1
ATOM 2291 C C . PRO A 1 293 ? 5.521 5.822 -5.023 1.00 91.38 293 PRO A C 1
ATOM 2293 O O . PRO A 1 293 ? 6.325 4.900 -4.872 1.00 91.38 293 PRO A O 1
ATOM 2296 N N . GLU A 1 294 ? 4.550 5.783 -5.944 1.00 91.00 294 GLU A N 1
ATOM 2297 C CA . GLU A 1 294 ? 4.450 4.720 -6.956 1.00 91.00 294 GLU A CA 1
ATOM 2298 C C . GLU A 1 294 ? 5.699 4.770 -7.846 1.00 91.00 294 GLU A C 1
ATOM 2300 O O . GLU A 1 294 ? 5.924 5.723 -8.587 1.00 91.00 294 GLU A O 1
ATOM 2305 N N . THR A 1 295 ? 6.565 3.776 -7.677 1.00 91.00 295 THR A N 1
ATOM 2306 C CA . THR A 1 295 ? 7.906 3.679 -8.265 1.00 91.00 295 THR A CA 1
ATOM 2307 C C . THR A 1 295 ? 8.233 2.207 -8.483 1.00 91.00 295 THR A C 1
ATOM 2309 O O . THR A 1 295 ? 7.678 1.349 -7.794 1.00 91.00 295 THR A O 1
ATOM 2312 N N . GLY A 1 296 ? 9.176 1.888 -9.375 1.00 89.75 296 GLY A N 1
ATOM 2313 C CA . GLY A 1 296 ? 9.620 0.503 -9.559 1.00 89.75 296 GLY A CA 1
ATOM 2314 C C . GLY A 1 296 ? 10.152 -0.154 -8.278 1.00 89.75 296 GLY A C 1
ATOM 2315 O O . GLY A 1 296 ? 9.971 -1.356 -8.100 1.00 89.75 296 GLY A O 1
ATOM 2316 N N . ALA A 1 297 ? 10.703 0.627 -7.339 1.00 91.44 297 ALA A N 1
ATOM 2317 C CA . ALA A 1 297 ? 11.095 0.136 -6.018 1.00 91.44 297 ALA A CA 1
ATOM 2318 C C . ALA A 1 297 ? 9.881 -0.375 -5.221 1.00 91.44 297 ALA A C 1
ATOM 2320 O O . ALA A 1 297 ? 9.894 -1.519 -4.767 1.00 91.44 297 ALA A O 1
ATOM 2321 N N . LEU A 1 298 ? 8.807 0.424 -5.129 1.00 93.88 298 LEU A N 1
ATOM 2322 C CA . LEU A 1 298 ? 7.554 0.015 -4.483 1.00 93.88 298 LEU A CA 1
ATOM 2323 C C . LEU A 1 298 ? 6.885 -1.161 -5.211 1.00 93.88 298 LEU A C 1
ATOM 2325 O O . LEU A 1 298 ? 6.386 -2.083 -4.575 1.00 93.88 298 LEU A O 1
ATOM 2329 N N . ALA A 1 299 ? 6.889 -1.163 -6.543 1.00 92.88 299 ALA A N 1
ATOM 2330 C CA . ALA A 1 299 ? 6.304 -2.251 -7.326 1.00 92.88 299 ALA A CA 1
ATOM 2331 C C . ALA A 1 299 ? 7.016 -3.587 -7.088 1.00 92.88 299 ALA A C 1
ATOM 2333 O O . ALA A 1 299 ? 6.383 -4.636 -6.950 1.00 92.88 299 ALA A O 1
ATOM 2334 N N . LYS A 1 300 ? 8.347 -3.539 -6.995 1.0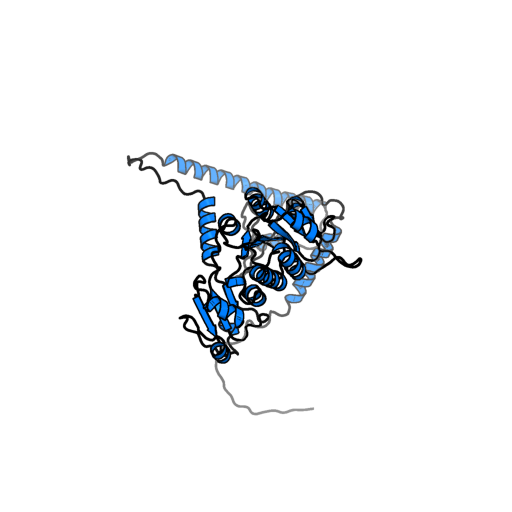0 92.00 300 LYS A N 1
ATOM 2335 C CA . LYS A 1 300 ? 9.187 -4.699 -6.722 1.00 92.00 300 LYS A CA 1
ATOM 2336 C C . LYS A 1 300 ? 8.968 -5.252 -5.313 1.00 92.00 300 LYS A C 1
ATOM 2338 O O . LYS A 1 300 ? 8.892 -6.470 -5.165 1.00 92.00 300 LYS A O 1
ATOM 2343 N N . THR A 1 301 ? 8.850 -4.401 -4.293 1.00 93.06 301 THR A N 1
ATOM 2344 C CA . THR A 1 301 ? 8.570 -4.843 -2.912 1.00 93.06 301 THR A CA 1
ATOM 2345 C C . THR A 1 301 ? 7.129 -5.339 -2.753 1.00 93.06 301 THR A C 1
ATOM 2347 O O . THR A 1 301 ? 6.891 -6.314 -2.038 1.00 93.06 301 THR A O 1
ATOM 2350 N N . ALA A 1 302 ? 6.184 -4.740 -3.486 1.00 93.81 302 ALA A N 1
ATOM 2351 C CA . ALA A 1 302 ? 4.792 -5.176 -3.570 1.00 93.81 302 ALA A CA 1
ATOM 2352 C C . ALA A 1 302 ? 4.596 -6.490 -4.352 1.00 93.81 302 ALA A C 1
ATOM 2354 O O . ALA A 1 302 ? 3.543 -7.104 -4.220 1.00 93.81 302 ALA A O 1
ATOM 2355 N N . SER A 1 303 ? 5.579 -6.950 -5.139 1.00 86.81 303 SER A N 1
ATOM 2356 C CA . SER A 1 303 ? 5.570 -8.253 -5.834 1.00 86.81 303 SER A CA 1
ATOM 2357 C C . SER A 1 303 ? 4.233 -8.565 -6.536 1.00 86.81 303 SER A C 1
ATOM 2359 O O . SER A 1 303 ? 3.629 -9.613 -6.297 1.00 86.81 303 SER A O 1
ATOM 2361 N N . GLY A 1 304 ? 3.741 -7.612 -7.332 1.00 88.19 304 GLY A N 1
ATOM 2362 C CA . GLY A 1 304 ? 2.483 -7.732 -8.075 1.00 88.19 304 GLY A CA 1
ATOM 2363 C C . GLY A 1 304 ? 1.240 -7.190 -7.367 1.00 88.19 304 GLY A C 1
ATOM 2364 O O . GLY A 1 304 ? 0.268 -6.864 -8.040 1.00 88.19 304 GLY A O 1
ATOM 2365 N N . ALA A 1 305 ? 1.260 -6.991 -6.043 1.00 94.44 305 ALA A N 1
ATOM 2366 C CA . ALA A 1 305 ? 0.122 -6.388 -5.337 1.00 94.44 305 ALA A CA 1
ATOM 2367 C C . ALA A 1 305 ? -0.182 -4.957 -5.823 1.00 94.44 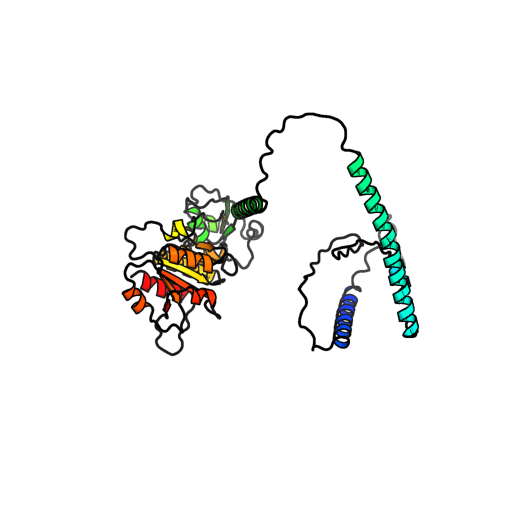305 ALA A C 1
ATOM 2369 O O . ALA A 1 305 ? -1.336 -4.554 -5.829 1.00 94.44 305 ALA A O 1
ATOM 2370 N N . LEU A 1 306 ? 0.818 -4.216 -6.321 1.00 94.62 306 LEU A N 1
ATOM 2371 C CA . LEU A 1 306 ? 0.624 -2.884 -6.915 1.00 94.62 306 LEU A CA 1
ATOM 2372 C C . LEU A 1 306 ? -0.226 -2.897 -8.207 1.00 94.62 306 LEU A C 1
ATOM 2374 O O . LEU A 1 306 ? -0.695 -1.847 -8.630 1.00 94.62 306 LEU A O 1
ATOM 2378 N N . GLU A 1 307 ? -0.439 -4.059 -8.830 1.00 95.38 307 GLU A N 1
ATOM 2379 C CA . GLU A 1 307 ? -1.320 -4.206 -9.998 1.00 95.38 307 GLU A CA 1
ATOM 2380 C C . GLU A 1 307 ? -2.773 -4.534 -9.630 1.00 95.38 307 GLU A C 1
ATOM 2382 O O . GLU A 1 307 ? -3.641 -4.477 -10.497 1.00 95.38 307 GLU A O 1
ATOM 2387 N N . ARG A 1 308 ? -3.042 -4.887 -8.364 1.00 94.94 308 ARG A N 1
ATOM 2388 C CA . ARG A 1 308 ? -4.331 -5.445 -7.916 1.00 94.94 308 ARG A CA 1
ATOM 2389 C C . ARG A 1 308 ? -4.966 -4.667 -6.758 1.00 94.94 308 ARG A C 1
ATOM 2391 O O . ARG A 1 308 ? -6.153 -4.358 -6.819 1.00 94.94 308 ARG A O 1
ATOM 2398 N N . GLN A 1 309 ? -4.159 -4.257 -5.781 1.00 96.81 309 GLN A N 1
ATOM 2399 C CA . GLN A 1 309 ? -4.567 -3.533 -4.578 1.00 96.81 309 GLN A CA 1
ATOM 2400 C C . GLN A 1 309 ? -4.521 -2.006 -4.792 1.00 96.81 309 GLN A C 1
ATOM 2402 O O . GLN A 1 309 ? -3.427 -1.458 -4.982 1.00 96.81 309 GLN A O 1
ATOM 2407 N N . PRO A 1 310 ? -5.656 -1.280 -4.704 1.00 97.06 310 PRO A N 1
ATOM 2408 C CA . PRO A 1 310 ? -5.674 0.175 -4.796 1.00 97.06 310 PRO A CA 1
ATOM 2409 C C . PRO A 1 310 ? -4.744 0.889 -3.808 1.00 97.06 310 PRO A C 1
ATOM 2411 O O . PRO A 1 310 ? -4.964 0.879 -2.596 1.00 97.06 310 PRO A O 1
ATOM 2414 N N . TYR A 1 311 ? -3.740 1.598 -4.336 1.00 97.19 311 TYR A N 1
ATOM 2415 C CA . TYR A 1 311 ? -2.879 2.492 -3.555 1.00 97.19 311 TYR A CA 1
ATOM 2416 C C . TYR A 1 311 ? -3.281 3.960 -3.763 1.00 97.19 311 TYR A C 1
ATOM 2418 O O . TYR A 1 311 ? -2.906 4.607 -4.744 1.00 97.19 311 TYR A O 1
ATOM 2426 N N . LEU A 1 312 ? -4.074 4.500 -2.837 1.00 97.06 312 LEU A N 1
ATOM 2427 C CA . LEU A 1 312 ? -4.693 5.821 -2.953 1.00 97.06 312 LEU A CA 1
ATOM 2428 C C . LEU A 1 312 ? -3.845 6.909 -2.281 1.00 97.06 312 LEU A C 1
ATOM 2430 O O . LEU A 1 312 ? -3.841 7.068 -1.058 1.00 97.06 312 LEU A O 1
ATOM 2434 N N . ARG A 1 313 ? -3.153 7.714 -3.095 1.00 94.75 313 ARG A N 1
ATOM 2435 C CA . ARG A 1 313 ? -2.330 8.842 -2.625 1.00 94.75 313 ARG A CA 1
ATOM 2436 C C . ARG A 1 313 ? -3.141 10.142 -2.522 1.00 94.75 313 ARG A C 1
ATOM 2438 O O . ARG A 1 313 ? -3.269 10.886 -3.492 1.00 94.75 313 ARG A O 1
ATOM 2445 N N . VAL A 1 314 ? -3.675 10.426 -1.334 1.00 95.81 314 VAL A N 1
ATOM 2446 C CA . VAL A 1 314 ? -4.573 11.567 -1.051 1.00 95.81 314 VAL A CA 1
ATOM 2447 C C . VAL A 1 314 ? -3.812 12.865 -0.725 1.00 95.81 314 VAL A C 1
ATOM 2449 O O . VAL A 1 314 ? -2.739 12.813 -0.130 1.00 95.81 314 VAL A O 1
ATOM 2452 N N . PRO A 1 315 ? -4.325 14.066 -1.062 1.00 94.94 315 PRO A N 1
ATOM 2453 C CA . PRO A 1 315 ? -3.622 15.323 -0.776 1.00 94.94 315 PRO A CA 1
ATOM 2454 C C . PRO A 1 315 ? -3.531 15.640 0.727 1.00 94.94 315 PRO A C 1
ATOM 2456 O O . PRO A 1 315 ? -2.505 16.152 1.177 1.00 94.94 315 PRO A O 1
ATOM 2459 N N . ASN A 1 316 ? -4.573 15.310 1.496 1.00 95.00 316 ASN A N 1
ATOM 2460 C CA . ASN A 1 316 ? -4.642 15.477 2.945 1.00 95.00 316 ASN A CA 1
ATOM 2461 C C . ASN A 1 316 ? -5.249 14.214 3.576 1.00 95.00 316 ASN A C 1
ATOM 2463 O O . ASN A 1 316 ? -6.360 13.815 3.230 1.00 95.00 316 ASN A O 1
ATOM 2467 N N . LEU A 1 317 ? -4.517 13.585 4.501 1.00 96.75 317 LEU A N 1
ATOM 2468 C CA . LEU A 1 317 ? -4.969 12.368 5.175 1.00 96.75 317 LEU A CA 1
ATOM 2469 C C . LEU A 1 317 ? -6.123 12.644 6.151 1.00 96.75 317 LEU A C 1
ATOM 2471 O O . LEU A 1 317 ? -7.060 11.861 6.196 1.00 96.75 317 LEU A O 1
ATOM 2475 N N . ALA A 1 318 ? -6.107 13.761 6.886 1.00 94.94 318 ALA A N 1
ATOM 2476 C CA . ALA A 1 318 ? -7.155 14.068 7.866 1.00 94.94 318 ALA A CA 1
ATOM 2477 C C . ALA A 1 318 ? -8.521 14.319 7.195 1.00 94.94 318 ALA A C 1
ATOM 2479 O O . ALA A 1 318 ? -9.554 13.878 7.694 1.00 94.94 318 ALA A O 1
ATOM 2480 N N . GLU A 1 319 ? -8.527 14.958 6.019 1.00 96.06 319 GLU A N 1
ATOM 2481 C CA . GLU A 1 319 ? -9.730 15.100 5.185 1.00 96.06 319 GLU A CA 1
ATOM 2482 C C . GLU A 1 319 ? -10.223 13.744 4.662 1.00 96.06 319 GLU A C 1
ATOM 2484 O O . GLU A 1 319 ? -11.420 13.475 4.718 1.00 96.06 319 GLU A O 1
ATOM 2489 N N . ALA A 1 320 ? -9.319 12.870 4.203 1.00 97.88 320 ALA A N 1
ATOM 2490 C CA . ALA A 1 320 ? -9.672 11.524 3.749 1.00 97.88 320 ALA A CA 1
ATOM 2491 C C . ALA A 1 320 ? -10.279 10.673 4.880 1.00 97.88 320 ALA A C 1
ATOM 2493 O O . ALA A 1 320 ? -11.328 10.065 4.695 1.00 97.88 320 ALA A O 1
ATOM 2494 N N . LEU A 1 321 ? -9.678 10.691 6.073 1.00 98.38 321 LEU A N 1
ATOM 2495 C CA . LEU A 1 321 ? -10.219 10.034 7.268 1.00 98.38 321 LEU A CA 1
ATOM 2496 C C . LEU A 1 321 ? -11.600 10.601 7.651 1.00 98.38 321 LEU A C 1
ATOM 2498 O O . LEU A 1 321 ? -12.522 9.844 7.943 1.00 98.38 321 LEU A O 1
ATOM 2502 N N . SER A 1 322 ? -11.784 11.922 7.562 1.00 97.62 322 SER A N 1
ATOM 2503 C CA . SER A 1 322 ? -13.084 12.566 7.812 1.00 97.62 322 SER A CA 1
ATOM 2504 C C . SER A 1 322 ? -14.157 12.141 6.798 1.00 97.62 322 SER A C 1
ATOM 2506 O O . SER A 1 322 ? -15.307 11.925 7.178 1.00 97.62 322 SER A O 1
ATOM 2508 N N . GLN A 1 323 ? -13.791 11.969 5.523 1.00 97.88 323 GLN A N 1
ATOM 2509 C CA . GLN A 1 323 ? -14.685 11.436 4.486 1.00 97.88 323 GLN A CA 1
ATOM 2510 C C . GLN A 1 323 ? -15.057 9.972 4.754 1.00 97.88 323 GLN A C 1
ATOM 2512 O O . GLN A 1 323 ? -16.227 9.616 4.637 1.00 97.88 323 GLN A O 1
ATOM 2517 N N . LEU A 1 324 ? -14.105 9.134 5.179 1.00 98.38 324 LEU A N 1
ATOM 2518 C CA . LEU A 1 324 ? -14.384 7.741 5.548 1.00 98.38 324 LEU A CA 1
ATOM 2519 C C . LEU A 1 324 ? -15.363 7.640 6.729 1.00 98.38 324 LEU A C 1
ATOM 2521 O O . LEU A 1 324 ? -16.300 6.845 6.669 1.00 98.38 324 LEU A O 1
ATOM 2525 N N . LYS A 1 325 ? -15.229 8.501 7.748 1.00 97.50 325 LYS A N 1
ATOM 2526 C CA . LYS A 1 325 ? -16.216 8.598 8.841 1.00 97.50 325 LYS A CA 1
ATOM 2527 C C . LYS A 1 325 ? -17.618 8.942 8.344 1.00 97.50 325 LYS A C 1
ATOM 2529 O O . LYS A 1 325 ? -18.587 8.321 8.767 1.00 97.50 325 LYS A O 1
ATOM 2534 N N . GLN A 1 326 ? -17.734 9.891 7.413 1.00 97.19 326 GLN A N 1
ATOM 2535 C CA . GLN A 1 326 ? -19.017 10.251 6.791 1.00 97.19 326 GLN A CA 1
ATOM 2536 C C . GLN A 1 326 ? -19.617 9.100 5.962 1.00 97.19 326 GLN A C 1
ATOM 2538 O O . GLN A 1 326 ? -20.833 9.010 5.838 1.00 97.19 326 GLN A O 1
ATOM 2543 N N . MET A 1 327 ? -18.778 8.195 5.447 1.00 96.94 327 MET A N 1
ATOM 2544 C CA . MET A 1 327 ? -19.176 6.950 4.774 1.00 96.94 327 MET A CA 1
ATOM 2545 C C . MET A 1 327 ? -19.492 5.797 5.749 1.00 96.94 327 MET A C 1
ATOM 2547 O O . MET A 1 327 ? -19.798 4.695 5.305 1.00 96.94 327 MET A O 1
ATOM 2551 N N . GLY A 1 328 ? -19.423 6.024 7.066 1.00 96.44 328 GLY A N 1
ATOM 2552 C CA . GLY A 1 328 ? -19.738 5.025 8.093 1.00 96.44 328 GLY A CA 1
ATOM 2553 C C . GLY A 1 328 ? -18.585 4.096 8.491 1.00 96.44 328 GLY A C 1
ATOM 2554 O O . GLY A 1 328 ? -18.823 3.149 9.246 1.00 96.44 328 GLY A O 1
ATOM 2555 N N . PHE A 1 329 ? -17.354 4.354 8.030 1.00 98.12 329 PHE A N 1
ATOM 2556 C CA . PHE A 1 329 ? -16.169 3.629 8.498 1.00 98.12 329 PHE A CA 1
ATOM 2557 C C . PHE A 1 329 ? -15.796 4.041 9.921 1.00 98.12 329 PHE A C 1
ATOM 2559 O O . PHE A 1 329 ? -15.683 5.229 10.227 1.00 98.12 329 PHE A O 1
ATOM 2566 N N . ILE A 1 330 ? -15.518 3.042 10.755 1.00 98.19 330 ILE A N 1
ATOM 2567 C CA . ILE A 1 330 ? -14.942 3.217 12.087 1.00 98.19 330 ILE A CA 1
ATOM 2568 C C . ILE A 1 330 ? -13.420 3.260 11.941 1.00 98.19 330 ILE A C 1
ATOM 2570 O O . ILE A 1 330 ? -12.811 2.351 11.367 1.00 98.19 330 ILE A O 1
ATOM 2574 N N . LEU A 1 331 ? -12.799 4.327 12.435 1.00 98.50 331 LEU A N 1
ATOM 2575 C CA . LEU A 1 331 ? -11.360 4.538 12.331 1.00 98.50 331 LEU A CA 1
ATOM 2576 C C . LEU A 1 331 ? -10.657 3.998 13.580 1.00 98.50 331 LEU A C 1
ATOM 2578 O O . LEU A 1 331 ? -10.839 4.525 14.679 1.00 98.50 331 LEU A O 1
ATOM 2582 N N . ILE A 1 332 ? -9.825 2.974 13.409 1.00 98.25 332 ILE A N 1
ATOM 2583 C CA . ILE A 1 332 ? -9.076 2.344 14.501 1.00 98.25 332 ILE A CA 1
ATOM 2584 C C . ILE A 1 332 ? -7.593 2.656 14.308 1.00 98.25 332 ILE A C 1
ATOM 2586 O O . ILE A 1 332 ? -6.949 2.111 13.412 1.00 98.25 332 ILE A O 1
ATOM 2590 N N . GLY A 1 333 ? -7.056 3.545 15.137 1.00 97.56 333 GLY A N 1
ATOM 2591 C CA . GLY A 1 333 ? -5.629 3.841 15.180 1.00 97.56 333 GLY A CA 1
ATOM 2592 C C . GLY A 1 333 ? -4.868 2.746 15.918 1.00 97.56 333 GLY A C 1
ATOM 2593 O O . GLY A 1 333 ? -5.281 2.340 17.003 1.00 97.56 333 GLY A O 1
ATOM 2594 N N . LEU A 1 334 ? -3.760 2.277 15.347 1.00 96.31 334 LEU A N 1
ATOM 2595 C CA . LEU A 1 334 ? -2.901 1.273 15.968 1.00 96.31 334 LEU A CA 1
ATOM 2596 C C . LEU A 1 334 ? -1.695 1.933 16.632 1.00 96.31 334 LEU A C 1
ATOM 2598 O O . LEU A 1 334 ? -0.837 2.502 15.954 1.00 96.31 334 LEU A O 1
ATOM 2602 N N . ASP A 1 335 ? -1.632 1.829 17.956 1.00 92.81 335 ASP A N 1
ATOM 2603 C CA . ASP A 1 335 ? -0.533 2.332 18.778 1.00 92.81 335 ASP A CA 1
ATOM 2604 C C . ASP A 1 335 ? -0.258 1.356 19.932 1.00 92.81 335 ASP A C 1
ATOM 2606 O O . ASP A 1 335 ? -1.191 0.827 20.538 1.00 92.81 335 ASP A O 1
ATOM 2610 N N . GLY A 1 336 ? 1.016 1.109 20.253 1.00 88.69 336 GLY A N 1
ATOM 2611 C CA . GLY A 1 336 ? 1.399 0.210 21.351 1.00 88.69 336 GLY A CA 1
ATOM 2612 C C . GLY A 1 336 ? 0.941 0.703 22.731 1.00 88.69 336 GLY A C 1
ATOM 2613 O O . GLY A 1 336 ? 0.758 -0.110 23.635 1.00 88.69 336 GLY A O 1
ATOM 2614 N N . SER A 1 337 ? 0.704 2.013 22.873 1.00 85.94 337 SER A N 1
ATOM 2615 C CA . SER A 1 337 ? 0.166 2.653 24.081 1.00 85.94 337 SER A CA 1
ATOM 2616 C C . SER A 1 337 ? -1.368 2.655 24.172 1.00 85.94 337 SER A C 1
ATOM 2618 O O . SER A 1 337 ? -1.910 3.148 25.156 1.00 85.94 337 SER A O 1
ATOM 2620 N N . GLY A 1 338 ? -2.085 2.108 23.182 1.00 87.00 338 GLY A N 1
ATOM 2621 C CA . GLY A 1 338 ? -3.551 2.084 23.180 1.00 87.00 338 GLY A CA 1
ATOM 2622 C C . GLY A 1 338 ? -4.148 1.194 24.275 1.00 87.00 338 GLY A C 1
ATOM 2623 O O . GLY A 1 338 ? -3.819 0.010 24.362 1.00 87.00 338 GLY A O 1
ATOM 2624 N N . ASP A 1 339 ? -5.086 1.730 25.062 1.00 85.94 339 ASP A N 1
ATOM 2625 C CA . ASP A 1 339 ? -5.726 1.025 26.187 1.00 85.94 339 ASP A CA 1
ATOM 2626 C C . ASP A 1 339 ? -6.585 -0.177 25.758 1.00 85.94 339 ASP A C 1
ATOM 2628 O O . ASP A 1 339 ? -6.741 -1.139 26.515 1.00 85.94 339 ASP A O 1
ATOM 2632 N N . THR A 1 340 ? -7.103 -0.167 24.526 1.00 93.88 340 THR A N 1
ATOM 2633 C CA . THR A 1 340 ? -7.989 -1.221 24.005 1.00 93.88 340 THR A CA 1
ATOM 2634 C C . THR A 1 340 ? -7.203 -2.298 23.252 1.00 93.88 340 THR A C 1
ATOM 2636 O O . THR A 1 340 ? -6.328 -1.989 22.447 1.00 93.88 340 THR A O 1
ATOM 2639 N N . VAL A 1 341 ? -7.528 -3.575 23.462 1.00 95.50 341 VAL A N 1
ATOM 2640 C CA . VAL A 1 341 ? -6.947 -4.700 22.709 1.00 95.50 341 VAL A CA 1
ATOM 2641 C C . VAL A 1 341 ? -7.693 -4.872 21.379 1.00 95.50 341 VAL A C 1
ATOM 2643 O O . VAL A 1 341 ? -8.921 -4.935 21.344 1.00 95.50 341 VAL A O 1
ATOM 2646 N N . LEU A 1 342 ? -6.953 -4.920 20.265 1.00 96.00 342 LEU A N 1
ATOM 2647 C CA . LEU A 1 342 ? -7.524 -4.885 18.912 1.00 96.00 342 LEU A CA 1
ATOM 2648 C C . LEU A 1 342 ? -8.523 -6.033 18.604 1.00 96.00 342 LEU A C 1
ATOM 2650 O O . LEU A 1 342 ? -9.608 -5.719 18.111 1.00 96.00 342 LEU A O 1
ATOM 2654 N N . PRO A 1 343 ? -8.229 -7.324 18.886 1.00 95.25 343 PRO A N 1
ATOM 2655 C CA . PRO A 1 343 ? -9.206 -8.414 18.749 1.00 95.25 343 PRO A CA 1
ATOM 2656 C C . PRO A 1 343 ? -10.546 -8.177 19.465 1.00 95.25 343 PRO A C 1
ATOM 2658 O O . PRO A 1 343 ? -11.609 -8.385 18.875 1.00 95.25 343 PRO A O 1
ATOM 2661 N N . ASP A 1 344 ? -10.503 -7.700 20.709 1.00 95.19 344 ASP A N 1
ATOM 2662 C CA . ASP A 1 344 ? -11.694 -7.515 21.545 1.00 95.19 344 ASP A CA 1
ATOM 2663 C C . ASP A 1 344 ? -12.584 -6.401 20.971 1.00 95.19 344 ASP A C 1
ATOM 2665 O O . ASP A 1 344 ? -13.798 -6.564 20.821 1.00 95.19 344 ASP A O 1
ATOM 2669 N N . LEU A 1 345 ? -11.959 -5.300 20.535 1.00 95.50 345 LEU A N 1
ATOM 2670 C CA . LEU A 1 345 ? -12.633 -4.208 19.832 1.00 95.50 345 LEU A CA 1
ATOM 2671 C C . LEU A 1 345 ? -13.287 -4.682 18.526 1.00 95.50 345 LEU A C 1
ATOM 2673 O O . LEU A 1 345 ? -14.456 -4.394 18.279 1.00 95.50 345 LEU A O 1
ATOM 2677 N N . LEU A 1 346 ? -12.556 -5.423 17.689 1.00 94.50 346 LEU A N 1
ATOM 2678 C CA . LEU A 1 346 ? -13.056 -5.886 16.388 1.00 94.50 346 LEU A CA 1
ATOM 2679 C C . LEU A 1 346 ? -14.215 -6.884 16.507 1.00 94.50 346 LEU A C 1
ATOM 2681 O O . LEU A 1 346 ? -15.073 -6.912 15.618 1.00 94.50 346 LEU A O 1
ATOM 2685 N N . THR A 1 347 ? -14.266 -7.640 17.608 1.00 92.12 347 THR A N 1
ATOM 2686 C CA . THR A 1 347 ? -15.384 -8.527 17.968 1.00 92.12 347 THR A CA 1
ATOM 2687 C C . THR A 1 347 ? -16.653 -7.714 18.244 1.00 92.12 347 THR A C 1
ATOM 2689 O O . THR A 1 347 ? -17.708 -7.993 17.668 1.00 92.12 347 THR A O 1
ATOM 2692 N N . GLY A 1 348 ? -16.544 -6.635 19.031 1.00 91.69 348 GLY A N 1
ATOM 2693 C CA . GLY A 1 348 ? -17.645 -5.690 19.276 1.00 91.69 348 GLY A CA 1
ATOM 2694 C C . GLY A 1 348 ? -18.097 -4.899 18.037 1.00 91.69 348 GLY A C 1
ATOM 2695 O O . GLY A 1 348 ? -19.198 -4.353 18.023 1.00 91.69 348 GLY A O 1
ATOM 2696 N N . LEU A 1 349 ? -17.278 -4.867 16.980 1.00 91.50 349 LEU A N 1
ATOM 2697 C CA . LEU A 1 349 ? -17.534 -4.168 15.713 1.00 91.50 349 LEU A CA 1
ATOM 2698 C C . LEU A 1 349 ? -17.843 -5.125 14.543 1.00 91.50 349 LEU A C 1
ATOM 2700 O O . LEU A 1 349 ? -17.567 -4.809 13.383 1.00 91.50 349 LEU A O 1
ATOM 2704 N N . SER A 1 350 ? -18.398 -6.303 14.836 1.00 83.75 350 SER A N 1
ATOM 2705 C CA . SER A 1 350 ? -18.748 -7.326 13.838 1.00 83.75 350 SER A CA 1
ATOM 2706 C C . SER A 1 350 ? -19.581 -6.762 12.672 1.00 83.75 350 SER A C 1
ATOM 2708 O O . SER A 1 350 ? -20.564 -6.052 12.879 1.00 83.75 350 SER A O 1
ATOM 2710 N N . GLY A 1 351 ? -19.158 -7.047 11.434 1.00 84.25 351 GLY A N 1
ATOM 2711 C CA . GLY A 1 351 ? -19.804 -6.579 10.195 1.00 84.25 351 GLY A CA 1
ATOM 2712 C C . GLY A 1 351 ? -19.699 -5.072 9.900 1.00 84.25 351 GLY A C 1
ATOM 2713 O O . GLY A 1 351 ? -20.197 -4.615 8.872 1.00 84.25 351 GLY A O 1
ATOM 2714 N N . ARG A 1 352 ? -19.070 -4.265 10.767 1.00 92.56 352 ARG A N 1
ATOM 2715 C CA . ARG A 1 352 ? -18.907 -2.817 10.546 1.00 92.56 352 ARG A CA 1
ATOM 2716 C C . ARG A 1 352 ? -17.720 -2.529 9.629 1.00 92.56 352 ARG A C 1
ATOM 2718 O O . ARG A 1 352 ? -16.667 -3.144 9.763 1.00 92.56 352 ARG A O 1
ATOM 2725 N N . ALA A 1 353 ? -17.878 -1.537 8.755 1.00 96.06 353 ALA A N 1
ATOM 2726 C CA . ALA A 1 353 ? -16.791 -0.988 7.953 1.00 96.06 353 ALA A CA 1
ATOM 2727 C C . ALA A 1 353 ? -15.682 -0.414 8.859 1.00 96.06 353 ALA A C 1
ATOM 2729 O O . ALA A 1 353 ? -15.967 0.386 9.753 1.00 96.06 353 ALA A O 1
ATOM 2730 N N . VAL A 1 354 ? -14.428 -0.811 8.634 1.00 97.56 354 VAL A N 1
ATOM 2731 C CA . VAL A 1 354 ? -13.268 -0.454 9.468 1.00 97.56 354 VAL A CA 1
ATOM 2732 C C . VAL A 1 354 ? -12.135 0.093 8.605 1.00 97.56 354 VAL A C 1
ATOM 2734 O O . VAL A 1 354 ? -11.799 -0.460 7.560 1.00 97.56 354 VAL A O 1
ATOM 2737 N N . CYS A 1 355 ? -11.501 1.166 9.072 1.00 98.50 355 CYS A N 1
ATOM 2738 C CA . CYS A 1 355 ? -10.229 1.639 8.541 1.00 98.50 355 CYS A CA 1
ATOM 2739 C C . CYS A 1 355 ? -9.156 1.547 9.631 1.00 98.50 355 CYS A C 1
ATOM 2741 O O . CYS A 1 355 ? -9.231 2.244 10.644 1.00 98.50 355 CYS A O 1
ATOM 2743 N N . LEU A 1 356 ? -8.144 0.709 9.405 1.00 98.50 356 LEU A N 1
ATOM 2744 C CA . LEU A 1 356 ? -6.980 0.572 10.279 1.00 98.50 356 LEU A CA 1
ATOM 2745 C C . LEU A 1 356 ? -5.984 1.692 9.959 1.00 98.50 356 LEU A C 1
ATOM 2747 O O . LEU A 1 356 ? -5.485 1.781 8.835 1.00 98.50 356 LEU A O 1
ATOM 2751 N N . VAL A 1 357 ? -5.697 2.556 10.930 1.00 98.44 357 VAL A N 1
ATOM 2752 C CA . VAL A 1 357 ? -4.806 3.712 10.771 1.00 98.44 357 VAL A CA 1
ATOM 2753 C C . VAL A 1 357 ? -3.471 3.421 11.455 1.00 98.44 357 VAL A C 1
ATOM 2755 O O . VAL A 1 357 ? -3.434 3.057 12.627 1.00 98.44 357 VAL A O 1
ATOM 2758 N N . MET A 1 358 ? -2.366 3.560 10.724 1.00 97.06 358 MET A N 1
ATOM 2759 C CA . MET A 1 358 ? -1.017 3.225 11.190 1.00 97.06 358 MET A CA 1
ATOM 2760 C C . MET A 1 358 ? -0.030 4.356 10.910 1.00 97.06 358 MET A C 1
ATOM 2762 O O . MET A 1 358 ? -0.097 5.030 9.880 1.00 97.06 358 MET A O 1
ATOM 2766 N N . GLY A 1 359 ? 0.899 4.562 11.841 1.00 94.75 359 GLY A N 1
ATOM 2767 C CA . GLY A 1 359 ? 1.918 5.605 11.764 1.00 94.75 359 GLY A CA 1
ATOM 2768 C C . GLY A 1 359 ? 3.237 5.162 11.135 1.00 94.75 359 GLY A C 1
ATOM 2769 O O . GLY A 1 359 ? 3.481 3.983 10.896 1.00 94.75 359 GLY A O 1
ATOM 2770 N N . SER A 1 360 ? 4.121 6.130 10.909 1.00 91.69 360 SER A N 1
ATOM 2771 C CA . SER A 1 360 ? 5.527 5.894 10.572 1.00 91.69 360 SER A CA 1
ATOM 2772 C C . SER A 1 360 ? 6.292 5.251 11.733 1.00 91.69 360 SER A C 1
ATOM 2774 O O . SER A 1 360 ? 6.076 5.627 12.886 1.00 91.69 360 SER A O 1
ATOM 2776 N N . GLU A 1 361 ? 7.257 4.379 11.431 1.00 85.00 361 GLU A N 1
ATOM 2777 C CA . GLU A 1 361 ? 8.247 3.909 12.410 1.00 85.00 361 GLU A CA 1
ATOM 2778 C C . GLU A 1 361 ? 8.954 5.091 13.093 1.00 85.00 361 GLU A C 1
ATOM 2780 O O . GLU A 1 361 ? 9.313 6.068 12.434 1.00 85.00 361 GLU A O 1
ATOM 2785 N N . GLY A 1 362 ? 9.165 5.006 14.410 1.00 85.12 362 GLY A N 1
ATOM 2786 C CA . GLY A 1 362 ? 9.699 6.104 15.217 1.00 85.12 362 GLY A CA 1
ATOM 2787 C C . GLY A 1 362 ? 8.581 6.917 15.880 1.00 85.12 362 GLY A C 1
ATOM 2788 O O . GLY A 1 362 ? 8.069 6.473 16.902 1.00 85.12 362 GLY A O 1
ATOM 2789 N N . PRO A 1 363 ? 8.182 8.094 15.355 1.00 85.56 363 PRO A N 1
ATOM 2790 C CA . PRO A 1 363 ? 7.214 8.975 16.014 1.00 85.56 363 PRO A CA 1
ATOM 2791 C C . PRO A 1 363 ? 5.746 8.523 15.892 1.00 85.56 363 PRO A C 1
ATOM 2793 O O . PRO A 1 363 ? 4.865 9.284 16.280 1.00 85.56 363 PRO A O 1
ATOM 2796 N N . GLY A 1 364 ? 5.465 7.351 15.313 1.00 91.50 364 GLY A N 1
ATOM 2797 C CA . GLY A 1 364 ? 4.111 6.809 15.203 1.00 91.50 364 GLY A CA 1
ATOM 2798 C C . GLY A 1 364 ? 3.172 7.670 14.350 1.00 91.50 364 GLY A C 1
ATOM 2799 O O . GLY A 1 364 ? 3.570 8.268 13.341 1.00 91.50 364 GLY A O 1
ATOM 2800 N N . MET A 1 365 ? 1.893 7.691 14.733 1.00 94.31 365 MET A N 1
ATOM 2801 C CA . MET A 1 365 ? 0.876 8.549 14.116 1.00 94.31 365 MET A CA 1
ATOM 2802 C C . MET A 1 365 ? 1.030 9.998 14.586 1.00 94.31 365 MET A C 1
ATOM 2804 O O . MET A 1 365 ? 1.367 10.266 15.737 1.00 94.31 365 MET A O 1
ATOM 2808 N N . ARG A 1 366 ? 0.714 10.970 13.723 1.00 94.69 366 ARG A N 1
ATOM 2809 C CA . ARG A 1 366 ? 0.600 12.366 14.169 1.00 94.69 366 ARG A CA 1
ATOM 2810 C C . ARG A 1 366 ? -0.608 12.545 15.080 1.00 94.69 366 ARG A C 1
ATOM 2812 O O . ARG A 1 366 ? -1.656 11.954 14.849 1.00 94.69 366 ARG A O 1
ATOM 2819 N N . GLU A 1 367 ? -0.497 13.474 16.025 1.00 93.94 367 GLU A N 1
ATOM 2820 C CA . GLU A 1 367 ? -1.561 13.836 16.969 1.00 93.94 367 GLU A CA 1
ATOM 2821 C C . GLU A 1 367 ? -2.915 14.118 16.287 1.00 93.94 367 GLU A C 1
ATOM 2823 O O . GLU A 1 367 ? -3.947 13.656 16.760 1.00 93.94 367 GLU A O 1
ATOM 2828 N N . LEU A 1 368 ? -2.930 14.818 15.144 1.00 94.06 368 LEU A N 1
ATOM 2829 C CA . LEU A 1 368 ? -4.163 15.071 14.383 1.00 94.06 368 LEU A CA 1
ATOM 2830 C C . LEU A 1 368 ? -4.764 13.785 13.790 1.00 94.06 368 LEU A C 1
ATOM 2832 O O . LEU A 1 368 ? -5.980 13.621 13.792 1.00 94.06 368 LEU A O 1
ATOM 2836 N N . THR A 1 369 ? -3.923 12.874 13.297 1.00 95.81 369 THR A N 1
ATOM 2837 C CA . THR A 1 369 ? -4.332 11.558 12.783 1.00 95.81 369 THR A CA 1
ATOM 2838 C C . THR A 1 369 ? -4.907 10.704 13.913 1.00 95.81 369 THR A C 1
ATOM 2840 O O . THR A 1 369 ? -5.994 10.152 13.780 1.00 95.81 369 THR A O 1
ATOM 2843 N N . MET A 1 370 ? -4.223 10.678 15.060 1.00 94.81 370 MET A N 1
ATOM 2844 C CA . MET A 1 370 ? -4.646 9.967 16.267 1.00 94.81 370 MET A CA 1
ATOM 2845 C C . MET A 1 370 ? -5.990 10.505 16.789 1.00 94.81 370 MET A C 1
ATOM 2847 O O . MET A 1 370 ? -6.925 9.733 16.962 1.00 94.81 370 MET A O 1
ATOM 2851 N N . LYS A 1 371 ? -6.148 11.832 16.903 1.00 94.88 371 LYS A N 1
ATOM 2852 C CA . LYS A 1 371 ? -7.423 12.500 17.249 1.00 94.88 371 LYS A CA 1
ATOM 2853 C C . LYS A 1 371 ? -8.534 12.320 16.209 1.00 94.88 371 LYS A C 1
ATOM 2855 O O . LYS A 1 371 ? -9.695 12.558 16.523 1.00 94.88 371 LYS A O 1
ATOM 2860 N N . SER A 1 372 ? -8.194 11.944 14.976 1.00 95.69 372 SER A N 1
ATOM 2861 C CA . SER A 1 372 ? -9.190 11.619 13.951 1.00 95.69 372 SER A CA 1
ATOM 2862 C C . SER A 1 372 ? -9.745 10.204 14.119 1.00 95.69 372 SER A C 1
ATOM 2864 O O . SER A 1 372 ? -10.837 9.944 13.623 1.00 95.69 372 SER A O 1
ATOM 2866 N N . CYS A 1 373 ? -9.043 9.300 14.809 1.00 97.12 373 CYS A N 1
ATOM 2867 C CA . CYS A 1 373 ? -9.511 7.935 15.055 1.00 97.12 373 CYS A CA 1
ATOM 2868 C C . CYS A 1 373 ? -10.686 7.915 16.053 1.00 97.12 373 CYS A C 1
ATOM 2870 O O . CYS A 1 373 ? -10.813 8.810 16.884 1.00 97.12 373 CYS A O 1
ATOM 2872 N N . ASP A 1 374 ? -11.563 6.915 15.957 1.00 97.06 374 ASP A N 1
ATOM 2873 C CA . ASP A 1 374 ? -12.631 6.659 16.940 1.00 97.06 374 ASP A CA 1
ATOM 2874 C C . ASP A 1 374 ? -12.106 5.871 18.141 1.00 97.06 374 ASP A C 1
ATOM 2876 O O . ASP A 1 374 ? -12.511 6.102 19.278 1.00 97.06 374 ASP A O 1
ATOM 2880 N N . HIS A 1 375 ? -11.163 4.965 17.880 1.00 96.38 375 HIS A N 1
ATOM 2881 C CA . HIS A 1 375 ? -10.503 4.145 18.885 1.00 96.38 375 HIS A CA 1
ATOM 2882 C C . HIS A 1 375 ? -8.995 4.135 18.642 1.00 96.38 375 HIS A C 1
ATOM 2884 O O . HIS A 1 375 ? -8.554 4.109 17.491 1.00 96.38 375 HIS A O 1
ATOM 2890 N N . ILE A 1 376 ? -8.214 4.092 19.722 1.00 96.69 376 ILE A N 1
ATOM 2891 C CA . ILE A 1 376 ? -6.793 3.737 19.684 1.00 96.69 376 ILE A CA 1
ATOM 2892 C C . ILE A 1 376 ? -6.650 2.360 20.330 1.00 96.69 376 ILE A C 1
ATOM 2894 O O . ILE A 1 376 ? -7.017 2.169 21.491 1.00 96.69 376 ILE A O 1
ATOM 2898 N N . ALA A 1 377 ? -6.157 1.396 19.559 1.00 96.56 377 ALA A N 1
ATOM 2899 C CA . ALA A 1 377 ? -6.034 0.006 19.964 1.00 96.56 377 ALA A CA 1
ATOM 2900 C C . ALA A 1 377 ? -4.594 -0.493 19.806 1.00 96.56 377 ALA A C 1
ATOM 2902 O O . ALA A 1 377 ? -3.877 -0.085 18.891 1.00 96.56 377 ALA A O 1
ATOM 2903 N N . ARG A 1 378 ? -4.195 -1.429 20.669 1.00 94.75 378 ARG A N 1
ATOM 2904 C CA . ARG A 1 378 ? -2.914 -2.134 20.583 1.00 94.75 378 ARG A CA 1
ATOM 2905 C C . ARG A 1 378 ? -3.094 -3.559 20.070 1.00 94.75 378 ARG A C 1
ATOM 2907 O O . ARG A 1 378 ? -4.092 -4.228 20.350 1.00 94.75 378 ARG A O 1
ATOM 2914 N N . ILE A 1 379 ? -2.082 -4.048 19.361 1.00 94.44 379 ILE A N 1
ATOM 2915 C CA . ILE A 1 379 ? -1.889 -5.486 19.147 1.00 94.44 379 ILE A CA 1
ATOM 2916 C C . ILE A 1 379 ? -1.361 -6.058 20.476 1.00 94.44 379 ILE A C 1
ATOM 2918 O O . ILE A 1 379 ? -0.449 -5.459 21.047 1.00 94.44 379 ILE A O 1
ATOM 2922 N N . PRO A 1 380 ? -1.917 -7.162 21.008 1.00 91.69 380 PRO A N 1
ATOM 2923 C CA . PRO A 1 380 ? -1.442 -7.736 22.263 1.00 91.69 380 PRO A CA 1
ATOM 2924 C C . PRO A 1 380 ? -0.004 -8.259 22.128 1.00 91.69 380 PRO A C 1
ATOM 2926 O O . PRO A 1 380 ? 0.356 -8.880 21.128 1.00 91.69 380 PRO A O 1
ATOM 2929 N N . PHE A 1 381 ? 0.807 -8.025 23.159 1.00 89.88 381 PHE A N 1
ATOM 2930 C CA . PHE A 1 381 ? 2.212 -8.423 23.249 1.00 89.88 381 PHE A CA 1
ATOM 2931 C C . PHE A 1 381 ? 2.495 -9.075 24.612 1.00 89.88 381 PHE A C 1
ATOM 2933 O O . PHE A 1 381 ? 1.801 -8.806 25.588 1.00 89.88 381 PHE A O 1
ATOM 2940 N N . ALA A 1 382 ? 3.485 -9.972 24.670 1.00 85.88 382 ALA A N 1
ATOM 2941 C CA . ALA A 1 382 ? 3.680 -10.879 25.810 1.00 85.88 382 ALA A CA 1
ATOM 2942 C C . ALA A 1 382 ? 4.522 -10.311 26.973 1.00 85.88 382 ALA A C 1
ATOM 2944 O O . ALA A 1 382 ? 4.525 -10.888 28.056 1.00 85.88 382 ALA A O 1
ATOM 2945 N N . ALA A 1 383 ? 5.264 -9.228 26.740 1.00 82.75 383 ALA A N 1
ATOM 2946 C CA . ALA A 1 383 ? 6.181 -8.595 27.691 1.00 82.75 383 ALA A CA 1
ATOM 2947 C C . ALA A 1 383 ? 6.339 -7.104 27.341 1.00 82.75 383 ALA A C 1
ATOM 2949 O O . ALA A 1 383 ? 5.773 -6.646 26.351 1.00 82.75 383 ALA A O 1
ATOM 2950 N N . ASP A 1 384 ? 7.150 -6.359 28.091 1.00 77.62 384 ASP A N 1
ATOM 2951 C CA . ASP A 1 384 ? 7.228 -4.885 28.041 1.00 77.62 384 ASP A CA 1
ATOM 2952 C C . ASP A 1 384 ? 7.634 -4.272 26.678 1.00 77.62 384 ASP A C 1
ATOM 2954 O O . ASP A 1 384 ? 7.521 -3.062 26.475 1.00 77.62 384 ASP A O 1
ATOM 2958 N N . PHE A 1 385 ? 8.095 -5.078 25.713 1.00 75.81 385 PHE A N 1
ATOM 2959 C CA . PHE A 1 385 ? 8.436 -4.619 24.365 1.00 75.81 385 PHE A CA 1
ATOM 2960 C C . PHE A 1 385 ? 7.233 -4.685 23.406 1.00 75.81 385 PHE A C 1
ATOM 2962 O O . PHE A 1 385 ? 7.080 -5.618 22.618 1.00 75.81 385 PHE A O 1
ATOM 2969 N N . GLY A 1 386 ? 6.390 -3.651 23.451 1.00 72.25 386 GLY A N 1
ATOM 2970 C CA . GLY A 1 386 ? 5.177 -3.523 22.631 1.00 72.25 386 GLY A CA 1
ATOM 2971 C C . GLY A 1 386 ? 5.347 -2.905 21.235 1.00 72.25 386 GLY A C 1
ATOM 2972 O O . GLY A 1 386 ? 4.368 -2.419 20.672 1.00 72.25 386 GLY A O 1
ATOM 2973 N N . SER A 1 387 ? 6.564 -2.864 20.678 1.00 80.81 387 SER A N 1
ATOM 2974 C CA . SER A 1 387 ? 6.836 -2.238 19.373 1.00 80.81 387 SER A CA 1
ATOM 2975 C C . SER A 1 387 ? 7.033 -3.276 18.268 1.00 80.81 387 SER A C 1
ATOM 2977 O O . SER A 1 387 ? 7.839 -4.195 18.397 1.00 80.81 387 SER A O 1
ATOM 2979 N N . LEU A 1 388 ? 6.316 -3.112 17.155 1.00 88.38 388 LEU A N 1
ATOM 2980 C CA 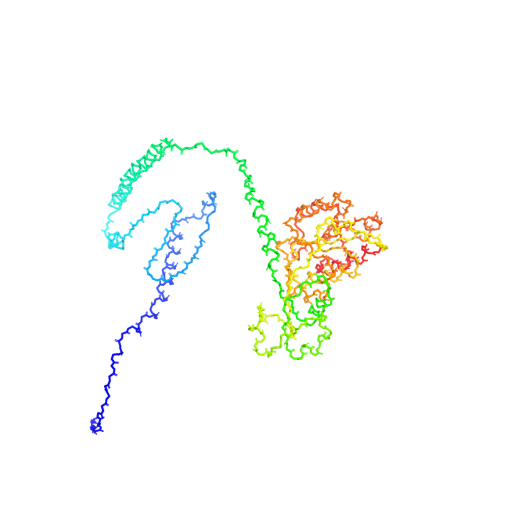. LEU A 1 388 ? 6.368 -3.995 15.991 1.00 88.38 388 LEU A CA 1
ATOM 2981 C C . LEU A 1 388 ? 6.569 -3.159 14.720 1.00 88.38 388 LEU A C 1
ATOM 2983 O O . LEU A 1 388 ? 6.010 -2.072 14.592 1.00 88.38 388 LEU A O 1
ATOM 2987 N N . ASN A 1 389 ? 7.352 -3.675 13.767 1.00 94.12 389 ASN A N 1
ATOM 2988 C CA . ASN A 1 389 ? 7.489 -3.075 12.435 1.00 94.12 389 ASN A CA 1
ATOM 2989 C C . ASN A 1 389 ? 6.103 -2.843 11.801 1.00 94.12 389 ASN A C 1
ATOM 2991 O O . ASN A 1 389 ? 5.229 -3.709 11.880 1.00 94.12 389 ASN A O 1
ATOM 2995 N N . VAL A 1 390 ? 5.913 -1.693 11.147 1.00 95.88 390 VAL A N 1
ATOM 2996 C CA . VAL A 1 390 ? 4.588 -1.257 10.673 1.00 95.88 390 VAL A CA 1
ATOM 2997 C C . VAL A 1 390 ? 3.961 -2.223 9.662 1.00 95.88 390 VAL A C 1
ATOM 2999 O O . VAL A 1 390 ? 2.747 -2.418 9.687 1.00 95.88 390 VAL A O 1
ATOM 3002 N N . SER A 1 391 ? 4.755 -2.888 8.815 1.00 96.56 391 SER A N 1
ATOM 3003 C CA . SER A 1 391 ? 4.219 -3.875 7.869 1.00 96.56 391 SER A CA 1
ATOM 3004 C C . SER A 1 391 ? 3.786 -5.182 8.540 1.00 96.56 391 SER A C 1
ATOM 3006 O O . SER A 1 391 ? 2.741 -5.730 8.189 1.00 96.56 391 SER A O 1
ATOM 3008 N N . ASN A 1 392 ? 4.506 -5.624 9.574 1.00 96.62 392 ASN A N 1
ATOM 3009 C CA . ASN A 1 392 ? 4.104 -6.769 10.394 1.00 96.62 392 ASN A CA 1
ATOM 3010 C C . ASN A 1 392 ? 2.855 -6.446 11.232 1.00 96.62 392 ASN A C 1
ATOM 3012 O O . ASN A 1 392 ? 1.945 -7.269 11.319 1.00 96.62 392 ASN A O 1
ATOM 3016 N N . ALA A 1 393 ? 2.780 -5.239 11.804 1.00 95.81 393 ALA A N 1
ATOM 3017 C CA . ALA A 1 393 ? 1.601 -4.766 12.527 1.00 95.81 393 ALA A CA 1
ATOM 3018 C C . ALA A 1 393 ? 0.368 -4.707 11.612 1.00 95.81 393 ALA A C 1
ATOM 3020 O O . ALA A 1 393 ? -0.694 -5.200 11.991 1.00 95.81 393 ALA A O 1
ATOM 3021 N N . ALA A 1 394 ? 0.526 -4.204 10.383 1.00 97.56 394 ALA A N 1
ATOM 3022 C CA . ALA A 1 394 ? -0.524 -4.226 9.370 1.00 97.56 394 ALA A CA 1
ATOM 3023 C C . ALA A 1 394 ? -0.986 -5.652 9.052 1.00 97.56 394 ALA A C 1
ATOM 3025 O O . ALA A 1 394 ? -2.185 -5.907 9.063 1.00 97.56 394 ALA A O 1
ATOM 3026 N N . ALA A 1 395 ? -0.061 -6.586 8.806 1.00 97.62 395 ALA A N 1
ATOM 3027 C CA . ALA A 1 395 ? -0.399 -7.973 8.486 1.00 97.62 395 ALA A CA 1
ATOM 3028 C C . ALA A 1 395 ? -1.190 -8.661 9.613 1.00 97.62 395 ALA A C 1
ATOM 3030 O O . ALA A 1 395 ? -2.210 -9.295 9.347 1.00 97.62 395 ALA A O 1
ATOM 3031 N N . VAL A 1 396 ? -0.768 -8.489 10.872 1.00 96.88 396 VAL A N 1
ATOM 3032 C CA . VAL A 1 396 ? -1.478 -9.038 12.041 1.00 96.88 396 VAL A CA 1
ATOM 3033 C C . VAL A 1 396 ? -2.848 -8.377 12.218 1.00 96.88 396 VAL A C 1
ATOM 3035 O O . VAL A 1 396 ? -3.841 -9.076 12.404 1.00 96.88 396 VAL A O 1
ATOM 3038 N N . ALA A 1 397 ? -2.932 -7.049 12.125 1.00 96.94 397 ALA A N 1
ATOM 3039 C CA . ALA A 1 397 ? -4.190 -6.326 12.294 1.00 96.94 397 ALA A CA 1
ATOM 3040 C C . ALA A 1 397 ? -5.210 -6.641 11.188 1.00 96.94 397 ALA A C 1
ATOM 3042 O O . ALA A 1 397 ? -6.387 -6.838 11.483 1.00 96.94 397 ALA A O 1
ATOM 3043 N N . LEU A 1 398 ? -4.755 -6.750 9.936 1.00 96.94 398 LEU A N 1
ATOM 3044 C CA . LEU A 1 398 ? -5.568 -7.185 8.800 1.00 96.94 398 LEU A CA 1
ATOM 3045 C C . LEU A 1 398 ? -6.071 -8.621 8.986 1.00 96.94 398 LEU A C 1
ATOM 3047 O O . LEU A 1 398 ? -7.258 -8.863 8.804 1.00 96.94 398 LEU A O 1
ATOM 3051 N N . TYR A 1 399 ? -5.210 -9.552 9.411 1.00 95.81 399 TYR A N 1
ATOM 3052 C CA . TYR A 1 399 ? -5.612 -10.935 9.686 1.00 95.81 399 TYR A CA 1
ATOM 3053 C C . TYR A 1 399 ? -6.680 -11.040 10.782 1.00 95.81 399 TYR A C 1
ATOM 3055 O O . TYR A 1 399 ? -7.575 -11.874 10.682 1.00 95.81 399 TYR A O 1
ATOM 3063 N N . VAL A 1 400 ? -6.611 -10.206 11.824 1.00 94.12 400 VAL A N 1
ATOM 3064 C CA . VAL A 1 400 ? -7.644 -10.164 12.873 1.00 94.12 400 VAL A CA 1
ATOM 3065 C C . VAL A 1 400 ? -8.924 -9.484 12.366 1.00 94.12 400 VAL A C 1
ATOM 3067 O O . VAL A 1 400 ? -10.014 -9.941 12.689 1.00 94.12 400 VAL A O 1
ATOM 3070 N N . ALA A 1 401 ? -8.820 -8.426 11.554 1.00 93.50 401 ALA A N 1
ATOM 3071 C CA . ALA A 1 401 ? -9.975 -7.686 11.032 1.00 93.50 401 ALA A CA 1
ATOM 3072 C C . ALA A 1 401 ? -10.723 -8.396 9.889 1.00 93.50 401 ALA A C 1
ATOM 3074 O O . ALA A 1 401 ? -11.912 -8.148 9.702 1.00 93.50 401 ALA A O 1
ATOM 3075 N N . ALA A 1 402 ? -10.059 -9.279 9.142 1.00 89.38 402 ALA A N 1
ATOM 3076 C CA . ALA A 1 402 ? -10.656 -10.071 8.064 1.00 89.38 402 ALA A CA 1
ATOM 307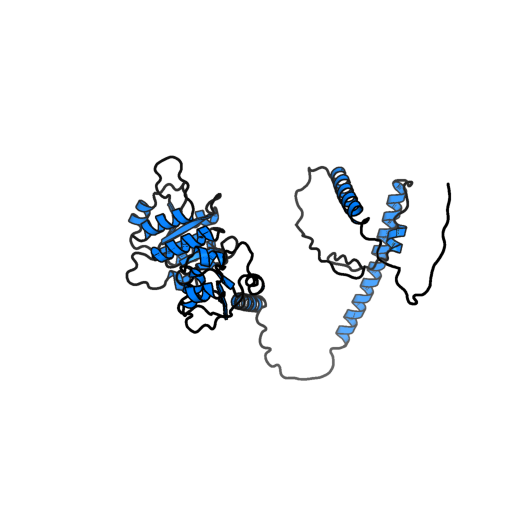7 C C . ALA A 1 402 ? -11.429 -11.317 8.555 1.00 89.38 402 ALA A C 1
ATOM 3079 O O . ALA A 1 402 ? -11.885 -12.111 7.733 1.00 89.38 402 ALA A O 1
ATOM 3080 N N . ARG A 1 403 ? -11.547 -11.508 9.876 1.00 79.19 403 ARG A N 1
ATOM 3081 C CA . ARG A 1 403 ? -12.238 -12.636 10.523 1.00 79.19 403 ARG A CA 1
ATOM 3082 C C . ARG A 1 403 ? -13.536 -12.201 11.206 1.00 79.19 403 ARG A C 1
ATOM 3084 O O . ARG A 1 403 ? -13.726 -10.978 11.425 1.00 79.19 403 ARG A O 1
#